Protein AF-A0A0C9VNS5-F1 (afdb_monomer)

Mean predicted aligned error: 20.18 Å

Foldseek 3Di:
DDLLVVLLVLLVCVLQVVDDDDLVSLLSNLVSLLSDPDLQVSLVSLVVRPRNLVSPLVSLLSDLDLVCLQPSNLSSLVSNLVNCPPQLLSSLVSLVSNPVVPSNVVSLLVCLLVVSYDPSSLLSNLSSLLSLLQHPPDPSPVSLVSLPDCSNLVCQCVDPDLSSNLSSLLSVQSNVPVVPDHSVCSVQAWGRRHPQTDNQPVSRDPFDALSLLQGPDDFRADDPPPPDPVCPVVVVRNVVSRVSSVVVCVVSVVSSVLLCVVLVVDDDDRPDDDAPDWAFDDKDQDDPVDGDQIFTKTFGPAADPLCPPPPLVCQLVCLVPPPSNVPPQHFQDKDFDDDPSGTLAIFGWHDDSVQQSDVRHITTTGGDDDNSVVSVVVRSCPRPPPPLDQEAEAAQQQQDFQVVVVVVPDPNHVYYHYHHDVLDDFHDDPDPCQDVVVVPPNNRSGGPVNVCVVVVNDDDDDPDDDPDDPVVVVVCCVPRNQQDEDPFLLLQLVLVVVLVVLVVDFLQQEAEEEQGPNHLVVNVVVLVPPPDPRRDDDDDVVCVVVVNDDDDDDDDDDDDRHHHYDYLVRCQPAAHQEYAYELGDDDPQLASPPVLDPVSVVSQVPRHDFFYFFFDALVSLCPHPGNNVVSVVVLVVCVVVVAAAAAAWAAAPVGRVDIDGHRGSCVCCVAPVSSHGPDDDDDDDDDDDDDDDDDDGDHHDVGRTDGDDD

Solvent-accessible surface area (backbone atoms only — not comparable to full-atom values): 40892 Å² total; per-residue (Å²): 132,55,75,59,57,52,24,47,46,46,30,53,37,33,35,70,67,76,42,80,80,46,80,70,44,21,60,45,32,52,54,8,57,64,61,48,95,48,42,53,66,51,51,50,54,31,69,76,20,97,42,19,61,64,50,52,31,54,38,54,57,69,58,83,45,65,63,40,45,57,41,62,51,27,48,43,52,50,41,52,62,68,24,60,87,81,41,57,69,65,52,48,56,51,54,46,45,47,42,51,71,49,75,37,37,54,53,52,53,50,32,51,58,73,62,67,49,49,70,69,27,47,38,33,51,44,54,51,50,54,49,55,64,51,50,81,97,55,94,38,63,70,54,48,61,54,54,69,31,63,68,46,37,53,50,26,55,66,40,91,47,63,73,36,22,31,44,24,27,34,45,55,38,48,75,72,42,66,89,81,53,55,60,66,53,68,72,71,44,64,39,17,68,25,91,66,38,42,68,57,61,87,75,37,59,90,69,65,50,44,54,57,49,64,53,86,71,82,81,72,68,70,80,90,65,91,78,54,76,89,41,68,88,50,46,69,57,57,48,51,45,36,52,50,42,51,59,44,47,60,59,44,49,61,48,31,56,48,47,34,27,68,70,65,78,36,94,71,82,67,86,74,86,88,80,70,60,72,42,81,78,53,73,46,45,63,49,95,94,48,70,48,84,56,22,45,28,33,31,36,74,57,68,57,84,91,49,67,91,53,58,63,91,49,31,39,55,36,38,75,68,34,87,63,39,58,60,56,76,40,66,69,36,81,43,78,43,69,55,97,92,37,61,53,31,47,31,28,28,50,60,47,53,80,41,50,32,37,90,50,24,32,45,30,40,30,66,58,64,68,69,40,41,52,49,39,55,48,51,64,62,69,62,84,56,84,82,72,52,46,64,48,78,37,76,56,25,14,42,37,43,38,71,63,56,57,75,66,64,51,101,50,54,79,43,80,46,81,39,62,46,72,86,59,64,54,24,89,63,95,53,61,79,37,23,60,94,59,66,77,76,63,33,58,32,53,6,51,50,36,52,39,53,79,69,67,48,92,81,87,81,86,86,78,83,84,88,61,59,68,80,63,47,48,55,53,31,69,76,75,51,60,54,65,68,40,69,67,58,41,49,38,51,51,48,52,51,52,41,41,45,55,72,68,52,55,45,72,43,35,34,38,34,21,81,38,66,26,38,48,52,48,41,55,48,55,51,71,71,48,91,45,91,89,68,78,64,86,82,69,64,63,45,34,75,70,72,74,46,86,88,77,85,88,83,95,75,81,94,71,79,42,72,46,75,44,39,51,80,78,44,66,91,56,76,32,41,29,31,40,30,43,63,63,45,70,52,97,81,11,69,56,67,84,71,35,41,68,65,61,51,52,52,60,72,66,30,42,68,58,30,34,43,42,32,31,39,55,68,20,42,43,62,12,94,60,35,6,74,57,43,35,51,52,54,43,55,26,49,76,69,66,24,58,26,69,35,48,61,46,54,14,92,91,41,75,91,48,70,47,71,37,64,51,60,63,42,42,61,78,50,30,68,75,39,32,57,88,74,83,79,83,85,89,82,84,87,82,91,83,92,74,84,90,78,86,87,69,82,19,37,70,22,44,29,57,77,65,70,136

Radius of gyration: 40.09 Å; Cα contacts (8 Å, |Δi|>4): 985; chains: 1; bounding box: 132×77×80 Å

Organism: NCBI:txid994086

InterPro domains:
  IPR027417 P-loop containing nucleoside triphosphate hydrolase [G3DSA:3.40.50.300] (296-465)
  IPR027417 P-loop containing nucleoside triphosphate hydrolase [G3DSA:3.40.50.300] (482-649)
  IPR027417 P-loop containing nucleoside triphosphate hydrolase [SSF52540] (382-649)
  IPR041677 DNA2/NAM7 helicase, helicase domain [PF13086] (384-431)
  IPR041679 DNA2/NAM7 helicase-like, C-terminal [PF13087] (484-618)
  IPR045055 DNA2/NAM7-like helicase [PTHR10887] (285-640)
  IPR047187 Upf1-like, C-terminal helicase domain [cd18808] (468-639)

Nearest PDB structures (foldseek):
  5xbk-assembly1_D  TM=4.683E-01  e=1.508E+00  Homo sapiens
  6xns-assembly1_B  TM=2.615E-01  e=3.831E+00  synthetic construct
  6vfk-assembly1_B  TM=1.720E-01  e=1.584E+00  synthetic construct
  4uzy-assembly1_A  TM=2.578E-01  e=7.251E+00  Chlamydomonas reinhardtii

Structure (mmCIF, N/CA/C/O backbone):
data_AF-A0A0C9VNS5-F1
#
_entry.id   AF-A0A0C9VNS5-F1
#
loop_
_atom_site.group_PDB
_atom_site.id
_atom_site.type_symbol
_atom_site.label_atom_id
_atom_site.label_alt_id
_atom_site.label_comp_id
_atom_site.label_asym_id
_atom_site.label_entity_id
_atom_site.label_seq_id
_atom_site.pdbx_PDB_ins_code
_atom_site.Cartn_x
_atom_site.Cartn_y
_atom_site.Cartn_z
_atom_site.occupancy
_atom_site.B_iso_or_equiv
_atom_site.auth_seq_id
_atom_site.auth_comp_id
_atom_site.auth_asym_id
_atom_site.auth_atom_id
_atom_site.pdbx_PDB_model_num
ATOM 1 N N . MET A 1 1 ? 57.585 1.023 -19.651 1.00 63.22 1 MET A N 1
ATOM 2 C CA . MET A 1 1 ? 56.122 1.153 -19.851 1.00 63.22 1 MET A CA 1
ATOM 3 C C . MET A 1 1 ? 55.393 0.307 -18.822 1.00 63.22 1 MET A C 1
ATOM 5 O O . MET A 1 1 ? 55.706 -0.874 -18.714 1.00 63.22 1 MET A O 1
ATOM 9 N N . SER A 1 2 ? 54.449 0.898 -18.090 1.00 84.38 2 SER A N 1
ATOM 10 C CA . SER A 1 2 ? 53.565 0.189 -17.153 1.00 84.38 2 SER A CA 1
ATOM 11 C C . SER A 1 2 ? 52.462 -0.577 -17.903 1.00 84.38 2 SER A C 1
ATOM 13 O O . SER A 1 2 ? 52.285 -0.392 -19.110 1.00 84.38 2 SER A O 1
ATOM 15 N N . ARG A 1 3 ? 51.686 -1.430 -17.210 1.00 86.25 3 ARG A N 1
ATOM 16 C CA . ARG A 1 3 ? 50.500 -2.078 -17.814 1.00 86.25 3 ARG A CA 1
ATOM 17 C C . ARG A 1 3 ? 49.506 -1.027 -18.325 1.00 86.25 3 ARG A C 1
ATOM 19 O O . ARG A 1 3 ? 49.073 -1.122 -19.467 1.00 86.25 3 ARG A O 1
ATOM 26 N N . VAL A 1 4 ? 49.242 0.009 -17.524 1.00 86.31 4 VAL A N 1
ATOM 27 C CA . VAL A 1 4 ? 48.366 1.137 -17.885 1.00 86.31 4 VAL A CA 1
ATOM 28 C C . VAL A 1 4 ? 48.863 1.855 -19.142 1.00 86.31 4 VAL A C 1
ATOM 30 O O . VAL A 1 4 ? 48.082 2.048 -20.065 1.00 86.31 4 VAL A O 1
ATOM 33 N N . SER A 1 5 ? 50.161 2.177 -19.258 1.00 85.75 5 SER A N 1
ATOM 34 C CA . SER A 1 5 ? 50.657 2.876 -20.456 1.00 85.75 5 SER A CA 1
ATOM 35 C C . SER A 1 5 ? 50.572 2.020 -21.728 1.00 85.75 5 SER A C 1
ATOM 37 O O . SER A 1 5 ? 50.405 2.565 -22.813 1.00 85.75 5 SER A O 1
ATOM 39 N N . LYS A 1 6 ? 50.663 0.684 -21.617 1.00 87.81 6 LYS A N 1
ATOM 40 C CA . LYS A 1 6 ? 50.432 -0.231 -22.753 1.00 87.81 6 LYS A CA 1
ATOM 41 C C . LYS A 1 6 ? 48.953 -0.279 -23.157 1.00 87.81 6 LYS A C 1
ATOM 43 O O . LYS A 1 6 ? 48.663 -0.290 -24.348 1.00 87.81 6 LYS A O 1
ATOM 48 N N . LEU A 1 7 ? 48.039 -0.279 -22.183 1.00 90.12 7 LEU A N 1
ATOM 49 C CA . LEU A 1 7 ? 46.590 -0.271 -22.417 1.00 90.12 7 LEU A CA 1
ATOM 50 C C . LEU A 1 7 ? 46.120 1.055 -23.041 1.00 90.12 7 LEU A C 1
ATOM 52 O O . LEU A 1 7 ? 45.470 1.025 -24.084 1.00 90.12 7 LEU A O 1
ATOM 56 N N . LYS A 1 8 ? 46.544 2.207 -22.497 1.00 88.44 8 LYS A N 1
ATOM 57 C CA . LYS A 1 8 ? 46.273 3.529 -23.097 1.00 88.44 8 LYS A CA 1
ATOM 58 C C . LYS A 1 8 ? 46.840 3.647 -24.518 1.00 88.44 8 LYS A C 1
ATOM 60 O O . LYS A 1 8 ? 46.160 4.155 -25.402 1.00 88.44 8 LYS A O 1
ATOM 65 N N . LYS A 1 9 ? 48.041 3.103 -24.783 1.00 88.94 9 LYS A N 1
ATOM 66 C CA . LYS A 1 9 ? 48.571 3.041 -26.158 1.00 88.94 9 LYS A CA 1
ATOM 67 C C . LYS A 1 9 ? 47.693 2.172 -27.067 1.00 88.94 9 LYS A C 1
ATOM 69 O O . LYS A 1 9 ? 47.349 2.629 -28.146 1.00 88.94 9 LYS A O 1
ATOM 74 N N . ARG A 1 10 ? 47.288 0.963 -26.646 1.00 87.19 10 ARG A N 1
ATOM 75 C CA . ARG A 1 10 ? 46.444 0.075 -27.474 1.00 87.19 10 ARG A CA 1
ATOM 76 C C . ARG A 1 10 ? 45.080 0.695 -27.799 1.00 87.19 10 ARG A C 1
ATOM 78 O O . ARG A 1 10 ? 44.582 0.462 -28.891 1.00 87.19 10 ARG A O 1
ATOM 85 N N . PHE A 1 11 ? 44.508 1.487 -26.893 1.00 90.50 11 PHE A N 1
ATOM 86 C CA . PHE A 1 11 ? 43.304 2.280 -27.157 1.00 90.50 11 PHE A CA 1
ATOM 87 C C . PHE A 1 11 ? 43.537 3.275 -28.311 1.00 90.50 11 PHE A C 1
ATOM 89 O O . PHE A 1 11 ? 42.859 3.192 -29.333 1.00 90.50 11 PHE A O 1
ATOM 96 N N . ASN A 1 12 ? 44.576 4.111 -28.222 1.00 89.38 12 ASN A N 1
ATOM 97 C CA . ASN A 1 12 ? 44.920 5.083 -29.271 1.00 89.38 12 ASN A CA 1
ATOM 98 C C . ASN A 1 12 ? 45.351 4.423 -30.601 1.00 89.38 12 ASN A C 1
ATOM 100 O O . ASN A 1 12 ? 45.025 4.927 -31.675 1.00 89.38 12 ASN A O 1
ATOM 104 N N . ASP A 1 13 ? 46.050 3.285 -30.548 1.00 88.94 13 ASP A N 1
ATOM 105 C CA . ASP A 1 13 ? 46.453 2.495 -31.724 1.00 88.94 13 ASP A CA 1
ATOM 106 C C . ASP A 1 13 ? 45.236 1.939 -32.496 1.00 88.94 13 ASP A C 1
ATOM 108 O O . ASP A 1 13 ? 45.301 1.774 -33.711 1.00 88.94 13 ASP A O 1
ATO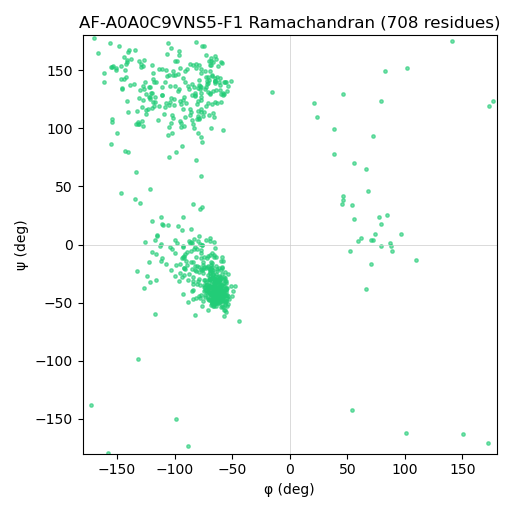M 112 N N . VAL A 1 14 ? 44.124 1.658 -31.806 1.00 88.31 14 VAL A N 1
ATOM 113 C CA . VAL A 1 14 ? 42.857 1.233 -32.429 1.00 88.31 14 VAL A CA 1
ATOM 114 C C . VAL A 1 14 ? 42.077 2.445 -32.950 1.00 88.31 14 VAL A C 1
ATOM 116 O O . VAL A 1 14 ? 41.653 2.443 -34.102 1.00 88.31 14 VAL A O 1
ATOM 119 N N . LEU A 1 15 ? 41.951 3.521 -32.159 1.00 89.12 15 LEU A N 1
ATOM 120 C CA . LEU A 1 15 ? 41.252 4.750 -32.579 1.00 89.12 15 LEU A CA 1
ATOM 121 C C . LEU A 1 15 ? 41.894 5.437 -33.798 1.00 89.12 15 LEU A C 1
ATOM 123 O O . LEU A 1 15 ? 41.200 6.104 -34.562 1.00 89.12 15 LEU A O 1
ATOM 127 N N . SER A 1 16 ? 43.199 5.266 -34.005 1.00 87.31 16 SER A N 1
ATOM 128 C CA . SER A 1 16 ? 43.919 5.766 -35.188 1.00 87.31 16 SER A CA 1
ATOM 129 C C . SER A 1 16 ? 43.854 4.830 -36.405 1.00 87.31 16 SER A C 1
ATOM 131 O O . SER A 1 16 ? 44.463 5.128 -37.429 1.00 87.31 16 SER A O 1
ATOM 133 N N . GLY A 1 17 ? 43.157 3.690 -36.311 1.00 83.75 17 GLY A N 1
ATOM 134 C CA . GLY A 1 17 ? 43.094 2.678 -37.374 1.00 83.75 17 GLY A CA 1
ATOM 135 C C . GLY A 1 17 ? 44.397 1.894 -37.586 1.00 83.75 17 GLY A C 1
ATOM 136 O O . GLY A 1 17 ? 44.473 1.062 -38.486 1.00 83.75 17 GLY A O 1
ATOM 137 N N . ALA A 1 18 ? 45.427 2.119 -36.762 1.00 85.00 18 ALA A N 1
ATOM 138 C CA . ALA A 1 18 ? 46.722 1.454 -36.892 1.00 85.00 18 ALA A CA 1
ATOM 139 C C . ALA A 1 18 ? 46.685 -0.032 -36.483 1.00 85.00 18 ALA A C 1
ATOM 141 O O . ALA A 1 18 ? 47.581 -0.794 -36.857 1.00 85.00 18 ALA A O 1
ATOM 142 N N . VAL A 1 19 ? 45.676 -0.461 -35.712 1.00 85.62 19 VAL A N 1
ATOM 143 C CA . VAL A 1 19 ? 45.485 -1.861 -35.302 1.00 85.62 19 VAL A CA 1
ATOM 144 C C . VAL A 1 19 ? 44.003 -2.251 -35.300 1.00 85.62 19 VAL A C 1
ATOM 146 O O . VAL A 1 19 ? 43.204 -1.679 -34.565 1.00 85.62 19 VAL A O 1
ATOM 149 N N . ASN A 1 20 ? 43.657 -3.298 -36.052 1.00 81.88 20 ASN A N 1
ATOM 150 C CA . ASN A 1 20 ? 42.313 -3.886 -36.069 1.00 81.88 20 ASN A CA 1
ATOM 151 C C . ASN A 1 20 ? 41.965 -4.618 -34.755 1.00 81.88 20 ASN A C 1
ATOM 153 O O . ASN A 1 20 ? 42.840 -5.077 -34.011 1.00 81.88 20 ASN A O 1
ATOM 157 N N . ILE A 1 21 ? 40.666 -4.786 -34.493 1.00 84.56 21 ILE A N 1
ATOM 158 C CA . ILE A 1 21 ? 40.161 -5.569 -33.359 1.00 84.56 21 ILE A CA 1
ATOM 159 C C . ILE A 1 21 ? 40.067 -7.053 -33.734 1.00 84.56 21 ILE A C 1
ATOM 161 O O . ILE A 1 21 ? 39.256 -7.458 -34.559 1.00 84.56 21 ILE A O 1
ATOM 165 N N . ASP A 1 22 ? 40.893 -7.866 -33.077 1.00 84.25 22 ASP A N 1
ATOM 166 C CA . ASP A 1 22 ? 40.706 -9.310 -32.925 1.00 84.25 22 ASP A CA 1
ATOM 167 C C . ASP A 1 22 ? 40.018 -9.613 -31.572 1.00 84.25 22 ASP A C 1
ATOM 169 O O . ASP A 1 22 ? 40.012 -8.743 -30.697 1.00 84.25 22 ASP A O 1
ATOM 173 N N . PRO A 1 23 ? 39.498 -10.832 -31.322 1.00 78.06 23 PRO A N 1
ATOM 174 C CA . PRO A 1 23 ? 38.801 -11.142 -30.070 1.00 78.06 23 PRO A CA 1
ATOM 175 C C . PRO A 1 23 ? 39.608 -10.893 -28.784 1.00 78.06 23 PRO A C 1
ATOM 177 O O . PRO A 1 23 ? 39.033 -10.507 -27.771 1.00 78.06 23 PRO A O 1
ATOM 180 N N . ARG A 1 24 ? 40.943 -11.046 -28.803 1.00 80.12 24 ARG A N 1
ATOM 181 C CA . ARG A 1 24 ? 41.801 -10.716 -27.642 1.00 80.12 24 ARG A CA 1
ATOM 182 C C . ARG A 1 24 ? 42.152 -9.226 -27.608 1.00 80.12 24 ARG A C 1
ATOM 184 O O . ARG A 1 24 ? 42.294 -8.641 -26.534 1.00 80.12 24 ARG A O 1
ATOM 191 N N . GLY A 1 25 ? 42.257 -8.602 -28.778 1.00 84.25 25 GLY A N 1
ATOM 192 C CA . GLY A 1 25 ? 42.350 -7.157 -28.950 1.00 84.25 25 GLY A CA 1
ATOM 193 C C . GLY A 1 25 ? 41.145 -6.399 -28.395 1.00 84.25 25 GLY A C 1
ATOM 194 O O . GLY A 1 25 ? 41.352 -5.352 -27.791 1.00 84.25 25 GLY A O 1
ATOM 195 N N . ALA A 1 26 ? 39.927 -6.937 -28.517 1.00 87.38 26 ALA A N 1
ATOM 196 C CA . ALA A 1 26 ? 38.700 -6.357 -27.964 1.00 87.38 26 ALA A CA 1
ATOM 197 C C . ALA A 1 26 ? 38.785 -6.188 -26.439 1.00 87.38 26 ALA A C 1
ATOM 199 O O . ALA A 1 26 ? 38.642 -5.078 -25.927 1.00 87.38 26 ALA A O 1
ATOM 200 N N . THR A 1 27 ? 39.129 -7.255 -25.710 1.00 88.94 27 THR A N 1
ATOM 201 C CA . THR A 1 27 ? 39.303 -7.212 -24.248 1.00 88.94 27 THR A CA 1
ATOM 202 C C . THR A 1 27 ? 40.370 -6.194 -23.828 1.00 88.94 27 THR A C 1
ATOM 204 O O . THR A 1 27 ? 40.190 -5.468 -22.853 1.00 88.94 27 THR A O 1
ATOM 207 N N . LEU A 1 28 ? 41.481 -6.109 -24.571 1.00 90.06 28 LEU A N 1
ATOM 208 C CA . LEU A 1 28 ? 42.568 -5.159 -24.298 1.00 90.06 28 LEU A CA 1
ATOM 209 C C . LEU A 1 28 ? 42.219 -3.711 -24.674 1.00 90.06 28 LEU A C 1
ATOM 211 O O . LEU A 1 28 ? 42.710 -2.789 -24.026 1.00 90.06 28 LEU A O 1
ATOM 215 N N . PHE A 1 29 ? 41.378 -3.505 -25.688 1.00 91.88 29 PHE A N 1
ATOM 216 C CA . PHE A 1 29 ? 40.858 -2.199 -26.091 1.00 91.88 29 PHE A CA 1
ATOM 217 C C . PHE A 1 29 ? 39.873 -1.655 -25.050 1.00 91.88 29 PHE A C 1
ATOM 219 O O . PHE A 1 29 ? 40.043 -0.529 -24.588 1.00 91.88 29 PHE A O 1
ATOM 226 N N . LEU A 1 30 ? 38.928 -2.479 -24.586 1.00 91.00 30 LEU A N 1
ATOM 227 C CA . LEU A 1 30 ? 37.989 -2.120 -23.517 1.00 91.00 30 LEU A CA 1
ATOM 228 C C . LEU A 1 30 ? 38.699 -1.906 -22.165 1.00 91.00 30 LEU A C 1
ATOM 230 O O . LEU A 1 30 ? 38.411 -0.937 -21.467 1.00 91.00 30 LEU A O 1
ATOM 234 N N . GLN A 1 31 ? 39.710 -2.722 -21.827 1.00 90.62 31 GLN A N 1
ATOM 235 C CA . GLN A 1 31 ? 40.604 -2.429 -20.692 1.00 90.62 31 GLN A CA 1
ATOM 236 C C . GLN A 1 31 ? 41.426 -1.142 -20.897 1.00 90.62 31 GLN A C 1
ATOM 238 O O . GLN A 1 31 ? 41.841 -0.533 -19.917 1.00 90.62 31 GLN A O 1
ATOM 243 N N . GLY A 1 32 ? 41.680 -0.729 -22.142 1.00 89.12 32 GLY A N 1
ATOM 244 C CA . GLY A 1 32 ? 42.317 0.543 -22.492 1.00 89.12 32 GLY A CA 1
ATOM 245 C C . GLY A 1 32 ? 41.398 1.749 -22.317 1.00 89.12 32 GLY A C 1
ATOM 246 O O . GLY A 1 32 ? 41.846 2.763 -21.786 1.00 89.12 32 GLY A O 1
ATOM 247 N N . LEU A 1 33 ? 40.120 1.611 -22.678 1.00 88.62 33 LEU A N 1
ATOM 248 C CA . LEU A 1 33 ? 39.059 2.590 -22.432 1.00 88.62 33 LEU A CA 1
ATOM 249 C C . LEU A 1 33 ? 38.959 2.867 -20.923 1.00 88.62 33 LEU A C 1
ATOM 251 O O . LEU A 1 33 ? 39.306 3.956 -20.475 1.00 88.62 33 LEU A O 1
ATOM 255 N N . CYS A 1 34 ? 38.646 1.844 -20.120 1.00 88.44 34 CYS A N 1
ATOM 256 C CA . CYS A 1 34 ? 38.502 1.961 -18.661 1.00 88.44 34 CYS A CA 1
ATOM 257 C C . CYS A 1 34 ? 39.796 2.314 -17.903 1.00 88.44 34 CYS A C 1
ATOM 259 O O . CYS A 1 34 ? 39.740 2.577 -16.704 1.00 88.44 34 CYS A O 1
ATOM 261 N N . ALA A 1 35 ? 40.960 2.280 -18.562 1.00 87.31 35 ALA A N 1
ATOM 262 C CA . ALA A 1 35 ? 42.232 2.697 -17.975 1.00 87.31 35 ALA A CA 1
ATOM 263 C C . ALA A 1 35 ? 42.494 4.208 -18.095 1.00 87.31 35 ALA A C 1
ATOM 265 O O . ALA A 1 35 ? 43.506 4.669 -17.567 1.00 87.31 35 ALA A O 1
ATOM 266 N N . HIS A 1 36 ? 41.647 4.971 -18.794 1.00 83.56 36 HIS A N 1
ATOM 267 C CA . HIS A 1 36 ? 41.679 6.433 -18.766 1.00 83.56 36 HIS A CA 1
ATOM 268 C C . HIS A 1 36 ? 41.003 6.957 -17.499 1.00 83.56 36 HIS A C 1
ATOM 270 O O . HIS A 1 36 ? 39.974 6.449 -17.075 1.00 83.56 36 HIS A O 1
ATOM 276 N N . ASP A 1 37 ? 41.610 7.962 -16.875 1.00 78.81 37 ASP A N 1
ATOM 277 C CA . ASP A 1 37 ? 41.155 8.518 -15.595 1.00 78.81 37 ASP A CA 1
ATOM 278 C C . ASP A 1 37 ? 40.078 9.607 -15.793 1.00 78.81 37 ASP A C 1
ATOM 280 O O . ASP A 1 37 ? 39.364 9.952 -14.856 1.00 78.81 37 ASP A O 1
ATOM 284 N N . ASP A 1 38 ? 39.945 10.110 -17.026 1.00 84.62 38 ASP A N 1
ATOM 285 C CA . ASP A 1 38 ? 38.949 11.085 -17.477 1.00 84.62 38 ASP A CA 1
ATOM 286 C C . ASP A 1 38 ? 37.996 10.437 -18.511 1.00 84.62 38 ASP A C 1
ATOM 288 O O . ASP A 1 38 ? 38.397 10.212 -19.661 1.00 84.62 38 ASP A O 1
ATOM 292 N N . PRO A 1 39 ? 36.735 10.147 -18.129 1.00 83.25 39 PRO A N 1
ATOM 293 C CA . PRO A 1 39 ? 35.719 9.612 -19.035 1.00 83.25 39 PRO A CA 1
ATOM 294 C C . PRO A 1 39 ? 35.314 10.561 -20.171 1.00 83.25 39 PRO A C 1
ATOM 296 O O . PRO A 1 39 ? 34.882 10.089 -21.221 1.00 83.25 39 PRO A O 1
ATOM 299 N N . VAL A 1 40 ? 35.429 11.882 -19.989 1.00 82.31 40 VAL A N 1
ATOM 300 C CA . VAL A 1 40 ? 34.997 12.887 -20.976 1.00 82.31 40 VAL A CA 1
ATOM 301 C C . VAL A 1 40 ? 36.029 13.003 -22.095 1.00 82.31 40 VAL A C 1
ATOM 303 O O . VAL A 1 40 ? 35.669 12.923 -23.268 1.00 82.31 40 VAL A O 1
ATOM 306 N N . ALA A 1 41 ? 37.321 13.083 -21.757 1.00 82.69 41 ALA A N 1
ATOM 307 C CA . ALA A 1 41 ? 38.387 12.994 -22.758 1.00 82.69 41 ALA A CA 1
ATOM 308 C C . ALA A 1 41 ? 38.370 11.644 -23.504 1.00 82.69 41 ALA A C 1
ATOM 310 O O . ALA A 1 41 ? 38.627 11.597 -24.707 1.00 82.69 41 ALA A O 1
ATOM 311 N N . CYS A 1 42 ? 38.026 10.551 -22.811 1.00 84.81 42 CYS A N 1
ATOM 312 C CA . CYS A 1 42 ? 37.868 9.232 -23.425 1.00 84.81 42 CYS A CA 1
ATOM 313 C C . CYS A 1 42 ? 36.693 9.193 -24.425 1.00 84.81 42 CYS A C 1
ATOM 315 O O . CYS A 1 42 ? 36.865 8.717 -25.547 1.00 84.81 42 CYS A O 1
ATOM 317 N N . LEU A 1 43 ? 35.532 9.748 -24.051 1.00 85.75 43 LEU A N 1
ATOM 318 C CA . LEU A 1 43 ? 34.350 9.872 -24.912 1.00 85.75 43 LEU A CA 1
ATOM 319 C C . LEU A 1 43 ? 34.641 10.703 -26.171 1.00 85.75 43 LEU A C 1
ATOM 321 O O . LEU A 1 43 ? 34.338 10.257 -27.278 1.00 85.75 43 LEU A O 1
ATOM 325 N N . ASN A 1 44 ? 35.274 11.870 -26.017 1.00 84.38 44 ASN A N 1
ATOM 326 C CA . ASN A 1 44 ? 35.614 12.738 -27.146 1.00 84.38 44 ASN A CA 1
ATOM 327 C C . ASN A 1 44 ? 36.567 12.030 -28.123 1.00 84.38 44 ASN A C 1
ATOM 329 O O . ASN A 1 44 ? 36.286 11.990 -29.316 1.00 84.38 44 ASN A O 1
ATOM 333 N N . ALA A 1 45 ? 37.618 11.364 -27.629 1.00 86.38 45 ALA A N 1
ATOM 334 C CA . ALA A 1 45 ? 38.555 10.620 -28.478 1.00 86.38 45 ALA A CA 1
ATOM 335 C C . ALA A 1 45 ? 37.893 9.470 -29.274 1.00 86.38 45 ALA A C 1
ATOM 337 O O . ALA A 1 45 ? 38.324 9.157 -30.385 1.00 86.38 45 ALA A O 1
ATOM 338 N N . ILE A 1 46 ? 36.836 8.847 -28.735 1.00 87.75 46 ILE A N 1
ATOM 339 C CA . ILE A 1 46 ? 36.053 7.813 -29.436 1.00 87.75 46 ILE A CA 1
ATOM 340 C C . ILE A 1 46 ? 35.230 8.414 -30.585 1.00 87.75 46 ILE A C 1
ATOM 342 O O . ILE A 1 46 ? 35.074 7.761 -31.615 1.00 87.75 46 ILE A O 1
ATOM 346 N N . VAL A 1 47 ? 34.711 9.634 -30.430 1.00 84.06 47 VAL A N 1
ATOM 347 C CA . VAL A 1 47 ? 33.799 10.264 -31.405 1.00 84.06 47 VAL A CA 1
ATOM 348 C C . VAL A 1 47 ? 34.531 11.146 -32.425 1.00 84.06 47 VAL A C 1
ATOM 350 O O . VAL A 1 47 ? 34.102 11.237 -33.571 1.00 84.06 47 VAL A O 1
ATOM 353 N N . GLU A 1 48 ? 35.683 11.713 -32.066 1.00 86.50 48 GLU A N 1
ATOM 354 C CA . GLU A 1 48 ? 36.621 12.351 -33.005 1.00 86.50 48 GLU A CA 1
ATOM 355 C C . GLU A 1 48 ? 37.306 11.326 -33.934 1.00 86.50 48 GLU A C 1
ATOM 357 O O . GLU A 1 48 ? 37.793 11.678 -35.010 1.00 86.50 48 GLU A O 1
ATOM 362 N N . SER A 1 49 ? 37.338 10.046 -33.545 1.00 88.44 49 SER A N 1
ATOM 363 C CA . SER A 1 49 ? 37.884 8.959 -34.359 1.00 88.44 49 SER A CA 1
ATOM 364 C C . SER A 1 49 ? 36.873 8.447 -35.399 1.00 88.44 49 SER A C 1
ATOM 366 O O . SER A 1 49 ? 35.796 7.981 -35.019 1.00 88.44 49 SER A O 1
ATOM 368 N N . PRO A 1 50 ? 37.241 8.347 -36.696 1.00 85.19 50 PRO A N 1
ATOM 369 C CA . PRO A 1 50 ? 36.392 7.729 -37.723 1.00 85.19 50 PRO A CA 1
ATOM 370 C C . PRO A 1 50 ? 36.205 6.210 -37.535 1.00 85.19 50 PRO A C 1
ATOM 372 O O . PRO A 1 50 ? 35.418 5.588 -38.249 1.00 85.19 50 PRO A O 1
ATOM 375 N N . HIS A 1 51 ? 36.929 5.598 -36.593 1.00 86.00 51 HIS A N 1
ATOM 376 C CA . HIS A 1 51 ? 36.854 4.174 -36.272 1.00 86.00 51 HIS A CA 1
ATOM 377 C C . HIS A 1 51 ? 36.349 3.899 -34.849 1.00 86.00 51 HIS A C 1
ATOM 379 O O . HIS A 1 51 ? 36.122 2.738 -34.512 1.00 86.00 51 HIS A O 1
ATOM 385 N N . GLY A 1 52 ? 36.187 4.914 -33.993 1.00 85.56 52 GLY A N 1
ATOM 386 C CA . GLY A 1 52 ? 35.974 4.706 -32.561 1.00 85.56 52 GLY A CA 1
ATOM 387 C C . GLY A 1 52 ? 34.629 4.066 -32.228 1.00 85.56 52 GLY A C 1
ATOM 388 O O . GLY A 1 52 ? 34.605 3.025 -31.574 1.00 85.56 52 GLY A O 1
ATOM 389 N N . LEU A 1 53 ? 33.526 4.623 -32.738 1.00 85.88 53 LEU A N 1
ATOM 390 C CA . LEU A 1 53 ? 32.171 4.074 -32.558 1.00 85.88 53 LEU A CA 1
ATOM 391 C C . LEU A 1 53 ? 32.077 2.602 -33.001 1.00 85.88 53 LEU A C 1
ATOM 393 O O . LEU A 1 53 ? 31.693 1.738 -32.212 1.00 85.88 53 LEU A O 1
ATOM 397 N N . SER A 1 54 ? 32.508 2.289 -34.227 1.00 87.62 54 SER A N 1
ATOM 398 C CA . SER A 1 54 ? 32.492 0.919 -34.759 1.00 87.62 54 SER A CA 1
ATOM 399 C C . SER A 1 54 ? 33.447 -0.022 -34.014 1.00 87.62 54 SER A C 1
ATOM 401 O O . SER A 1 54 ? 33.125 -1.197 -33.828 1.00 87.62 54 SER A O 1
ATOM 403 N N . SER A 1 55 ? 34.585 0.480 -33.524 1.00 89.69 55 SER A N 1
ATOM 404 C CA . SER A 1 55 ? 35.521 -0.288 -32.692 1.00 89.69 55 SER A CA 1
ATOM 405 C C . SER A 1 55 ? 34.913 -0.665 -31.342 1.00 89.69 55 SER A C 1
ATOM 407 O O . SER A 1 55 ? 35.019 -1.813 -30.910 1.00 89.69 55 SER A O 1
ATOM 409 N N . VAL A 1 56 ? 34.243 0.283 -30.685 1.00 88.94 56 VAL A N 1
ATOM 410 C CA . VAL A 1 56 ? 33.576 0.072 -29.395 1.00 88.94 56 VAL A CA 1
ATOM 411 C C . VAL A 1 56 ? 32.390 -0.884 -29.539 1.00 88.94 56 VAL A C 1
ATOM 413 O O . VAL A 1 56 ? 32.319 -1.863 -28.794 1.00 88.94 56 VAL A O 1
ATOM 416 N N . GLN A 1 57 ? 31.525 -0.673 -30.536 1.00 89.19 57 GLN A N 1
ATOM 417 C CA . GLN A 1 57 ? 30.419 -1.579 -30.871 1.00 89.19 57 GLN A CA 1
ATOM 418 C C . GLN A 1 57 ? 30.920 -3.008 -31.141 1.00 89.19 57 GLN A C 1
ATOM 420 O O . GLN A 1 57 ? 30.433 -3.961 -30.532 1.00 89.19 57 GLN A O 1
ATOM 425 N N . THR A 1 58 ? 31.942 -3.160 -31.995 1.00 88.38 58 THR A N 1
ATOM 426 C CA . THR A 1 58 ? 32.538 -4.471 -32.309 1.00 88.38 58 THR A CA 1
ATOM 427 C C . THR A 1 58 ? 33.074 -5.144 -31.049 1.00 88.38 58 THR A C 1
ATOM 429 O O . THR A 1 58 ? 32.762 -6.305 -30.799 1.00 88.38 58 THR A O 1
ATOM 432 N N . ALA A 1 59 ? 33.845 -4.425 -30.226 1.00 90.94 59 ALA A N 1
ATOM 433 C CA . ALA A 1 59 ? 34.462 -4.988 -29.027 1.00 90.94 59 ALA A CA 1
ATOM 434 C C . ALA A 1 59 ? 33.440 -5.424 -27.962 1.00 90.94 59 ALA A C 1
ATOM 436 O O . ALA A 1 59 ? 33.656 -6.448 -27.315 1.00 90.94 59 ALA A O 1
ATOM 437 N N . MET A 1 60 ? 32.327 -4.696 -27.805 1.00 91.00 60 MET A N 1
ATOM 438 C CA . MET A 1 60 ? 31.230 -5.069 -26.896 1.00 91.00 60 MET A CA 1
ATOM 439 C C . MET A 1 60 ? 30.456 -6.314 -27.360 1.00 91.00 60 MET A C 1
ATOM 441 O O . MET A 1 60 ? 29.846 -6.986 -26.535 1.00 91.00 60 MET A O 1
ATOM 445 N N . CYS A 1 61 ? 30.499 -6.654 -28.653 1.00 89.81 61 CYS A N 1
ATOM 446 C CA . CYS A 1 61 ? 29.797 -7.813 -29.218 1.00 89.81 61 CYS A CA 1
ATOM 447 C C . CYS A 1 61 ? 30.643 -9.103 -29.282 1.00 89.81 61 CYS A C 1
ATOM 449 O O . CYS A 1 61 ? 30.137 -10.130 -29.732 1.00 89.81 61 CYS A O 1
ATOM 451 N N . VAL A 1 62 ? 31.919 -9.077 -28.868 1.00 90.12 62 VAL A N 1
ATOM 452 C CA . VAL A 1 62 ? 32.819 -10.253 -28.924 1.00 90.12 62 VAL A CA 1
ATOM 453 C C . VAL A 1 62 ? 32.497 -11.298 -27.851 1.00 90.12 62 VAL A C 1
ATOM 455 O O . VAL A 1 62 ? 32.632 -12.494 -28.107 1.00 90.12 62 VAL A O 1
ATOM 458 N N . ASP A 1 63 ? 32.107 -10.861 -26.654 1.00 90.50 63 ASP A N 1
ATOM 459 C CA . ASP A 1 63 ? 31.844 -11.728 -25.506 1.00 90.50 63 ASP A CA 1
ATOM 460 C C . ASP A 1 63 ? 30.459 -11.407 -24.936 1.00 90.50 63 ASP A C 1
ATOM 462 O O . ASP A 1 63 ? 30.188 -10.290 -24.505 1.00 90.50 63 ASP A O 1
ATOM 466 N N . LEU A 1 64 ? 29.570 -12.399 -24.967 1.00 93.12 64 LEU A N 1
ATOM 467 C CA . LEU A 1 64 ? 28.184 -12.302 -24.499 1.00 93.12 64 LEU A CA 1
ATOM 468 C C . LEU A 1 64 ? 27.961 -13.140 -23.227 1.00 93.12 64 LEU A C 1
ATOM 470 O O . LEU A 1 64 ? 26.831 -13.496 -22.888 1.00 93.12 64 LEU A O 1
ATOM 474 N N . SER A 1 65 ? 29.043 -13.511 -22.534 1.00 94.75 65 SER A N 1
ATOM 475 C CA . SER A 1 65 ? 28.979 -14.312 -21.315 1.00 94.75 65 SER A CA 1
ATOM 476 C C . SER A 1 65 ? 28.473 -13.507 -20.118 1.00 94.75 65 SER A C 1
ATOM 478 O O . SER A 1 65 ? 28.740 -12.314 -19.955 1.00 94.75 65 SER A O 1
ATOM 480 N N . VAL A 1 66 ? 27.798 -14.205 -19.202 1.00 94.38 66 VAL A N 1
ATOM 481 C CA . VAL A 1 66 ? 27.394 -13.659 -17.898 1.00 94.38 66 VAL A CA 1
ATOM 482 C C . VAL A 1 66 ? 28.605 -13.147 -17.108 1.00 94.38 66 VAL A C 1
ATOM 484 O O . VAL A 1 66 ? 28.470 -12.176 -16.370 1.00 94.38 66 VAL A O 1
ATOM 487 N N . GLN A 1 67 ? 29.799 -13.727 -17.288 1.00 95.06 67 GLN A N 1
ATOM 488 C CA . GLN A 1 67 ? 31.016 -13.196 -16.672 1.00 95.06 67 GLN A CA 1
ATOM 489 C C . GLN A 1 67 ? 31.399 -11.832 -17.261 1.00 95.06 67 GLN A C 1
ATOM 491 O O . GLN A 1 67 ? 31.573 -10.885 -16.498 1.00 95.06 67 GLN A O 1
ATOM 496 N N . PHE A 1 68 ? 31.487 -11.696 -18.590 1.00 94.38 68 PHE A N 1
ATOM 497 C CA . PHE A 1 68 ? 31.823 -10.418 -19.228 1.00 94.38 68 PHE A CA 1
ATOM 498 C C . PHE A 1 68 ? 30.831 -9.312 -18.857 1.00 94.38 68 PHE A C 1
ATOM 500 O O . PHE A 1 68 ? 31.250 -8.210 -18.494 1.00 94.38 68 PHE A O 1
ATOM 507 N N . MET A 1 69 ? 29.530 -9.617 -18.870 1.00 95.12 69 MET A N 1
ATOM 508 C CA . MET A 1 69 ? 28.477 -8.672 -18.481 1.00 95.12 69 MET A CA 1
ATOM 509 C C . MET A 1 69 ? 28.598 -8.228 -17.014 1.00 95.12 69 MET A C 1
ATOM 511 O O . MET A 1 69 ? 28.396 -7.051 -16.725 1.00 95.12 69 MET A O 1
ATOM 515 N N . ASN A 1 70 ? 29.002 -9.122 -16.106 1.00 94.69 70 ASN A N 1
ATOM 516 C CA . ASN A 1 70 ? 29.250 -8.820 -14.688 1.00 94.69 70 ASN A CA 1
ATOM 517 C C . ASN A 1 70 ? 30.631 -8.217 -14.378 1.00 94.69 70 ASN A C 1
ATOM 519 O O . ASN A 1 70 ? 30.933 -7.961 -13.212 1.00 94.69 70 ASN A O 1
ATOM 523 N N . GLU A 1 71 ? 31.499 -8.059 -15.378 1.00 93.62 71 GLU A N 1
ATOM 524 C CA . GLU A 1 71 ? 32.881 -7.609 -15.191 1.00 93.62 71 GLU A CA 1
ATOM 525 C C . GLU A 1 71 ? 33.201 -6.492 -16.192 1.00 93.62 71 GLU A C 1
ATOM 527 O O . GLU A 1 71 ? 32.854 -5.332 -15.961 1.00 93.62 71 GLU A O 1
ATOM 532 N N . LEU A 1 72 ? 33.854 -6.801 -17.315 1.00 92.38 72 LEU A N 1
ATOM 533 C CA . LEU A 1 72 ? 34.370 -5.774 -18.223 1.00 92.38 72 LEU A CA 1
ATOM 534 C C . LEU A 1 72 ? 33.263 -4.988 -18.948 1.00 92.38 72 LEU A C 1
ATOM 536 O O . LEU A 1 72 ? 33.401 -3.776 -19.090 1.00 92.38 72 LEU A O 1
ATOM 540 N N . GLY A 1 73 ? 32.158 -5.627 -19.345 1.00 91.38 73 GLY A N 1
ATOM 541 C CA . GLY A 1 73 ? 31.043 -4.964 -20.032 1.00 91.38 73 GLY A CA 1
ATOM 542 C C . GLY A 1 73 ? 30.377 -3.890 -19.166 1.00 91.38 73 GLY A C 1
ATOM 543 O O . GLY A 1 73 ? 30.280 -2.731 -19.577 1.00 91.38 73 GLY A O 1
ATOM 544 N N . SER A 1 74 ? 30.011 -4.233 -17.926 1.00 93.25 74 SER A N 1
ATOM 545 C CA . SER A 1 74 ? 29.470 -3.249 -16.977 1.00 93.25 74 SER A CA 1
ATOM 546 C C . SER A 1 74 ? 30.516 -2.234 -16.511 1.00 93.25 74 SER A C 1
ATOM 548 O O . SER A 1 74 ? 30.173 -1.074 -16.299 1.00 93.25 74 SER A O 1
ATOM 550 N N . THR A 1 75 ? 31.803 -2.602 -16.436 1.00 92.56 75 THR A N 1
ATOM 551 C CA . THR A 1 75 ? 32.878 -1.632 -16.142 1.00 92.56 75 THR A CA 1
ATOM 552 C C . THR A 1 75 ? 33.004 -0.571 -17.243 1.00 92.56 75 THR A C 1
ATOM 554 O O . THR A 1 75 ? 33.177 0.605 -16.930 1.00 92.56 75 THR A O 1
ATOM 557 N N . VAL A 1 76 ? 32.881 -0.948 -18.522 1.00 92.06 76 VAL A N 1
ATOM 558 C CA . VAL A 1 76 ? 32.904 -0.011 -19.664 1.00 92.06 76 VAL A CA 1
ATOM 559 C C . VAL A 1 76 ? 31.698 0.923 -19.628 1.00 92.06 76 VAL A C 1
ATOM 561 O O . VAL A 1 76 ? 31.863 2.143 -19.629 1.00 92.06 76 VAL A O 1
ATOM 564 N N . LEU A 1 77 ? 30.490 0.366 -19.540 1.00 91.88 77 LEU A N 1
ATOM 565 C CA . LEU A 1 77 ? 29.250 1.144 -19.502 1.00 91.88 77 LEU A CA 1
ATOM 566 C C . LEU A 1 77 ? 29.201 2.072 -18.273 1.00 91.88 77 LEU A C 1
ATOM 568 O O . LEU A 1 77 ? 28.931 3.265 -18.405 1.00 91.88 77 LEU A O 1
ATOM 572 N N . GLY A 1 78 ? 29.554 1.564 -17.090 1.00 90.31 78 GLY A N 1
ATOM 573 C CA . GLY A 1 78 ? 29.644 2.337 -15.848 1.00 90.31 78 GLY A CA 1
ATOM 574 C C . GLY A 1 78 ? 30.789 3.358 -15.814 1.00 90.31 78 GLY A C 1
ATOM 575 O O . GLY A 1 78 ? 30.730 4.315 -15.042 1.00 90.31 78 GLY A O 1
ATOM 576 N N . HIS A 1 79 ? 31.820 3.202 -16.650 1.00 89.00 79 HIS A N 1
ATOM 577 C CA . HIS A 1 79 ? 32.829 4.237 -16.876 1.00 89.00 79 HIS A CA 1
ATOM 578 C C . HIS A 1 79 ? 32.265 5.362 -17.759 1.00 89.00 79 HIS A C 1
ATOM 580 O O . HIS A 1 79 ? 32.343 6.528 -17.379 1.00 89.00 79 HIS A O 1
ATOM 586 N N . LEU A 1 80 ? 31.624 5.024 -18.883 1.00 87.44 80 LEU A N 1
ATOM 587 C CA . LEU A 1 80 ? 31.037 6.002 -19.809 1.00 87.44 80 LEU A CA 1
ATOM 588 C C . LEU A 1 80 ? 29.884 6.804 -19.184 1.00 87.44 80 LEU A C 1
ATOM 590 O O . LEU A 1 80 ? 29.805 8.014 -19.384 1.00 87.44 80 LEU A O 1
ATOM 594 N N . LEU A 1 81 ? 29.040 6.183 -18.351 1.00 87.50 81 LEU A N 1
ATOM 595 C CA . LEU A 1 81 ? 27.960 6.878 -17.632 1.00 87.50 81 LEU A CA 1
ATOM 596 C C . LEU A 1 81 ? 28.463 8.013 -16.710 1.00 87.50 81 LEU A C 1
ATOM 598 O O . LEU A 1 81 ? 27.702 8.936 -16.408 1.00 87.50 81 LEU A O 1
ATOM 602 N N . LYS A 1 82 ? 29.746 8.011 -16.312 1.00 85.69 82 LYS A N 1
ATOM 603 C CA . LYS A 1 82 ? 30.370 9.099 -15.530 1.00 85.69 82 LYS A CA 1
ATOM 604 C C . LYS A 1 82 ? 30.689 10.348 -16.365 1.00 85.69 82 LYS A C 1
ATOM 606 O O . LYS A 1 82 ? 30.876 11.410 -15.785 1.00 85.69 82 LYS A O 1
ATOM 611 N N . ALA A 1 83 ? 30.690 10.261 -17.700 1.00 78.81 83 ALA A N 1
ATOM 612 C CA . ALA A 1 83 ? 30.855 11.409 -18.606 1.00 78.81 83 ALA A CA 1
ATOM 613 C C . ALA A 1 83 ? 29.572 12.263 -18.772 1.00 78.81 83 ALA A C 1
ATOM 615 O O . ALA A 1 83 ? 29.550 13.241 -19.524 1.00 78.81 83 ALA A O 1
ATOM 616 N N . SER A 1 84 ? 28.485 11.894 -18.084 1.00 66.94 84 SER A N 1
ATOM 617 C CA . SER A 1 84 ? 27.131 12.443 -18.259 1.00 66.94 84 SER A CA 1
ATOM 618 C C . SER A 1 84 ? 26.961 13.934 -17.931 1.00 66.94 84 SER A C 1
ATOM 620 O O . SER A 1 84 ? 25.928 14.504 -18.279 1.00 66.94 84 SER A O 1
ATOM 622 N N . SER A 1 85 ? 27.953 14.578 -17.312 1.00 58.12 85 SER A N 1
ATOM 623 C CA . SER A 1 85 ? 27.935 15.998 -16.932 1.00 58.12 85 SER A CA 1
ATOM 624 C C . SER A 1 85 ? 28.339 16.980 -18.041 1.00 58.12 85 SER A C 1
ATOM 626 O O . SER A 1 85 ? 28.087 18.172 -17.886 1.00 58.12 85 SER A O 1
ATOM 628 N N . VAL A 1 86 ? 28.961 16.519 -19.138 1.00 53.22 86 VAL A N 1
ATOM 629 C CA . VAL A 1 86 ? 29.540 17.412 -20.172 1.00 53.22 86 VAL A CA 1
ATOM 630 C C . VAL A 1 86 ? 29.050 17.103 -21.592 1.00 53.22 86 VAL A C 1
ATOM 632 O O . VAL A 1 86 ? 28.827 18.023 -22.373 1.00 53.22 86 VAL A O 1
ATOM 635 N N . GLY A 1 87 ? 28.863 15.825 -21.945 1.00 53.28 87 GLY A N 1
ATOM 636 C CA . GLY A 1 87 ? 28.686 15.387 -23.339 1.00 53.28 87 GLY A CA 1
ATOM 637 C C . GLY A 1 87 ? 27.380 14.645 -23.625 1.00 53.28 87 GLY A C 1
ATOM 638 O O . GLY A 1 87 ? 27.429 13.585 -24.236 1.00 53.28 87 GLY A O 1
ATOM 639 N N . GLY A 1 88 ? 26.227 15.160 -23.178 1.00 69.06 88 GLY A N 1
ATOM 640 C CA . GLY A 1 88 ? 24.936 14.446 -23.188 1.00 69.06 88 GLY A CA 1
ATOM 641 C C . GLY A 1 88 ? 24.616 13.675 -24.480 1.00 69.06 88 GLY A C 1
ATOM 642 O O . GLY A 1 88 ? 24.598 12.449 -24.459 1.00 69.06 88 GLY A O 1
ATOM 643 N N . ALA A 1 89 ? 24.426 14.376 -25.602 1.00 73.44 89 ALA A N 1
ATOM 644 C CA . ALA A 1 89 ? 24.090 13.748 -26.887 1.00 73.44 89 ALA A CA 1
ATOM 645 C C . ALA A 1 89 ? 25.202 12.821 -27.428 1.00 73.44 89 ALA A C 1
ATOM 647 O O . ALA A 1 89 ? 24.917 11.790 -28.026 1.00 73.44 89 ALA A O 1
ATOM 648 N N . VAL A 1 90 ? 26.469 13.160 -27.168 1.00 79.69 90 VAL A N 1
ATOM 649 C CA . VAL A 1 90 ? 27.648 12.387 -27.603 1.00 79.69 90 VAL A CA 1
ATOM 650 C C . VAL A 1 90 ? 27.710 11.033 -26.882 1.00 79.69 90 VAL A C 1
ATOM 652 O O . VAL A 1 90 ? 27.981 10.001 -27.495 1.00 79.69 90 VAL A O 1
ATOM 655 N N . LEU A 1 91 ? 27.400 11.028 -25.582 1.00 83.88 91 LEU A N 1
ATOM 656 C CA . LEU A 1 91 ? 27.236 9.817 -24.782 1.00 83.88 91 LEU A CA 1
ATOM 657 C C . LEU A 1 91 ? 26.009 9.009 -25.234 1.00 83.88 91 LEU A C 1
ATOM 659 O O . LEU A 1 91 ? 26.066 7.781 -25.246 1.00 83.88 91 LEU A O 1
ATOM 663 N N . ASP A 1 92 ? 24.923 9.682 -25.623 1.00 84.38 92 ASP A N 1
ATOM 664 C CA . ASP A 1 92 ? 23.690 9.029 -26.072 1.00 84.38 92 ASP A CA 1
ATOM 665 C C . ASP A 1 92 ? 23.882 8.271 -27.388 1.00 84.38 92 ASP A C 1
ATOM 667 O O . ASP A 1 92 ? 23.511 7.102 -27.463 1.00 84.38 92 ASP A O 1
ATOM 671 N N . ASP A 1 93 ? 24.525 8.873 -28.394 1.00 82.50 93 ASP A N 1
ATOM 672 C CA . ASP A 1 93 ? 24.836 8.185 -29.654 1.00 82.50 93 ASP A CA 1
ATOM 673 C C . ASP A 1 93 ? 25.844 7.033 -29.465 1.00 82.50 93 ASP A C 1
ATOM 675 O O . ASP A 1 93 ? 25.682 5.973 -30.077 1.00 82.50 93 ASP A O 1
ATOM 679 N N . LEU A 1 94 ? 26.835 7.174 -28.570 1.00 86.69 94 LEU A N 1
ATOM 680 C CA . LEU A 1 94 ? 27.753 6.075 -28.243 1.00 86.69 94 LEU A CA 1
ATOM 681 C C . LEU A 1 94 ? 27.024 4.909 -27.561 1.00 86.69 94 LEU A C 1
ATOM 683 O O . LEU A 1 94 ? 27.185 3.763 -27.985 1.00 86.69 94 LEU A O 1
ATOM 687 N N . LEU A 1 95 ? 26.201 5.177 -26.543 1.00 87.81 95 LEU A N 1
ATOM 688 C CA . LEU A 1 95 ? 25.413 4.140 -25.867 1.00 87.81 95 LEU A CA 1
ATOM 689 C C . LEU A 1 95 ? 24.394 3.498 -26.817 1.00 87.81 95 LEU A C 1
ATOM 691 O O . LEU A 1 95 ? 24.246 2.279 -26.807 1.00 87.81 95 LEU A O 1
ATOM 695 N N . PHE A 1 96 ? 23.757 4.281 -27.691 1.00 87.38 96 PHE A N 1
ATOM 696 C CA . PHE A 1 96 ? 22.880 3.757 -28.736 1.00 87.38 96 PHE A CA 1
ATOM 697 C C . PHE A 1 96 ? 23.642 2.809 -29.675 1.00 87.38 96 PHE A C 1
ATOM 699 O O . PHE A 1 96 ? 23.144 1.727 -29.961 1.00 87.38 96 PHE A O 1
ATOM 706 N N . SER A 1 97 ? 24.883 3.128 -30.070 1.00 85.69 97 SER A N 1
ATOM 707 C CA . SER A 1 97 ? 25.707 2.234 -30.910 1.00 85.69 97 SER A CA 1
ATOM 708 C C . SER A 1 97 ? 26.132 0.919 -30.231 1.00 85.69 97 SER A C 1
ATOM 710 O O . SER A 1 97 ? 26.424 -0.056 -30.918 1.00 85.69 97 SER A O 1
ATOM 712 N N . MET A 1 98 ? 26.148 0.856 -28.893 1.00 85.88 98 MET A N 1
ATOM 713 C CA . MET A 1 98 ? 26.370 -0.392 -28.141 1.00 85.88 98 MET A CA 1
ATOM 714 C C . MET A 1 98 ? 25.101 -1.245 -28.001 1.00 85.88 98 MET A C 1
ATOM 716 O O . MET A 1 98 ? 25.185 -2.441 -27.718 1.00 85.88 98 MET A O 1
ATOM 720 N N . VAL A 1 99 ? 23.933 -0.612 -28.127 1.00 86.69 99 VAL A N 1
ATOM 721 C CA . VAL A 1 99 ? 22.612 -1.212 -27.902 1.00 86.69 99 VAL A CA 1
ATOM 722 C C . VAL A 1 99 ? 21.938 -1.602 -29.221 1.00 86.69 99 VAL A C 1
ATOM 724 O O . VAL A 1 99 ? 21.174 -2.561 -29.240 1.00 86.69 99 VAL A O 1
ATOM 727 N N . GLU A 1 100 ? 22.263 -0.921 -30.320 1.00 84.94 100 GLU A N 1
ATOM 728 C CA . GLU A 1 100 ? 21.790 -1.203 -31.675 1.00 84.94 100 GLU A CA 1
ATOM 729 C C . GLU A 1 100 ? 22.962 -1.545 -32.616 1.00 84.94 100 GLU A C 1
ATOM 731 O O . GLU A 1 100 ? 23.861 -0.715 -32.785 1.00 84.94 100 GLU A O 1
ATOM 736 N N . PRO A 1 101 ? 22.969 -2.725 -33.273 1.00 86.44 101 PRO A N 1
ATOM 737 C CA . PRO A 1 101 ? 21.984 -3.807 -33.155 1.00 86.44 101 PRO A CA 1
ATOM 738 C C . PRO A 1 101 ? 22.060 -4.516 -31.783 1.00 86.44 101 PRO A C 1
ATOM 740 O O . PRO A 1 101 ? 23.139 -4.575 -31.190 1.00 86.44 101 PRO A O 1
ATOM 743 N N . PRO A 1 102 ? 20.969 -5.140 -31.291 1.00 89.19 102 PRO A N 1
ATOM 744 C CA . PRO A 1 102 ? 20.841 -5.631 -29.908 1.00 89.19 102 PRO A CA 1
ATOM 745 C C . PRO A 1 102 ? 21.604 -6.931 -29.586 1.00 89.19 102 PRO A C 1
ATOM 747 O O . PRO A 1 102 ? 21.195 -7.713 -28.729 1.00 89.19 102 PRO A O 1
ATOM 750 N N . ILE A 1 103 ? 22.753 -7.144 -30.233 1.00 91.81 103 ILE A N 1
ATOM 751 C CA . ILE A 1 103 ? 23.640 -8.305 -30.065 1.00 91.81 103 ILE A CA 1
ATOM 752 C C . ILE A 1 103 ? 24.160 -8.396 -28.624 1.00 91.81 103 ILE A C 1
ATOM 754 O O . ILE A 1 103 ? 24.126 -9.473 -28.038 1.00 91.81 103 ILE A O 1
ATOM 758 N N . PHE A 1 104 ? 24.597 -7.274 -28.038 1.00 92.88 104 PHE A N 1
ATOM 759 C CA . PHE A 1 104 ? 24.966 -7.195 -26.619 1.00 92.88 104 PHE A CA 1
ATOM 760 C C . PHE A 1 104 ? 23.747 -6.960 -25.709 1.00 92.88 104 PHE A C 1
ATOM 762 O O . PHE A 1 104 ? 23.642 -7.549 -24.631 1.00 92.88 104 PHE A O 1
ATOM 769 N N . TRP A 1 105 ? 22.794 -6.127 -26.143 1.00 94.38 105 TRP A N 1
ATOM 770 C CA . TRP A 1 105 ? 21.679 -5.700 -25.293 1.00 94.38 105 TRP A CA 1
ATOM 771 C C . TRP A 1 105 ? 20.688 -6.823 -24.958 1.00 94.38 105 TRP A C 1
ATOM 773 O O . TRP A 1 105 ? 20.303 -6.953 -23.797 1.00 94.38 105 TRP A O 1
ATOM 783 N N . SER A 1 106 ? 20.302 -7.679 -25.913 1.00 94.25 106 SER A N 1
ATOM 784 C CA . SER A 1 106 ? 19.354 -8.770 -25.636 1.00 94.25 106 SER A CA 1
ATOM 785 C C . SER A 1 106 ? 19.890 -9.810 -24.630 1.00 94.25 106 SER A C 1
ATOM 787 O O . SER A 1 106 ? 19.143 -10.161 -23.713 1.00 94.25 106 SER A O 1
ATOM 789 N N . PRO A 1 107 ? 21.159 -10.270 -24.699 1.00 95.50 107 PRO A N 1
ATOM 790 C CA . PRO A 1 107 ? 21.772 -11.060 -23.627 1.00 95.50 107 PRO A CA 1
ATOM 791 C C . PRO A 1 107 ? 21.809 -10.348 -22.270 1.00 95.50 107 PRO A C 1
ATOM 793 O O . PRO A 1 107 ? 21.524 -10.983 -21.255 1.00 95.50 107 PRO A O 1
ATOM 796 N N . PHE A 1 108 ? 22.103 -9.043 -22.235 1.00 95.62 108 PHE A N 1
ATOM 797 C CA . PHE A 1 108 ? 22.207 -8.273 -20.987 1.00 95.62 108 PHE A CA 1
ATOM 798 C C . PHE A 1 108 ? 20.842 -8.095 -20.302 1.00 95.62 108 PHE A C 1
ATOM 800 O O . PHE A 1 108 ? 20.708 -8.349 -19.102 1.00 95.62 108 PHE A O 1
ATOM 807 N N . VAL A 1 109 ? 19.798 -7.802 -21.087 1.00 95.94 109 VAL A N 1
ATOM 808 C CA . VAL A 1 109 ? 18.386 -7.867 -20.670 1.00 95.94 109 VAL A CA 1
ATOM 809 C C . VAL A 1 109 ? 18.032 -9.259 -20.138 1.00 95.94 109 VAL A C 1
ATOM 811 O O . VAL A 1 109 ? 17.464 -9.376 -19.053 1.00 95.94 109 VAL A O 1
ATOM 814 N N . GLY A 1 110 ? 18.390 -10.321 -20.867 1.00 95.75 110 GLY A N 1
ATOM 815 C CA . GLY A 1 110 ? 18.099 -11.701 -20.471 1.00 95.75 110 GLY A CA 1
ATOM 816 C C . GLY A 1 110 ? 18.769 -12.098 -19.152 1.00 95.75 110 GLY A C 1
ATOM 817 O O . GLY A 1 110 ? 18.134 -12.719 -18.298 1.00 95.75 110 GLY A O 1
ATOM 818 N N . ALA A 1 111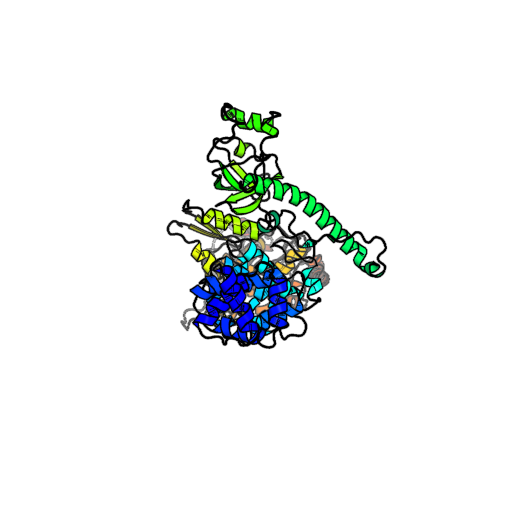 ? 20.022 -11.689 -18.942 1.00 95.94 111 ALA A N 1
ATOM 819 C CA . ALA A 1 111 ? 20.744 -11.904 -17.692 1.00 95.94 111 ALA A CA 1
ATOM 820 C C . ALA A 1 111 ? 20.068 -11.173 -16.516 1.00 95.94 111 ALA A C 1
ATOM 822 O O . ALA A 1 111 ? 19.853 -11.773 -15.459 1.00 95.94 111 ALA A O 1
ATOM 823 N N . PHE A 1 112 ? 19.633 -9.920 -16.705 1.00 96.31 112 PHE A N 1
ATOM 824 C CA . PHE A 1 112 ? 18.847 -9.192 -15.699 1.00 96.31 112 PHE A CA 1
ATOM 825 C C . PHE A 1 112 ? 17.521 -9.913 -15.376 1.00 96.31 112 PHE A C 1
ATOM 827 O O . PHE A 1 112 ? 17.195 -10.193 -14.214 1.00 96.31 112 PHE A O 1
ATOM 834 N N . GLN A 1 113 ? 16.761 -10.289 -16.409 1.00 94.69 113 GLN A N 1
ATOM 835 C CA . GLN A 1 113 ? 15.464 -10.962 -16.269 1.00 94.69 113 GLN A CA 1
ATOM 836 C C . GLN A 1 113 ? 15.562 -12.311 -15.546 1.00 94.69 113 GLN A C 1
ATOM 838 O O . GLN A 1 113 ? 14.647 -12.668 -14.802 1.00 94.69 113 GLN A O 1
ATOM 843 N N . LYS A 1 114 ? 16.684 -13.026 -15.656 1.00 94.62 114 LYS A N 1
ATOM 844 C CA . LYS A 1 114 ? 16.937 -14.251 -14.879 1.00 94.62 114 LYS A CA 1
ATOM 845 C C . LYS A 1 114 ? 17.518 -14.009 -13.481 1.00 94.62 114 LYS A C 1
ATOM 847 O O . LYS A 1 114 ? 17.365 -14.865 -12.620 1.00 94.62 114 LYS A O 1
ATOM 852 N N . GLY A 1 115 ? 18.135 -12.852 -13.227 1.00 93.19 115 GLY A N 1
ATOM 853 C CA . GLY A 1 115 ? 18.887 -12.588 -11.990 1.00 93.19 115 GLY A CA 1
ATOM 854 C C . GLY A 1 115 ? 20.339 -13.083 -12.036 1.00 93.19 115 GLY A C 1
ATOM 855 O O . GLY A 1 115 ? 20.928 -13.362 -11.000 1.00 93.19 115 GLY A O 1
ATOM 856 N N . GLU A 1 116 ? 20.915 -13.200 -13.236 1.00 95.69 116 GLU A N 1
ATOM 857 C CA . GLU A 1 116 ? 22.315 -13.587 -13.474 1.00 95.69 116 GLU A CA 1
ATOM 858 C C . GLU A 1 116 ? 23.299 -12.403 -13.291 1.00 95.69 116 GLU A C 1
ATOM 860 O O . GLU A 1 116 ? 24.512 -12.590 -13.392 1.00 95.69 116 GLU A O 1
ATOM 865 N N . LEU A 1 117 ? 22.803 -11.184 -13.030 1.00 95.88 117 LEU A N 1
ATOM 866 C CA . LEU A 1 117 ? 23.612 -9.973 -12.829 1.00 95.88 117 LEU A CA 1
ATOM 867 C C . LEU A 1 117 ? 23.805 -9.620 -11.343 1.00 95.88 117 LEU A C 1
ATOM 869 O O . LEU A 1 117 ? 22.849 -9.608 -10.569 1.00 95.88 117 LEU A O 1
ATOM 873 N N . ARG A 1 118 ? 25.040 -9.259 -10.982 1.00 95.19 118 ARG A N 1
ATOM 874 C CA . ARG A 1 118 ? 25.457 -8.644 -9.710 1.00 95.19 118 ARG A CA 1
ATOM 875 C C . ARG A 1 118 ? 24.913 -7.213 -9.587 1.00 95.19 118 ARG A C 1
ATOM 877 O O . ARG A 1 118 ? 24.590 -6.588 -10.595 1.00 95.19 118 ARG A O 1
ATOM 884 N N . ASP A 1 119 ? 24.855 -6.680 -8.369 1.00 93.56 119 ASP A N 1
ATOM 885 C CA . ASP A 1 119 ? 24.363 -5.328 -8.060 1.00 93.56 119 ASP A CA 1
ATOM 886 C C . ASP A 1 119 ? 24.978 -4.213 -8.925 1.00 93.56 119 ASP A C 1
ATOM 888 O O . ASP A 1 119 ? 24.264 -3.345 -9.424 1.00 93.56 119 ASP A O 1
ATOM 892 N N . ASP A 1 120 ? 26.295 -4.241 -9.136 1.00 93.00 120 ASP A N 1
ATOM 893 C CA . ASP A 1 120 ? 27.021 -3.262 -9.948 1.00 93.00 120 ASP A CA 1
ATOM 894 C C . ASP A 1 120 ? 26.618 -3.333 -11.429 1.00 93.00 120 ASP A C 1
ATOM 896 O O . ASP A 1 120 ? 26.366 -2.305 -12.063 1.00 93.00 120 ASP A O 1
ATOM 900 N N . ALA A 1 121 ? 26.459 -4.543 -11.965 1.00 94.94 121 ALA A N 1
ATOM 901 C CA . ALA A 1 121 ? 25.961 -4.761 -13.319 1.00 94.94 121 ALA A CA 1
ATOM 902 C C . ALA A 1 121 ? 24.471 -4.399 -13.478 1.00 94.94 121 ALA A C 1
ATOM 904 O O . ALA A 1 121 ? 24.080 -3.844 -14.505 1.00 94.94 121 ALA A O 1
ATOM 905 N N . GLN A 1 122 ? 23.639 -4.651 -12.462 1.00 96.06 122 GLN A N 1
ATOM 906 C CA . GLN A 1 122 ? 22.228 -4.243 -12.439 1.00 96.06 122 GLN A CA 1
ATOM 907 C C . GLN A 1 122 ? 22.066 -2.714 -12.403 1.00 96.06 122 GLN A C 1
ATOM 909 O O . GLN A 1 122 ? 21.230 -2.167 -13.125 1.00 96.06 122 GLN A O 1
ATOM 914 N N . LEU A 1 123 ? 22.881 -2.020 -11.602 1.00 93.88 123 LEU A N 1
ATOM 915 C CA . LEU A 1 123 ? 22.917 -0.558 -11.530 1.00 93.88 123 LEU A CA 1
ATOM 916 C C . LEU A 1 123 ? 23.310 0.050 -12.881 1.00 93.88 123 LEU A C 1
ATOM 918 O O . LEU A 1 123 ? 22.660 0.978 -13.364 1.00 93.88 123 LEU A O 1
ATOM 922 N N . VAL A 1 124 ? 24.333 -0.509 -13.530 1.00 94.56 124 VAL A N 1
ATOM 923 C CA . VAL A 1 124 ? 24.772 -0.076 -14.862 1.00 94.56 124 VAL A CA 1
ATOM 924 C C . VAL A 1 124 ? 23.709 -0.360 -15.930 1.00 94.56 124 VAL A C 1
ATOM 926 O O . VAL A 1 124 ? 23.399 0.535 -16.717 1.00 94.56 124 VAL A O 1
ATOM 929 N N . PHE A 1 125 ? 23.091 -1.546 -15.926 1.00 96.00 125 PHE A N 1
ATOM 930 C CA . PHE A 1 125 ? 21.961 -1.889 -16.801 1.00 96.00 125 PHE A CA 1
ATOM 931 C C . PHE A 1 125 ? 20.817 -0.872 -16.682 1.00 96.00 125 PHE A C 1
ATOM 933 O O . PHE A 1 125 ? 20.366 -0.312 -17.685 1.00 96.00 125 PHE A O 1
ATOM 940 N N . GLY A 1 126 ? 20.382 -0.586 -15.453 1.00 94.12 126 GLY A N 1
ATOM 941 C CA . GLY A 1 126 ? 19.317 0.374 -15.189 1.00 94.12 126 GLY A CA 1
ATOM 942 C C . GLY A 1 126 ? 19.698 1.812 -15.568 1.00 94.12 126 GLY A C 1
ATOM 943 O O . GLY A 1 126 ? 18.873 2.537 -16.123 1.00 94.12 126 GLY A O 1
ATOM 944 N N . GLY A 1 127 ? 20.955 2.214 -15.351 1.00 91.62 127 GLY A N 1
ATOM 945 C CA . GLY A 1 127 ? 21.480 3.517 -15.770 1.00 91.62 127 GLY A CA 1
ATOM 946 C C . GLY A 1 127 ? 21.472 3.711 -17.291 1.00 91.62 127 GLY A C 1
ATOM 947 O O . GLY A 1 127 ? 21.061 4.769 -17.772 1.00 91.62 127 GLY A O 1
ATOM 948 N N . VAL A 1 128 ? 21.846 2.677 -18.055 1.00 92.25 128 VAL A N 1
ATOM 949 C CA . VAL A 1 128 ? 21.724 2.668 -19.526 1.00 92.25 128 VAL A CA 1
ATOM 950 C C . VAL A 1 128 ? 20.253 2.722 -19.949 1.00 92.25 128 VAL A C 1
ATOM 952 O O . VAL A 1 128 ? 19.909 3.504 -20.833 1.00 92.25 128 VAL A O 1
ATOM 955 N N . LEU A 1 129 ? 19.363 1.971 -19.293 1.00 92.88 129 LEU A N 1
ATOM 956 C CA . LEU A 1 129 ? 17.930 1.973 -19.608 1.00 92.88 129 LEU A CA 1
ATOM 957 C C . LEU A 1 129 ? 17.272 3.343 -19.359 1.00 92.88 129 LEU A C 1
ATOM 959 O O . LEU A 1 129 ? 16.563 3.839 -20.232 1.00 92.88 129 LEU A O 1
ATOM 963 N N . VAL A 1 130 ? 17.566 4.008 -18.234 1.00 89.44 130 VAL A N 1
ATOM 964 C CA . VAL A 1 130 ? 17.149 5.404 -17.973 1.00 89.44 130 VAL A CA 1
ATOM 965 C C . VAL A 1 130 ? 17.620 6.345 -19.083 1.00 89.44 130 VAL A C 1
ATOM 967 O O . VAL A 1 130 ? 16.869 7.228 -19.497 1.00 89.44 130 VAL A O 1
ATOM 970 N N . ARG A 1 131 ? 18.849 6.154 -19.578 1.00 87.69 131 ARG A N 1
ATOM 971 C CA . ARG A 1 131 ? 19.416 6.962 -20.661 1.00 87.69 131 ARG A CA 1
ATOM 972 C C . ARG A 1 131 ? 18.657 6.744 -21.976 1.00 87.69 131 ARG A C 1
ATOM 974 O O . ARG A 1 131 ? 18.173 7.713 -22.555 1.00 87.69 131 ARG A O 1
ATOM 981 N N . LEU A 1 132 ? 18.470 5.484 -22.385 1.00 88.25 132 LEU A N 1
ATOM 982 C CA . LEU A 1 132 ? 17.711 5.085 -23.582 1.00 88.25 132 LEU A CA 1
ATOM 983 C C . LEU A 1 132 ? 16.283 5.652 -23.581 1.00 88.25 132 LEU A C 1
ATOM 985 O O . LEU A 1 132 ? 15.834 6.185 -24.590 1.00 88.25 132 LEU A O 1
ATOM 989 N N . LEU A 1 133 ? 15.583 5.608 -22.443 1.00 87.00 133 LEU A N 1
ATOM 990 C CA . LEU A 1 133 ? 14.211 6.122 -22.300 1.00 87.00 133 LEU A CA 1
ATOM 991 C C . LEU A 1 133 ? 14.076 7.647 -22.494 1.00 87.00 133 LEU A C 1
ATOM 993 O O . LEU A 1 133 ? 12.959 8.131 -22.709 1.00 87.00 133 LEU A O 1
ATOM 997 N N . MET A 1 134 ? 15.184 8.391 -22.397 1.00 80.56 134 MET A N 1
ATOM 998 C CA . MET A 1 134 ? 15.239 9.859 -22.416 1.00 80.56 134 MET A CA 1
ATOM 999 C C . MET A 1 134 ? 15.912 10.443 -23.670 1.00 80.56 134 MET A C 1
ATOM 1001 O O . MET A 1 134 ? 16.010 11.666 -23.779 1.00 80.56 134 MET A O 1
ATOM 1005 N N . MET A 1 135 ? 16.362 9.610 -24.617 1.00 81.31 135 MET A N 1
ATOM 1006 C CA . MET A 1 135 ? 17.069 10.075 -25.817 1.00 81.31 135 MET A CA 1
ATOM 1007 C C . MET A 1 135 ? 16.177 10.966 -26.707 1.00 81.31 135 MET A C 1
ATOM 1009 O O . MET A 1 135 ? 15.129 10.508 -27.173 1.00 81.31 135 MET A O 1
ATOM 1013 N N . PRO A 1 136 ? 16.569 12.224 -26.992 1.00 72.62 136 PRO A N 1
ATOM 1014 C CA . PRO A 1 136 ? 15.792 13.112 -27.849 1.00 72.62 136 PRO A CA 1
ATOM 1015 C C . PRO A 1 136 ? 15.874 12.678 -29.321 1.00 72.62 136 PRO A C 1
ATOM 1017 O O . PRO A 1 136 ? 16.940 12.332 -29.823 1.00 72.62 136 PRO A O 1
ATOM 1020 N N . GLY A 1 137 ? 14.746 12.721 -30.035 1.00 68.69 137 GLY A N 1
ATOM 1021 C CA . GLY A 1 137 ? 14.693 12.491 -31.488 1.00 68.69 137 GLY A CA 1
ATOM 1022 C C . GLY A 1 137 ? 14.910 11.045 -31.965 1.00 68.69 137 GLY A C 1
ATOM 1023 O O . GLY A 1 137 ? 14.922 10.815 -33.172 1.00 68.69 137 GLY A O 1
ATOM 1024 N N . LYS A 1 138 ? 15.059 10.071 -31.059 1.00 74.88 138 LYS A N 1
ATOM 1025 C CA . LYS A 1 138 ? 15.150 8.631 -31.370 1.00 74.88 138 LYS A CA 1
ATOM 1026 C C . LYS A 1 138 ? 13.810 7.945 -31.085 1.00 74.88 138 LYS A C 1
ATOM 1028 O O . LYS A 1 138 ? 13.111 8.332 -30.145 1.00 74.88 138 LYS A O 1
ATOM 1033 N N . ASP A 1 139 ? 13.470 6.889 -31.830 1.00 77.38 139 ASP A N 1
ATOM 1034 C CA . ASP A 1 139 ? 12.364 6.023 -31.410 1.00 77.38 139 ASP A CA 1
ATOM 1035 C C . ASP A 1 139 ? 12.756 5.281 -30.126 1.00 77.38 139 ASP A C 1
ATOM 1037 O O . ASP A 1 139 ? 13.750 4.559 -30.054 1.00 77.38 139 ASP A O 1
ATOM 1041 N N . THR A 1 140 ? 11.957 5.509 -29.092 1.00 79.62 140 THR A N 1
ATOM 1042 C CA . THR A 1 140 ? 12.151 5.001 -27.734 1.00 79.62 140 THR A CA 1
ATOM 1043 C C . THR A 1 140 ? 11.039 4.031 -27.317 1.00 79.62 140 THR A C 1
ATOM 1045 O O . THR A 1 140 ? 11.001 3.581 -26.171 1.00 79.62 140 THR A O 1
ATOM 1048 N N . THR A 1 141 ? 10.152 3.660 -28.250 1.00 83.38 141 THR A N 1
ATOM 1049 C CA . THR A 1 141 ? 8.977 2.801 -28.019 1.00 83.38 141 THR A CA 1
ATOM 1050 C C . THR A 1 141 ? 9.366 1.408 -27.529 1.00 83.38 141 THR A C 1
ATOM 1052 O O . THR A 1 141 ? 8.834 0.949 -26.517 1.00 83.38 141 THR A O 1
ATOM 1055 N N . GLN A 1 142 ? 10.348 0.760 -28.171 1.00 85.94 142 GLN A N 1
ATOM 1056 C CA . GLN A 1 142 ? 10.841 -0.554 -27.734 1.00 85.94 142 GLN A CA 1
ATOM 1057 C C . GLN A 1 142 ? 11.421 -0.526 -26.310 1.00 85.94 142 GLN A C 1
ATOM 1059 O O . GLN A 1 142 ? 11.144 -1.420 -25.511 1.00 85.94 142 GLN A O 1
ATOM 1064 N N . TYR A 1 143 ? 12.151 0.534 -25.950 1.00 88.94 143 TYR A N 1
ATOM 1065 C CA . TYR A 1 143 ? 12.747 0.681 -24.622 1.00 88.94 143 TYR A CA 1
ATOM 1066 C C . TYR A 1 143 ? 11.694 0.974 -23.548 1.00 88.94 143 TYR A C 1
ATOM 1068 O O . TYR A 1 143 ? 11.820 0.457 -22.440 1.00 88.94 143 TYR A O 1
ATOM 1076 N N . ARG A 1 144 ? 10.618 1.715 -23.867 1.00 87.88 144 ARG A N 1
ATOM 1077 C CA . ARG A 1 144 ? 9.463 1.879 -22.959 1.00 87.88 144 ARG A CA 1
ATOM 1078 C C . ARG A 1 144 ? 8.713 0.567 -22.747 1.00 87.88 144 ARG A C 1
ATOM 1080 O O . ARG A 1 144 ? 8.438 0.223 -21.602 1.00 87.88 144 ARG A O 1
ATOM 1087 N N . GLY A 1 145 ? 8.446 -0.187 -23.816 1.00 88.19 145 GLY A N 1
ATOM 1088 C CA . GLY A 1 145 ? 7.818 -1.510 -23.723 1.00 88.19 145 GLY A CA 1
ATOM 1089 C C . GLY A 1 145 ? 8.636 -2.491 -22.876 1.00 88.19 145 GLY A C 1
ATOM 1090 O O . GLY A 1 145 ? 8.080 -3.185 -22.031 1.00 88.19 145 GLY A O 1
ATOM 1091 N N . LEU A 1 146 ? 9.962 -2.484 -23.044 1.00 91.6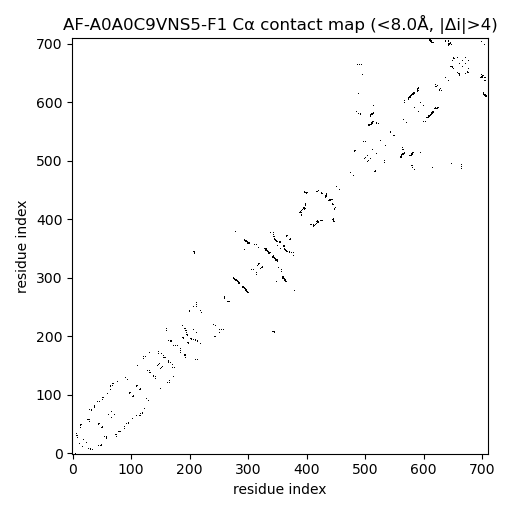9 146 LEU A N 1
ATOM 1092 C CA . LEU A 1 146 ? 10.910 -3.257 -22.240 1.00 91.69 146 LEU A CA 1
ATOM 1093 C C . LEU A 1 146 ? 10.921 -2.816 -20.764 1.00 91.69 146 LEU A C 1
ATOM 1095 O O . LEU A 1 146 ? 10.804 -3.650 -19.868 1.00 91.69 146 LEU A O 1
ATOM 1099 N N . ALA A 1 147 ? 11.047 -1.514 -20.502 1.00 92.62 147 ALA A N 1
ATOM 1100 C CA . ALA A 1 147 ? 11.125 -0.962 -19.150 1.00 92.62 147 ALA A CA 1
ATOM 1101 C C . ALA A 1 147 ? 9.834 -1.152 -18.339 1.00 92.62 147 ALA A C 1
ATOM 1103 O O . ALA A 1 147 ? 9.899 -1.262 -17.119 1.00 92.62 147 ALA A O 1
ATOM 1104 N N . ALA A 1 148 ? 8.678 -1.218 -19.005 1.00 92.75 148 ALA A N 1
ATOM 1105 C CA . ALA A 1 148 ? 7.382 -1.466 -18.379 1.00 92.75 148 ALA A CA 1
ATOM 1106 C C . ALA A 1 148 ? 7.134 -2.944 -18.004 1.00 92.75 148 ALA A C 1
ATOM 1108 O O . ALA A 1 148 ? 6.109 -3.250 -17.394 1.00 92.75 148 ALA A O 1
ATOM 1109 N N . LEU A 1 149 ? 8.032 -3.878 -18.350 1.00 93.81 149 LEU A N 1
ATOM 1110 C CA . LEU A 1 149 ? 7.868 -5.288 -17.986 1.00 93.81 149 LEU A CA 1
ATOM 1111 C C . LEU A 1 149 ? 8.045 -5.500 -16.467 1.00 93.81 149 LEU A C 1
ATOM 1113 O O . LEU A 1 149 ? 9.102 -5.143 -15.939 1.00 93.81 149 LEU A O 1
ATOM 1117 N N . PRO A 1 150 ? 7.125 -6.210 -15.780 1.00 92.62 150 PRO A N 1
ATOM 1118 C CA . PRO A 1 150 ? 7.286 -6.630 -14.379 1.00 92.62 150 PRO A CA 1
ATOM 1119 C C . PRO A 1 150 ? 8.618 -7.343 -14.093 1.00 92.62 150 PRO A C 1
ATOM 1121 O O . PRO A 1 150 ? 9.258 -7.121 -13.070 1.00 92.62 150 PRO A O 1
ATOM 1124 N N . SER A 1 151 ? 9.111 -8.136 -15.056 1.00 92.62 151 SER A N 1
ATOM 1125 C CA . SER A 1 151 ? 10.416 -8.817 -14.987 1.00 92.62 151 SER A CA 1
ATOM 1126 C C . SER A 1 151 ? 11.628 -7.882 -14.848 1.00 92.62 151 SER A C 1
ATOM 1128 O O . SER A 1 151 ? 12.730 -8.363 -14.584 1.00 92.62 151 SER A O 1
ATOM 1130 N N . ILE A 1 152 ? 11.437 -6.582 -15.098 1.00 94.81 152 ILE A N 1
ATOM 1131 C CA . ILE A 1 152 ? 12.453 -5.532 -15.019 1.00 94.81 152 ILE A CA 1
ATOM 1132 C C . ILE A 1 152 ? 12.073 -4.521 -13.934 1.00 94.81 152 ILE A C 1
ATOM 1134 O O . ILE A 1 152 ? 12.820 -4.375 -12.969 1.00 94.81 152 ILE A O 1
ATOM 1138 N N . LEU A 1 153 ? 10.912 -3.865 -14.042 1.00 94.69 153 LEU A N 1
ATOM 1139 C CA . LEU A 1 153 ? 10.551 -2.763 -13.145 1.00 94.69 153 LEU A CA 1
ATOM 1140 C C . LEU A 1 153 ? 10.384 -3.215 -11.689 1.00 94.69 153 LEU A C 1
ATOM 1142 O O . LEU A 1 153 ? 11.013 -2.646 -10.798 1.00 94.69 153 LEU A O 1
ATOM 1146 N N . ASP A 1 154 ? 9.612 -4.276 -11.448 1.00 92.56 154 ASP A N 1
ATOM 1147 C CA . ASP A 1 154 ? 9.348 -4.759 -10.087 1.00 92.56 154 ASP A CA 1
ATOM 1148 C C . ASP A 1 154 ? 10.603 -5.378 -9.453 1.00 92.56 154 ASP A C 1
ATOM 1150 O O . ASP A 1 154 ? 10.780 -5.317 -8.238 1.00 92.56 154 ASP A O 1
ATOM 1154 N N . LYS A 1 155 ? 11.530 -5.903 -10.270 1.00 92.62 155 LYS A N 1
ATOM 1155 C CA . LYS A 1 155 ? 12.854 -6.341 -9.803 1.00 92.62 155 LYS A CA 1
ATOM 1156 C C . LYS A 1 155 ? 13.745 -5.179 -9.365 1.00 92.62 155 LYS A C 1
ATOM 1158 O O . LYS A 1 155 ? 14.416 -5.300 -8.344 1.00 92.62 155 LYS A O 1
ATOM 1163 N N . LEU A 1 156 ? 13.765 -4.074 -10.116 1.00 94.06 156 LEU A N 1
ATOM 1164 C CA . LEU A 1 156 ? 14.527 -2.879 -9.735 1.00 94.06 156 LEU A CA 1
ATOM 1165 C C . LEU A 1 156 ? 13.963 -2.277 -8.441 1.00 94.06 156 LEU A C 1
ATOM 1167 O O . LEU A 1 156 ? 14.710 -2.044 -7.495 1.00 94.06 156 LEU A O 1
ATOM 1171 N N . LEU A 1 157 ? 12.638 -2.107 -8.371 1.00 90.56 157 LEU A N 1
ATOM 1172 C CA . LEU A 1 157 ? 11.924 -1.582 -7.200 1.00 90.56 157 LEU A CA 1
ATOM 1173 C C . LEU A 1 157 ? 12.016 -2.504 -5.971 1.00 90.56 157 LEU A C 1
ATOM 1175 O O . LEU A 1 157 ? 12.057 -2.022 -4.841 1.00 90.56 157 LEU A O 1
ATOM 1179 N N . GLY A 1 158 ? 12.058 -3.822 -6.180 1.00 86.62 158 GLY A N 1
ATOM 1180 C CA . GLY A 1 158 ? 12.194 -4.837 -5.132 1.00 86.62 158 GLY A CA 1
ATOM 1181 C C . GLY A 1 158 ? 13.634 -5.166 -4.726 1.00 86.62 158 GLY A C 1
ATOM 1182 O O . GLY A 1 158 ? 13.830 -6.046 -3.888 1.00 86.62 158 GLY A O 1
ATOM 1183 N N . SER A 1 159 ? 14.644 -4.508 -5.307 1.00 88.56 159 SER A N 1
ATOM 1184 C CA . SER A 1 159 ? 16.050 -4.806 -5.020 1.00 88.56 159 SER A CA 1
ATOM 1185 C C . SER A 1 159 ? 16.427 -4.485 -3.570 1.00 88.56 159 SER A C 1
ATOM 1187 O O . SER A 1 159 ? 16.003 -3.475 -3.005 1.00 88.56 159 SER A O 1
ATOM 1189 N N . SER A 1 160 ? 17.293 -5.305 -2.969 1.00 83.44 160 SER A N 1
ATOM 1190 C CA . SER A 1 160 ? 17.922 -5.014 -1.673 1.00 83.44 160 SER A CA 1
ATOM 1191 C C . SER A 1 160 ? 18.799 -3.759 -1.726 1.00 83.44 160 SER A C 1
ATOM 1193 O O . SER A 1 160 ? 18.897 -3.026 -0.739 1.00 83.44 160 SER A O 1
ATOM 1195 N N . ASN A 1 161 ? 19.398 -3.477 -2.884 1.00 86.69 161 ASN A N 1
ATOM 1196 C CA . ASN A 1 161 ? 20.281 -2.338 -3.085 1.00 86.69 161 ASN A CA 1
ATOM 1197 C C . ASN A 1 161 ? 19.482 -1.053 -3.352 1.00 86.69 161 ASN A C 1
ATOM 1199 O O . ASN A 1 161 ? 18.631 -1.001 -4.240 1.00 86.69 161 ASN A O 1
ATOM 1203 N N . GLN A 1 162 ? 19.774 -0.007 -2.582 1.00 85.81 162 GLN A N 1
ATOM 1204 C CA . GLN A 1 162 ? 19.080 1.276 -2.656 1.00 85.81 162 GLN A CA 1
ATOM 1205 C C . GLN A 1 162 ? 19.275 1.980 -4.004 1.00 85.81 162 GLN A C 1
ATOM 1207 O O . GLN A 1 162 ? 18.301 2.460 -4.572 1.00 85.81 162 GLN A O 1
ATOM 1212 N N . GLU A 1 163 ? 20.496 2.017 -4.540 1.00 88.81 163 GLU A N 1
ATOM 1213 C CA . GLU A 1 163 ? 20.793 2.744 -5.785 1.00 88.81 163 GLU A CA 1
ATOM 1214 C C . GLU A 1 163 ? 20.060 2.111 -6.986 1.00 88.81 163 GLU A C 1
ATOM 1216 O O . GLU A 1 163 ? 19.620 2.804 -7.903 1.00 88.81 163 GLU A O 1
ATOM 1221 N N . ILE A 1 164 ? 19.822 0.795 -6.929 1.00 92.69 164 ILE A N 1
ATOM 1222 C CA . ILE A 1 164 ? 18.996 0.063 -7.900 1.00 92.69 164 ILE A CA 1
ATOM 1223 C C . ILE A 1 164 ? 17.508 0.435 -7.757 1.00 92.69 164 ILE A C 1
ATOM 1225 O O . ILE A 1 164 ? 16.834 0.644 -8.771 1.00 92.69 164 ILE A O 1
ATOM 1229 N N . ARG A 1 165 ? 16.995 0.588 -6.524 1.00 91.75 165 ARG A N 1
ATOM 1230 C CA . ARG A 1 165 ? 15.619 1.067 -6.287 1.00 91.75 165 ARG A CA 1
ATOM 1231 C C . ARG A 1 165 ? 15.421 2.506 -6.755 1.00 91.75 165 ARG A C 1
ATOM 1233 O O . ARG A 1 165 ? 14.423 2.775 -7.413 1.00 91.75 165 ARG A O 1
ATOM 1240 N N . GLU A 1 166 ? 16.371 3.407 -6.498 1.00 90.75 166 GLU A N 1
ATOM 1241 C CA . GLU A 1 166 ? 16.338 4.795 -6.995 1.00 90.75 166 GLU A CA 1
ATOM 1242 C C . GLU A 1 166 ? 16.241 4.846 -8.531 1.00 90.75 166 GLU A C 1
ATOM 1244 O O . GLU A 1 166 ? 15.448 5.611 -9.084 1.00 90.75 166 GLU A O 1
ATOM 1249 N N . ILE A 1 167 ? 16.962 3.968 -9.239 1.00 91.81 167 ILE A N 1
ATOM 1250 C CA . ILE A 1 167 ? 16.819 3.809 -10.694 1.00 91.81 167 ILE A CA 1
ATOM 1251 C C . ILE A 1 167 ? 15.431 3.260 -11.071 1.00 91.81 167 ILE A C 1
ATOM 1253 O O . ILE A 1 167 ? 14.819 3.759 -12.017 1.00 91.81 167 ILE A O 1
ATOM 1257 N N . GLY A 1 168 ? 14.900 2.283 -10.331 1.00 93.69 168 GLY A N 1
ATOM 1258 C CA . GLY A 1 168 ? 13.539 1.766 -10.520 1.00 93.69 168 GLY A CA 1
ATOM 1259 C C . GLY A 1 168 ? 12.456 2.844 -10.370 1.00 93.69 168 GLY A C 1
ATOM 1260 O O . GLY A 1 168 ? 11.586 2.967 -11.235 1.00 93.69 168 GLY A O 1
ATOM 1261 N N . HIS A 1 169 ? 12.538 3.674 -9.324 1.00 92.38 169 HIS A N 1
ATOM 1262 C CA . HIS A 1 169 ? 11.626 4.805 -9.087 1.00 92.38 169 HIS A CA 1
ATOM 1263 C C . HIS A 1 169 ? 11.707 5.837 -10.216 1.00 92.38 169 HIS A C 1
ATOM 1265 O O . HIS A 1 169 ? 10.676 6.313 -10.697 1.00 92.38 169 HIS A O 1
ATOM 1271 N N . ARG A 1 170 ? 12.917 6.112 -10.713 1.00 90.25 170 ARG A N 1
ATOM 1272 C CA . ARG A 1 170 ? 13.153 7.027 -11.836 1.00 90.25 170 ARG A CA 1
ATOM 1273 C C . ARG A 1 170 ? 12.605 6.492 -13.160 1.00 90.25 170 ARG A C 1
ATOM 1275 O O . ARG A 1 170 ? 11.993 7.253 -13.903 1.00 90.25 170 ARG A O 1
ATOM 1282 N N . ILE A 1 171 ? 12.750 5.194 -13.443 1.00 91.81 171 ILE A N 1
ATOM 1283 C CA . ILE A 1 171 ? 12.124 4.546 -14.612 1.00 91.81 171 ILE A CA 1
ATOM 1284 C C . ILE A 1 171 ? 10.596 4.599 -14.498 1.00 91.81 171 ILE A C 1
ATOM 1286 O O . ILE A 1 171 ? 9.932 4.990 -15.456 1.00 91.81 171 ILE A O 1
ATOM 1290 N N . LYS A 1 172 ? 10.035 4.277 -13.325 1.00 9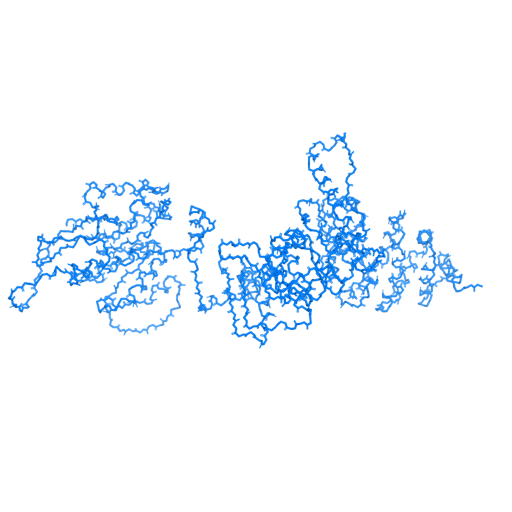2.12 172 LYS A N 1
ATOM 1291 C CA . LYS A 1 172 ? 8.590 4.366 -13.056 1.00 92.12 172 LYS A CA 1
ATOM 1292 C C . LYS A 1 172 ? 8.056 5.784 -13.286 1.00 92.12 172 LYS A C 1
ATOM 1294 O O . LYS A 1 172 ? 7.032 5.951 -13.941 1.00 92.12 172 LYS A O 1
ATOM 1299 N N . HIS A 1 173 ? 8.766 6.803 -12.799 1.00 89.81 173 HIS A N 1
ATOM 1300 C CA . HIS A 1 173 ? 8.423 8.202 -13.041 1.00 89.81 173 HIS A CA 1
ATOM 1301 C C . HIS A 1 173 ? 8.468 8.545 -14.539 1.00 89.81 173 HIS A C 1
ATOM 1303 O O . HIS A 1 173 ? 7.480 9.044 -15.068 1.00 89.81 173 HIS A O 1
ATOM 1309 N N . ILE A 1 174 ? 9.559 8.206 -15.238 1.00 87.62 174 ILE A N 1
ATOM 1310 C CA . ILE A 1 174 ? 9.718 8.436 -16.685 1.00 87.62 174 ILE A CA 1
ATOM 1311 C C . ILE A 1 174 ? 8.579 7.798 -17.495 1.00 87.62 174 ILE A C 1
ATOM 1313 O O . ILE A 1 174 ? 8.044 8.432 -18.402 1.00 87.62 174 ILE A O 1
ATOM 1317 N N . LEU A 1 175 ? 8.186 6.561 -17.176 1.00 88.19 175 LEU A N 1
ATOM 1318 C CA . LEU A 1 175 ? 7.082 5.875 -17.857 1.00 88.19 175 LEU A CA 1
ATOM 1319 C C . LEU A 1 175 ? 5.728 6.568 -17.628 1.00 88.19 175 LEU A C 1
ATOM 1321 O O . LEU A 1 175 ? 4.884 6.540 -18.521 1.00 88.19 175 LEU A O 1
ATOM 1325 N N . ASN A 1 176 ? 5.545 7.226 -16.481 1.00 85.44 176 ASN A N 1
ATOM 1326 C CA . ASN A 1 176 ? 4.325 7.959 -16.143 1.00 85.44 176 ASN A CA 1
ATOM 1327 C C . ASN A 1 176 ? 4.282 9.392 -16.719 1.00 85.44 176 ASN A C 1
ATOM 1329 O O . ASN A 1 176 ? 3.188 9.900 -16.952 1.00 85.44 176 ASN A O 1
ATOM 1333 N N . THR A 1 177 ? 5.427 10.057 -16.936 1.00 76.88 177 THR A N 1
ATOM 1334 C CA . THR A 1 177 ? 5.483 11.483 -17.339 1.00 76.88 177 THR A CA 1
ATOM 1335 C C . THR A 1 177 ? 5.881 11.742 -18.796 1.00 76.88 177 THR A C 1
ATOM 1337 O O . THR A 1 177 ? 5.599 12.822 -19.319 1.00 76.88 177 THR A O 1
ATOM 1340 N N . ALA A 1 178 ? 6.473 10.768 -19.500 1.00 62.59 178 ALA A N 1
ATOM 1341 C CA . ALA A 1 178 ? 6.996 10.949 -20.865 1.00 62.59 178 ALA A CA 1
ATOM 1342 C C . ALA A 1 178 ? 5.947 11.251 -21.962 1.00 62.59 178 ALA A C 1
ATOM 1344 O O . ALA A 1 178 ? 6.322 11.459 -23.115 1.00 62.59 178 ALA A O 1
ATOM 1345 N N . THR A 1 179 ? 4.652 11.276 -21.639 1.00 57.62 179 THR A N 1
ATOM 1346 C CA . THR A 1 179 ? 3.567 11.710 -22.540 1.00 57.62 179 THR A CA 1
ATOM 1347 C C . THR A 1 179 ? 3.213 13.196 -22.416 1.00 57.62 179 THR A C 1
ATOM 1349 O O . THR A 1 179 ? 2.466 13.695 -23.254 1.00 57.62 179 THR A O 1
ATOM 1352 N N . VAL A 1 180 ? 3.722 13.901 -21.394 1.00 54.12 180 VAL A N 1
ATOM 1353 C CA . VAL A 1 180 ? 3.284 15.267 -21.032 1.00 54.12 180 VAL A CA 1
ATOM 1354 C C . VAL A 1 180 ? 4.422 16.295 -21.075 1.00 54.12 180 VAL A C 1
ATOM 1356 O O . VAL A 1 180 ? 4.179 17.453 -21.411 1.00 54.12 180 VAL A O 1
ATOM 1359 N N . THR A 1 181 ? 5.663 15.901 -20.769 1.00 58.12 181 THR A N 1
ATOM 1360 C CA . THR A 1 181 ? 6.769 16.850 -20.521 1.00 58.12 181 THR A CA 1
ATOM 1361 C C . THR A 1 181 ? 8.046 16.529 -21.302 1.00 58.12 181 THR A C 1
ATOM 1363 O O . THR A 1 181 ? 8.292 15.396 -21.711 1.00 58.12 181 THR A O 1
ATOM 1366 N N . THR A 1 182 ? 8.902 17.538 -21.500 1.00 60.81 182 THR A N 1
ATOM 1367 C CA . THR A 1 182 ? 10.211 17.357 -22.151 1.00 60.81 182 THR A CA 1
ATOM 1368 C C . THR A 1 182 ? 11.175 16.553 -21.260 1.00 60.81 182 THR A C 1
ATOM 1370 O O . THR A 1 182 ? 11.115 16.684 -20.035 1.00 60.81 182 THR A O 1
ATOM 1373 N N . PRO A 1 183 ? 12.123 15.771 -21.824 1.00 63.19 183 PRO A N 1
ATOM 1374 C CA . PRO A 1 183 ? 13.036 14.943 -21.026 1.00 63.19 183 PRO A CA 1
ATOM 1375 C C . PRO A 1 183 ? 13.837 15.720 -19.971 1.00 63.19 183 PRO A C 1
ATOM 1377 O O . PRO A 1 183 ? 14.095 15.201 -18.893 1.00 63.19 183 PRO A O 1
ATOM 1380 N N . LEU A 1 184 ? 14.192 16.983 -20.236 1.00 60.19 184 LEU A N 1
ATOM 1381 C CA . LEU A 1 184 ? 14.913 17.815 -19.268 1.00 60.19 184 LEU A CA 1
ATOM 1382 C C . LEU A 1 184 ? 14.027 18.228 -18.076 1.00 60.19 184 LEU A C 1
ATOM 1384 O O . LEU A 1 184 ? 14.495 18.234 -16.940 1.00 60.19 184 LEU A O 1
ATOM 1388 N N . ALA A 1 185 ? 12.737 18.496 -18.308 1.00 60.50 185 ALA A N 1
ATOM 1389 C CA . ALA A 1 185 ? 11.776 18.774 -17.241 1.00 60.50 185 ALA A CA 1
ATOM 1390 C C . ALA A 1 185 ? 11.486 17.526 -16.384 1.00 60.50 185 ALA A C 1
ATOM 1392 O O . ALA A 1 185 ? 11.337 17.642 -15.173 1.00 60.50 185 ALA A O 1
ATOM 1393 N N . VAL A 1 186 ? 11.493 16.332 -16.988 1.00 66.00 186 VAL A N 1
ATOM 1394 C CA . VAL A 1 186 ? 11.395 15.038 -16.279 1.00 66.00 186 VAL A CA 1
ATOM 1395 C C . VAL A 1 186 ? 12.637 14.754 -15.413 1.00 66.00 186 VAL A C 1
ATOM 1397 O O . VAL A 1 186 ? 12.552 14.045 -14.416 1.00 66.00 186 VAL A O 1
ATOM 1400 N N . LEU A 1 187 ? 13.800 15.317 -15.759 1.00 65.38 187 LEU A N 1
ATOM 1401 C CA . LEU A 1 187 ? 15.054 15.132 -15.016 1.00 65.38 187 LEU A CA 1
ATOM 1402 C C . LEU A 1 187 ? 15.264 16.139 -13.876 1.00 65.38 187 LEU A C 1
ATOM 1404 O O . LEU A 1 187 ? 15.929 15.806 -12.896 1.00 65.38 187 LEU A O 1
ATOM 1408 N N . CYS A 1 188 ? 14.739 17.359 -14.009 1.00 67.44 188 CYS A N 1
ATOM 1409 C CA . CYS A 1 188 ? 14.940 18.449 -13.045 1.00 67.44 188 CYS A CA 1
ATOM 1410 C C . CYS A 1 188 ? 13.662 18.866 -12.291 1.00 67.44 188 CYS A C 1
ATOM 1412 O O . CYS A 1 188 ? 13.724 19.767 -11.458 1.00 67.44 188 CYS A O 1
ATOM 1414 N N . GLY A 1 189 ? 12.518 18.244 -12.587 1.00 75.56 189 GLY A N 1
ATOM 1415 C CA . GLY A 1 189 ? 11.225 18.511 -11.956 1.00 75.56 189 GLY A CA 1
ATOM 1416 C C . GLY A 1 189 ? 10.941 17.683 -10.689 1.00 75.56 189 GLY A C 1
ATOM 1417 O O . GLY A 1 189 ? 11.811 16.958 -10.190 1.00 75.56 189 GLY A O 1
ATOM 1418 N N . PRO A 1 190 ? 9.710 17.783 -10.149 1.00 84.38 190 PRO A N 1
ATOM 1419 C CA . PRO A 1 190 ? 9.250 16.982 -9.017 1.00 84.38 190 PRO A CA 1
ATOM 1420 C C . PRO A 1 190 ? 8.996 15.516 -9.413 1.00 84.38 190 PRO A C 1
ATOM 1422 O O . PRO A 1 190 ? 8.458 15.244 -10.484 1.00 84.38 190 PRO A O 1
ATOM 1425 N N . GLY A 1 191 ? 9.299 14.576 -8.513 1.00 86.56 191 GLY A N 1
ATOM 1426 C CA . GLY A 1 191 ? 9.024 13.153 -8.685 1.00 86.56 191 GLY A CA 1
ATOM 1427 C C . GLY A 1 191 ? 10.216 12.267 -9.085 1.00 86.56 191 GLY A C 1
ATOM 1428 O O . GLY A 1 191 ? 11.149 12.694 -9.763 1.00 86.56 191 GLY A O 1
ATOM 1429 N N . GLY A 1 192 ? 10.139 10.989 -8.694 1.00 86.19 192 GLY A N 1
ATOM 1430 C CA . GLY A 1 192 ? 10.996 9.912 -9.207 1.00 86.19 192 GLY A CA 1
ATOM 1431 C C . GLY A 1 192 ? 12.336 9.661 -8.505 1.00 86.19 192 GLY A C 1
ATOM 1432 O O . GLY A 1 192 ? 13.030 8.727 -8.906 1.00 86.19 192 GLY A O 1
ATOM 1433 N N . ARG A 1 193 ? 12.717 10.424 -7.470 1.00 88.81 193 ARG A N 1
ATOM 1434 C CA . ARG A 1 193 ? 13.989 10.210 -6.735 1.00 88.81 193 ARG A CA 1
ATOM 1435 C C . ARG A 1 193 ? 13.925 9.062 -5.720 1.00 88.81 193 ARG A C 1
ATOM 1437 O O . ARG A 1 193 ? 14.939 8.422 -5.460 1.00 88.81 193 ARG A O 1
ATOM 1444 N N . HIS A 1 194 ? 12.748 8.794 -5.158 1.00 91.25 194 HIS A N 1
ATOM 1445 C CA . HIS A 1 194 ? 12.474 7.707 -4.210 1.00 91.25 194 HIS A CA 1
ATOM 1446 C C . HIS A 1 194 ? 10.980 7.323 -4.234 1.00 91.25 194 HIS A C 1
ATOM 1448 O O . HIS A 1 194 ? 10.173 7.999 -4.871 1.00 91.25 194 HIS A O 1
ATOM 1454 N N . ASP A 1 195 ? 10.606 6.254 -3.524 1.00 88.69 195 ASP A N 1
ATOM 1455 C CA . ASP A 1 195 ? 9.234 5.713 -3.428 1.00 88.69 195 ASP A CA 1
ATOM 1456 C C . ASP A 1 195 ? 8.162 6.735 -2.995 1.00 88.69 195 ASP A C 1
ATOM 1458 O O . ASP A 1 195 ? 6.988 6.567 -3.321 1.00 88.69 195 ASP A O 1
ATOM 1462 N N . ASN A 1 196 ? 8.579 7.778 -2.273 1.00 90.50 196 ASN A N 1
ATOM 1463 C CA . ASN A 1 196 ? 7.740 8.850 -1.732 1.00 90.50 196 ASN A CA 1
ATOM 1464 C C . ASN A 1 196 ? 7.933 10.222 -2.417 1.00 90.50 196 ASN A C 1
ATOM 1466 O O . ASN A 1 196 ? 7.580 11.251 -1.846 1.00 90.50 196 ASN A O 1
ATOM 1470 N N . ASP A 1 197 ? 8.545 10.272 -3.603 1.00 91.44 197 ASP A N 1
ATOM 1471 C CA . ASP A 1 197 ? 8.716 11.507 -4.381 1.00 91.44 197 ASP A CA 1
ATOM 1472 C C . ASP A 1 197 ? 7.744 11.523 -5.565 1.00 91.44 197 ASP A C 1
ATOM 1474 O O . ASP A 1 197 ? 7.974 10.888 -6.600 1.00 91.44 197 ASP A O 1
ATOM 1478 N N . PHE A 1 198 ? 6.652 12.268 -5.395 1.00 90.44 198 PHE A N 1
ATOM 1479 C CA . PHE A 1 198 ? 5.566 12.418 -6.366 1.00 90.44 198 PHE A CA 1
ATOM 1480 C C . PHE A 1 198 ? 5.589 13.795 -7.048 1.00 90.44 198 PHE A C 1
ATOM 1482 O O . PHE A 1 198 ? 6.254 14.732 -6.587 1.00 90.44 198 PHE A O 1
ATOM 1489 N N . VAL A 1 199 ? 4.856 13.910 -8.162 1.00 87.88 199 VAL A N 1
ATOM 1490 C CA . VAL A 1 199 ? 4.671 15.176 -8.892 1.00 87.88 199 VAL A CA 1
ATOM 1491 C C . VAL A 1 199 ? 3.776 16.115 -8.081 1.00 87.88 199 VAL A C 1
ATOM 1493 O O . VAL A 1 199 ? 4.220 17.203 -7.721 1.00 87.88 199 VAL A O 1
ATOM 1496 N N . ASP A 1 200 ? 2.563 15.675 -7.725 1.00 87.62 200 ASP A N 1
ATOM 1497 C CA . ASP A 1 200 ? 1.710 16.398 -6.776 1.00 87.62 200 ASP A CA 1
ATOM 1498 C C . ASP A 1 200 ? 2.215 16.149 -5.343 1.00 87.62 200 ASP A C 1
ATOM 1500 O O . ASP A 1 200 ? 2.333 15.011 -4.883 1.00 87.62 200 ASP A O 1
ATOM 1504 N N . PHE A 1 201 ? 2.507 17.226 -4.614 1.00 87.06 201 PHE A N 1
ATOM 1505 C CA . PHE A 1 201 ? 2.935 17.164 -3.217 1.00 87.06 201 PHE A CA 1
ATOM 1506 C C . PHE A 1 201 ? 1.871 16.570 -2.282 1.00 87.06 201 PHE A C 1
ATOM 1508 O O . PHE A 1 201 ? 2.208 16.074 -1.208 1.00 87.06 201 PHE A O 1
ATOM 1515 N N . ARG A 1 202 ? 0.594 16.585 -2.686 1.00 87.56 202 ARG A N 1
ATOM 1516 C CA . ARG A 1 202 ? -0.541 16.027 -1.932 1.00 87.56 202 ARG A CA 1
ATOM 1517 C C . ARG A 1 202 ? -0.519 14.497 -1.860 1.00 87.56 202 ARG A C 1
ATOM 1519 O O . ARG A 1 202 ? -1.143 13.936 -0.963 1.00 87.56 202 ARG A O 1
ATOM 1526 N N . GLU A 1 203 ? 0.191 13.832 -2.774 1.00 89.06 203 GLU A N 1
ATOM 1527 C CA . GLU A 1 203 ? 0.392 12.375 -2.763 1.00 89.06 203 GLU A CA 1
ATOM 1528 C C . GLU A 1 203 ? 1.531 11.941 -1.819 1.00 89.06 203 GLU A C 1
ATOM 1530 O O . GLU A 1 203 ? 1.591 10.781 -1.409 1.00 89.06 203 GLU A O 1
ATOM 1535 N N . ILE A 1 204 ? 2.419 12.866 -1.432 1.00 89.38 204 ILE A N 1
ATOM 1536 C CA . ILE A 1 204 ? 3.597 12.577 -0.604 1.00 89.38 204 ILE A CA 1
ATOM 1537 C C . ILE A 1 204 ? 3.178 12.260 0.841 1.00 89.38 204 ILE A C 1
ATOM 1539 O O . ILE A 1 204 ? 2.591 13.082 1.550 1.00 89.38 204 ILE A O 1
ATOM 1543 N N . ALA A 1 205 ? 3.545 11.072 1.328 1.00 87.50 205 ALA A N 1
ATOM 1544 C CA . ALA A 1 205 ? 3.190 10.618 2.668 1.00 87.50 205 ALA A CA 1
ATOM 1545 C C . ALA A 1 205 ? 3.873 11.459 3.762 1.00 87.50 205 ALA A C 1
ATOM 1547 O O . ALA A 1 205 ? 5.085 11.683 3.739 1.00 87.50 205 ALA A O 1
ATOM 1548 N N . ILE A 1 206 ? 3.099 11.903 4.762 1.00 86.00 206 ILE A N 1
ATOM 1549 C CA . ILE A 1 206 ? 3.578 12.786 5.843 1.00 86.00 206 ILE A CA 1
ATOM 1550 C C . ILE A 1 206 ? 4.732 12.162 6.641 1.00 86.00 206 ILE A C 1
ATOM 1552 O O . ILE A 1 206 ? 5.723 12.840 6.890 1.00 86.00 206 ILE A O 1
ATOM 1556 N N . LEU A 1 207 ? 4.637 10.878 7.007 1.00 87.75 207 LEU A N 1
ATOM 1557 C CA . LEU A 1 207 ? 5.804 10.151 7.516 1.00 87.75 207 LEU A CA 1
ATOM 1558 C C . LEU A 1 207 ? 6.701 9.763 6.333 1.00 87.75 207 LEU A C 1
ATOM 1560 O O . LEU A 1 207 ? 6.169 9.284 5.329 1.00 87.75 207 LEU A O 1
ATOM 1564 N N . PRO A 1 208 ? 8.029 9.937 6.435 1.00 89.44 208 PRO A N 1
ATOM 1565 C CA . PRO A 1 208 ? 8.930 9.582 5.353 1.00 89.44 208 PRO A CA 1
ATOM 1566 C C . PRO A 1 208 ? 9.120 8.066 5.246 1.00 89.44 208 PRO A C 1
ATOM 1568 O O . PRO A 1 208 ? 8.698 7.296 6.114 1.00 89.44 208 PRO A O 1
ATOM 1571 N N . THR A 1 209 ? 9.774 7.634 4.174 1.00 88.62 209 THR A N 1
ATOM 1572 C CA . THR A 1 209 ? 10.066 6.222 3.891 1.00 88.62 209 THR A CA 1
ATOM 1573 C C . THR A 1 209 ? 11.536 5.869 4.134 1.00 88.62 209 THR A C 1
ATOM 1575 O O . THR A 1 209 ? 12.376 6.720 4.429 1.00 88.62 209 THR A O 1
ATOM 1578 N N . GLY A 1 210 ? 11.864 4.576 4.027 1.00 86.88 210 GLY A N 1
ATOM 1579 C CA . GLY A 1 210 ? 13.251 4.112 4.111 1.00 86.88 210 GLY A CA 1
ATOM 1580 C C . GLY A 1 210 ? 14.114 4.611 2.950 1.00 86.88 210 GLY A C 1
ATOM 1581 O O . GLY A 1 210 ? 15.247 5.020 3.185 1.00 86.88 210 GLY A O 1
ATOM 1582 N N . ASP A 1 211 ? 13.573 4.632 1.729 1.00 87.94 211 ASP A N 1
ATOM 1583 C CA . ASP A 1 211 ? 14.305 5.103 0.548 1.00 87.94 211 ASP A CA 1
ATOM 1584 C C . ASP A 1 211 ? 14.508 6.626 0.605 1.00 87.94 211 ASP A C 1
ATOM 1586 O O . ASP A 1 211 ? 15.611 7.096 0.360 1.00 87.94 211 ASP A O 1
ATOM 1590 N N . GLU A 1 212 ? 13.510 7.401 1.037 1.00 90.62 212 GLU A N 1
ATOM 1591 C CA . GLU A 1 212 ? 13.597 8.863 1.200 1.00 90.62 212 GLU A CA 1
ATOM 1592 C C . GLU A 1 212 ? 14.665 9.329 2.210 1.00 90.62 212 GLU A C 1
ATOM 1594 O O . GLU A 1 212 ? 15.423 10.270 1.950 1.00 90.62 212 GLU A O 1
ATOM 1599 N N . VAL A 1 213 ? 14.737 8.676 3.376 1.00 89.00 213 VAL A N 1
ATOM 1600 C CA . VAL A 1 213 ? 15.685 9.045 4.447 1.00 89.00 213 VAL A CA 1
ATOM 1601 C C . VAL A 1 213 ? 17.116 8.602 4.121 1.00 89.00 213 VAL A C 1
ATOM 1603 O O . VAL A 1 213 ? 18.074 9.154 4.664 1.00 89.00 213 VAL A O 1
ATOM 1606 N N . LEU A 1 214 ? 17.282 7.624 3.227 1.00 85.88 214 LEU A N 1
ATOM 1607 C CA . LEU A 1 214 ? 18.594 7.158 2.780 1.00 85.88 214 LEU A CA 1
ATOM 1608 C C . LEU A 1 214 ? 19.031 7.757 1.432 1.00 85.88 214 LEU A C 1
ATOM 1610 O O . LEU A 1 214 ? 20.229 7.720 1.138 1.00 85.88 214 LEU A O 1
ATOM 1614 N N . CYS A 1 215 ? 18.114 8.320 0.637 1.00 86.81 215 CYS A N 1
ATOM 1615 C CA . CYS A 1 215 ? 18.390 8.913 -0.675 1.00 86.81 215 CYS A CA 1
ATOM 1616 C C . CYS A 1 215 ? 19.510 9.962 -0.593 1.00 86.81 215 CYS A C 1
ATOM 1618 O O . CYS A 1 215 ? 19.556 10.772 0.336 1.00 86.81 215 CYS A O 1
ATOM 1620 N N . GLN A 1 216 ? 20.435 9.919 -1.556 1.00 82.38 216 GLN A N 1
ATOM 1621 C CA . GLN A 1 216 ? 21.570 10.851 -1.650 1.00 82.38 216 GLN A CA 1
ATOM 1622 C C . GLN A 1 216 ? 21.376 11.926 -2.736 1.00 82.38 216 GLN A C 1
ATOM 1624 O O . GLN A 1 216 ? 22.233 12.793 -2.909 1.00 82.38 216 GLN A O 1
ATOM 1629 N N . GLN A 1 217 ? 20.266 11.879 -3.477 1.00 84.00 217 GLN A N 1
ATOM 1630 C CA . GLN A 1 217 ? 19.927 12.882 -4.487 1.00 84.00 217 GLN A CA 1
ATOM 1631 C C . GLN A 1 217 ? 19.402 14.161 -3.821 1.00 84.00 217 GLN A C 1
ATOM 1633 O O . GLN A 1 217 ? 18.749 14.112 -2.779 1.00 84.00 217 GLN A O 1
ATOM 1638 N N . ALA A 1 218 ? 19.667 15.316 -4.434 1.00 84.31 218 ALA A N 1
ATOM 1639 C CA . ALA A 1 218 ? 19.161 16.589 -3.933 1.00 84.31 218 ALA A CA 1
ATOM 1640 C C . ALA A 1 218 ? 17.616 16.644 -4.004 1.00 84.31 218 ALA A C 1
ATOM 1642 O O . ALA A 1 218 ? 17.035 16.179 -4.993 1.00 84.31 218 ALA A O 1
ATOM 1643 N N . PRO A 1 219 ? 16.939 17.226 -2.998 1.00 86.06 219 PRO A N 1
ATOM 1644 C CA . PRO A 1 219 ? 15.497 17.442 -3.038 1.00 86.06 219 PRO A CA 1
ATOM 1645 C C . PRO A 1 219 ? 15.137 18.475 -4.113 1.00 86.06 219 PRO A C 1
ATOM 1647 O O . PRO A 1 219 ? 15.857 19.451 -4.327 1.00 86.06 219 PRO A O 1
ATOM 1650 N N . PHE A 1 220 ? 13.982 18.304 -4.758 1.00 87.25 220 PHE A N 1
ATOM 1651 C CA . PHE A 1 220 ? 13.413 19.358 -5.596 1.00 87.25 220 PHE A CA 1
ATOM 1652 C C . PHE A 1 220 ? 12.775 20.435 -4.712 1.00 87.25 220 PHE A C 1
ATOM 1654 O O . PHE A 1 220 ? 11.783 20.183 -4.027 1.00 87.25 220 PHE A O 1
ATOM 1661 N N . ILE A 1 221 ? 13.358 21.630 -4.748 1.00 82.25 221 ILE A N 1
ATOM 1662 C CA . ILE A 1 221 ? 12.874 22.850 -4.099 1.00 82.25 221 ILE A CA 1
ATOM 1663 C C . ILE A 1 221 ? 12.888 23.940 -5.172 1.00 82.25 221 ILE A C 1
ATOM 1665 O O . ILE A 1 221 ? 13.871 24.079 -5.904 1.00 82.25 221 ILE A O 1
ATOM 1669 N N . ARG A 1 222 ? 11.801 24.704 -5.295 1.00 75.50 222 ARG A N 1
ATOM 1670 C CA . ARG A 1 222 ? 11.683 25.750 -6.318 1.00 75.50 222 ARG A CA 1
ATOM 1671 C C . ARG A 1 222 ? 12.356 27.038 -5.831 1.00 75.50 222 ARG A C 1
ATOM 1673 O O . ARG A 1 222 ? 12.116 27.446 -4.690 1.00 75.50 222 ARG A O 1
ATOM 1680 N N . PRO A 1 223 ? 13.153 27.728 -6.666 1.00 69.56 223 PRO A N 1
ATOM 1681 C CA . PRO A 1 223 ? 13.598 29.085 -6.366 1.00 69.56 223 PRO A CA 1
ATOM 1682 C C . PRO A 1 223 ? 12.401 30.011 -6.104 1.00 69.56 223 PRO A C 1
ATOM 1684 O O . PRO A 1 223 ? 11.382 29.924 -6.786 1.00 69.56 223 PRO A O 1
ATOM 1687 N N . SER A 1 224 ? 12.518 30.906 -5.120 1.00 61.00 224 SER A N 1
ATOM 1688 C CA . SER A 1 224 ? 11.445 31.848 -4.779 1.00 61.00 224 SER A CA 1
ATOM 1689 C C . SER A 1 224 ? 11.381 32.996 -5.795 1.00 61.00 224 SER A C 1
ATOM 1691 O O . SER A 1 224 ? 12.029 34.029 -5.624 1.00 61.00 224 SER A O 1
ATOM 1693 N N . LEU A 1 225 ? 10.616 32.799 -6.870 1.00 57.41 225 LEU A N 1
ATOM 1694 C CA . LEU A 1 225 ? 10.365 33.793 -7.915 1.00 57.41 225 LEU A CA 1
ATOM 1695 C C . LEU A 1 225 ? 9.068 34.559 -7.607 1.00 57.41 225 LEU A C 1
ATOM 1697 O O . LEU A 1 225 ? 7.990 34.206 -8.073 1.00 57.41 225 LEU A O 1
ATOM 1701 N N . LEU A 1 226 ? 9.175 35.604 -6.781 1.00 51.56 226 LEU A N 1
ATOM 1702 C CA . LEU A 1 226 ? 8.026 36.395 -6.305 1.00 51.56 226 LEU A CA 1
ATOM 1703 C C . LEU A 1 226 ? 7.245 37.097 -7.437 1.00 51.56 226 LEU A C 1
ATOM 1705 O O . LEU A 1 226 ? 6.030 37.278 -7.330 1.00 51.56 226 LEU A O 1
ATOM 1709 N N . ASP A 1 227 ? 7.941 37.453 -8.519 1.00 57.19 227 ASP A N 1
ATOM 1710 C CA . ASP A 1 227 ? 7.458 38.346 -9.579 1.00 57.19 227 ASP A CA 1
ATOM 1711 C C . ASP A 1 227 ? 7.410 37.691 -10.976 1.00 57.19 227 ASP A C 1
ATOM 1713 O O . ASP A 1 227 ? 7.381 38.393 -11.982 1.00 57.19 227 ASP A O 1
ATOM 1717 N N . ASP A 1 228 ? 7.385 36.355 -11.064 1.00 63.34 228 ASP A N 1
ATOM 1718 C CA . ASP A 1 228 ? 7.268 35.627 -12.341 1.00 63.34 228 ASP A CA 1
ATOM 1719 C C . ASP A 1 228 ? 5.887 35.873 -13.003 1.00 63.34 228 ASP A C 1
ATOM 1721 O O . ASP A 1 228 ? 4.874 35.426 -12.445 1.00 63.34 228 ASP A O 1
ATOM 1725 N N . PRO A 1 229 ? 5.795 36.556 -14.165 1.00 61.97 229 PRO A N 1
ATOM 1726 C CA . PRO A 1 229 ? 4.516 36.869 -14.808 1.00 61.97 229 PRO A CA 1
ATOM 1727 C C . PRO A 1 229 ? 3.791 35.644 -15.375 1.00 61.97 229 PRO A C 1
ATOM 1729 O O . PRO A 1 229 ? 2.561 35.632 -15.398 1.00 61.97 229 PRO A O 1
ATOM 1732 N N . ASP A 1 230 ? 4.527 34.615 -15.798 1.00 66.00 230 ASP A N 1
ATOM 1733 C CA . ASP A 1 230 ? 3.956 33.430 -16.445 1.00 66.00 230 ASP A CA 1
ATOM 1734 C C . ASP A 1 230 ? 3.334 32.476 -15.403 1.00 66.00 230 ASP A C 1
ATOM 1736 O O . ASP A 1 230 ? 2.453 31.678 -15.717 1.00 66.00 230 ASP A O 1
ATOM 1740 N N . SER A 1 231 ? 3.721 32.618 -14.128 1.00 63.69 231 SER A N 1
ATOM 1741 C CA . SER A 1 231 ? 3.202 31.831 -12.995 1.00 63.69 231 SER A CA 1
ATOM 1742 C C . SER A 1 231 ? 1.807 32.222 -12.480 1.00 63.69 231 SER A C 1
ATOM 1744 O O . SER A 1 231 ? 1.304 31.563 -11.573 1.00 63.69 231 SER A O 1
ATOM 1746 N N . ILE A 1 232 ? 1.190 33.316 -12.953 1.00 66.50 232 ILE A N 1
ATOM 1747 C CA . ILE A 1 232 ? 0.072 33.982 -12.238 1.00 66.50 232 ILE A CA 1
ATOM 1748 C C . ILE A 1 232 ? -1.103 33.041 -11.907 1.00 66.50 232 ILE A C 1
ATOM 1750 O O . ILE A 1 232 ? -1.669 33.155 -10.818 1.00 66.50 232 ILE A O 1
ATOM 1754 N N . GLU A 1 233 ? -1.446 32.102 -12.792 1.00 72.00 233 GLU A N 1
ATOM 1755 C CA . GLU A 1 233 ? -2.553 31.157 -12.572 1.00 72.00 233 GLU A CA 1
ATOM 1756 C C . GLU A 1 233 ? -2.184 29.998 -11.624 1.00 72.00 233 GLU A C 1
ATOM 1758 O O . GLU A 1 233 ? -3.015 29.582 -10.816 1.00 72.00 233 GLU A O 1
ATOM 1763 N N . THR A 1 234 ? -0.939 29.508 -11.658 1.00 76.00 234 THR A N 1
ATOM 1764 C CA . THR A 1 234 ? -0.471 28.371 -10.836 1.00 76.00 234 THR A CA 1
ATOM 1765 C C . THR A 1 234 ? 0.146 28.791 -9.500 1.00 76.00 234 THR A C 1
ATOM 1767 O O . THR A 1 234 ? 0.321 27.955 -8.612 1.00 76.00 234 THR A O 1
ATOM 1770 N N . ARG A 1 235 ? 0.428 30.089 -9.309 1.00 75.31 235 ARG A N 1
ATOM 1771 C CA . ARG A 1 235 ? 1.209 30.668 -8.199 1.00 75.31 235 ARG A CA 1
ATOM 1772 C C . ARG A 1 235 ? 0.821 30.176 -6.801 1.00 75.31 235 ARG A C 1
ATOM 1774 O O . ARG A 1 235 ? 1.690 30.037 -5.944 1.00 75.31 235 ARG A O 1
ATOM 1781 N N . VAL A 1 236 ? -0.464 29.915 -6.547 1.00 78.75 236 VAL A N 1
ATOM 1782 C CA . VAL A 1 236 ? -0.941 29.391 -5.252 1.00 78.75 236 VAL A CA 1
ATOM 1783 C C . VAL A 1 236 ? -0.565 27.918 -5.064 1.00 78.75 236 VAL A C 1
ATOM 1785 O O . VAL A 1 236 ? -0.178 27.524 -3.965 1.00 78.75 236 VAL A O 1
ATOM 1788 N N . GLU A 1 237 ? -0.644 27.105 -6.116 1.00 80.88 237 GLU A N 1
ATOM 1789 C CA . GLU A 1 237 ? -0.269 25.689 -6.068 1.00 80.88 237 GLU A CA 1
ATOM 1790 C C . GLU A 1 237 ? 1.252 25.520 -6.006 1.00 80.88 237 GLU A C 1
ATOM 1792 O O . GLU A 1 237 ? 1.734 24.780 -5.151 1.00 80.88 237 GLU A O 1
ATOM 1797 N N . ASP A 1 238 ? 2.011 26.277 -6.809 1.00 78.44 238 ASP A N 1
ATOM 1798 C CA . ASP A 1 238 ? 3.481 26.290 -6.759 1.00 78.44 238 ASP A CA 1
ATOM 1799 C C . ASP A 1 238 ? 4.014 26.776 -5.399 1.00 78.44 238 ASP A C 1
ATOM 1801 O O . ASP A 1 238 ? 5.002 26.241 -4.888 1.00 78.44 238 ASP A O 1
ATOM 1805 N N . TYR A 1 239 ? 3.351 27.758 -4.773 1.00 79.94 239 TYR A N 1
ATOM 1806 C CA . TYR A 1 239 ? 3.689 28.209 -3.420 1.00 79.94 239 TYR A CA 1
ATOM 1807 C C . TYR A 1 239 ? 3.456 27.112 -2.373 1.00 79.94 239 TYR A C 1
ATOM 1809 O O . TYR A 1 239 ? 4.304 26.913 -1.503 1.00 79.94 239 TYR A O 1
ATOM 1817 N N . LEU A 1 240 ? 2.337 26.382 -2.454 1.00 83.06 240 LEU A N 1
ATOM 1818 C CA . LEU A 1 240 ? 2.018 25.298 -1.518 1.00 83.06 240 LEU A CA 1
ATOM 1819 C C . LEU A 1 240 ? 2.921 24.069 -1.718 1.00 83.06 240 LEU A C 1
ATOM 1821 O O . LEU A 1 240 ? 3.397 23.521 -0.724 1.00 83.06 240 LEU A O 1
ATOM 1825 N N . ASP A 1 241 ? 3.218 23.693 -2.966 1.00 85.81 241 ASP A N 1
ATOM 1826 C CA . ASP A 1 241 ? 4.204 22.662 -3.330 1.00 85.81 241 ASP A CA 1
ATOM 1827 C C . ASP A 1 241 ? 5.576 22.995 -2.730 1.00 85.81 241 ASP A C 1
ATOM 1829 O O . ASP A 1 241 ? 6.159 22.197 -1.990 1.00 85.81 241 ASP A O 1
ATOM 1833 N N . ASN A 1 242 ? 6.063 24.217 -2.960 1.00 82.56 242 ASN A N 1
ATOM 1834 C CA . ASN A 1 242 ? 7.370 24.633 -2.467 1.00 82.56 242 ASN A CA 1
ATOM 1835 C C . ASN A 1 242 ? 7.412 24.749 -0.933 1.00 82.56 242 ASN A C 1
ATOM 1837 O O . ASN A 1 242 ? 8.360 24.281 -0.305 1.00 82.56 242 ASN A O 1
ATOM 1841 N N . ALA A 1 243 ? 6.379 25.323 -0.306 1.00 81.50 243 ALA A N 1
ATOM 1842 C CA . ALA A 1 243 ? 6.287 25.427 1.151 1.00 81.50 243 ALA A CA 1
ATOM 1843 C C . ALA A 1 243 ? 6.248 24.046 1.825 1.00 81.50 243 ALA A C 1
ATOM 1845 O O . ALA A 1 243 ? 6.937 23.831 2.825 1.00 81.50 243 ALA A O 1
ATOM 1846 N N . PHE A 1 244 ? 5.503 23.092 1.255 1.00 88.38 244 PHE A N 1
ATOM 1847 C CA . PHE A 1 244 ? 5.487 21.708 1.723 1.00 88.38 244 PHE A CA 1
ATOM 1848 C C . PHE A 1 244 ? 6.863 21.050 1.576 1.00 88.38 244 PHE A C 1
ATOM 1850 O O . PHE A 1 244 ? 7.361 20.478 2.545 1.00 88.38 244 PHE A O 1
ATOM 1857 N N . ARG A 1 245 ? 7.511 21.156 0.406 1.00 88.25 245 ARG A N 1
ATOM 1858 C CA . ARG A 1 245 ? 8.827 20.534 0.164 1.00 88.25 245 ARG A CA 1
ATOM 1859 C C . ARG A 1 245 ? 9.940 21.137 1.025 1.00 88.25 245 ARG A C 1
ATOM 1861 O O . ARG A 1 245 ? 10.772 20.381 1.517 1.00 88.25 245 ARG A O 1
ATOM 1868 N N . MET A 1 246 ? 9.922 22.446 1.292 1.00 83.56 246 MET A N 1
ATOM 1869 C CA . MET A 1 246 ? 10.869 23.086 2.219 1.00 83.56 246 MET A CA 1
ATOM 1870 C C . MET A 1 246 ? 10.695 22.592 3.664 1.00 83.56 246 MET A C 1
ATOM 1872 O O . MET A 1 246 ? 11.666 22.154 4.275 1.00 83.56 246 MET A O 1
ATOM 1876 N N . LEU A 1 247 ? 9.465 22.599 4.198 1.00 84.56 247 LEU A N 1
ATOM 1877 C CA . LEU A 1 247 ? 9.178 22.082 5.549 1.00 84.56 247 LEU A CA 1
ATOM 1878 C C . LEU A 1 247 ? 9.475 20.580 5.672 1.00 84.56 247 LEU A C 1
ATOM 1880 O O . LEU A 1 247 ? 9.866 20.096 6.735 1.00 84.56 247 LEU A O 1
ATOM 1884 N N . ARG A 1 248 ? 9.290 19.836 4.579 1.00 89.56 248 ARG A N 1
ATOM 1885 C CA . ARG A 1 248 ? 9.595 18.411 4.507 1.00 89.56 248 ARG A CA 1
ATOM 1886 C C . ARG A 1 248 ? 11.094 18.139 4.542 1.00 89.56 248 ARG A C 1
ATOM 1888 O O . ARG A 1 248 ? 11.510 17.272 5.303 1.00 89.56 248 ARG A O 1
ATOM 1895 N N . GLU A 1 249 ? 11.889 18.845 3.743 1.00 87.88 249 GLU A N 1
ATOM 1896 C CA . GLU A 1 249 ? 13.341 18.649 3.733 1.00 87.88 249 GLU A CA 1
ATOM 1897 C C . GLU A 1 249 ? 13.961 19.031 5.082 1.00 87.88 249 GLU A C 1
ATOM 1899 O O . GLU A 1 249 ? 14.796 18.281 5.572 1.00 87.88 249 GLU A O 1
ATOM 1904 N N . ASP A 1 250 ? 13.499 20.105 5.733 1.00 82.88 250 ASP A N 1
ATOM 1905 C CA . ASP A 1 250 ? 13.924 20.484 7.094 1.00 82.88 250 ASP A CA 1
ATOM 1906 C C . ASP A 1 250 ? 13.703 19.333 8.103 1.00 82.88 250 ASP A C 1
ATOM 1908 O O . ASP A 1 250 ? 14.627 18.905 8.798 1.00 82.88 250 ASP A O 1
ATOM 1912 N N . MET A 1 251 ? 12.506 18.728 8.092 1.00 85.19 251 MET A N 1
ATOM 1913 C CA . MET A 1 251 ? 12.181 17.551 8.911 1.00 85.19 251 MET A CA 1
ATOM 1914 C C . MET A 1 251 ? 13.029 16.316 8.551 1.00 85.19 251 MET A C 1
ATOM 1916 O O . MET A 1 251 ? 13.503 15.601 9.438 1.00 85.19 251 MET A O 1
ATOM 1920 N N . VAL A 1 252 ? 13.192 16.017 7.259 1.00 86.81 252 VAL A N 1
ATOM 1921 C CA . VAL A 1 252 ? 13.888 14.806 6.794 1.00 86.81 252 VAL A CA 1
ATOM 1922 C C . VAL A 1 252 ? 15.405 14.928 6.974 1.00 86.81 252 VAL A C 1
ATOM 1924 O O . VAL A 1 252 ? 16.055 13.923 7.262 1.00 86.81 252 VAL A O 1
ATOM 1927 N N . TYR A 1 253 ? 15.979 16.130 6.892 1.00 84.50 253 TYR A N 1
ATOM 1928 C CA . TYR A 1 253 ? 17.413 16.381 7.054 1.00 84.50 253 TYR A CA 1
ATOM 1929 C C . TYR A 1 253 ? 17.933 15.935 8.432 1.00 84.50 253 TYR A C 1
ATOM 1931 O O . TYR A 1 253 ? 18.898 15.166 8.500 1.00 84.50 253 TYR A O 1
ATOM 1939 N N . GLU A 1 254 ? 17.253 16.312 9.528 1.00 80.94 254 GLU A N 1
ATOM 1940 C CA . GLU A 1 254 ? 17.595 15.820 10.877 1.00 80.94 254 GLU A CA 1
ATOM 1941 C C . GLU A 1 254 ? 17.524 14.284 10.969 1.00 80.94 254 GLU A C 1
ATOM 1943 O O . GLU A 1 254 ? 18.325 13.647 11.663 1.00 80.94 254 GLU A O 1
ATOM 1948 N N . MET A 1 255 ? 16.583 13.671 10.243 1.00 84.25 255 MET A N 1
ATOM 1949 C CA . MET A 1 255 ? 16.415 12.219 10.210 1.00 84.25 255 MET A CA 1
ATOM 1950 C C . MET A 1 255 ? 17.516 11.519 9.403 1.00 84.25 255 MET A C 1
ATOM 1952 O O . MET A 1 255 ? 17.990 10.472 9.851 1.00 84.25 255 MET A O 1
ATOM 1956 N N . ARG A 1 256 ? 17.971 12.078 8.268 1.00 84.81 256 ARG A N 1
ATOM 1957 C CA . ARG A 1 256 ? 19.092 11.509 7.489 1.00 84.81 256 ARG A CA 1
ATOM 1958 C C . ARG A 1 256 ? 20.371 11.485 8.339 1.00 84.81 256 ARG A C 1
ATOM 1960 O O . ARG A 1 256 ? 21.030 10.448 8.422 1.00 84.81 256 ARG A O 1
ATOM 1967 N N . GLU A 1 257 ? 20.667 12.584 9.040 1.00 80.81 257 GLU A N 1
ATOM 1968 C CA . GLU A 1 257 ? 21.780 12.703 10.001 1.00 80.81 257 GLU A CA 1
ATOM 1969 C C . GLU A 1 257 ? 21.734 11.619 11.097 1.00 80.81 257 GLU A C 1
ATOM 1971 O O . GLU A 1 257 ? 22.673 10.829 11.247 1.00 80.81 257 GLU A O 1
ATOM 1976 N N . GLU A 1 258 ? 20.639 11.543 11.866 1.00 83.44 258 GLU A N 1
ATOM 1977 C CA . GLU A 1 258 ? 20.539 10.600 12.990 1.00 83.44 258 GLU A CA 1
ATOM 1978 C C . GLU A 1 258 ? 20.441 9.134 12.542 1.00 83.44 258 GLU A C 1
ATOM 1980 O O . GLU A 1 258 ? 20.934 8.260 13.259 1.00 83.44 258 GLU A O 1
ATOM 1985 N N . MET A 1 259 ? 19.865 8.830 11.372 1.00 83.75 259 MET A N 1
ATOM 1986 C CA . MET A 1 259 ? 19.824 7.455 10.849 1.00 83.75 259 MET A CA 1
ATOM 1987 C C . MET A 1 259 ? 21.188 6.984 10.336 1.00 83.75 259 MET A C 1
ATOM 1989 O O . MET A 1 259 ? 21.554 5.836 10.592 1.00 83.75 259 MET A O 1
ATOM 1993 N N . GLN A 1 260 ? 21.996 7.850 9.712 1.00 80.62 260 GLN A N 1
ATOM 1994 C CA . GLN A 1 260 ? 23.387 7.502 9.384 1.00 80.62 260 GLN A CA 1
ATOM 1995 C C . GLN A 1 260 ? 24.211 7.179 10.643 1.00 80.62 260 GLN A C 1
ATOM 1997 O O . GLN A 1 260 ? 25.056 6.283 10.609 1.00 80.62 260 GLN A O 1
ATOM 2002 N N . ILE A 1 261 ? 23.949 7.861 11.763 1.00 82.06 261 ILE A N 1
ATOM 2003 C CA . ILE A 1 261 ? 24.595 7.582 13.057 1.00 82.06 261 ILE A CA 1
ATOM 2004 C C . ILE A 1 261 ? 24.045 6.289 13.689 1.00 82.06 261 ILE A C 1
ATOM 2006 O O . ILE A 1 261 ? 24.819 5.450 14.151 1.00 82.06 261 ILE A O 1
ATOM 2010 N N . ALA A 1 262 ? 22.723 6.089 13.693 1.00 80.12 262 ALA A N 1
ATOM 2011 C CA . ALA A 1 262 ? 22.079 4.918 14.299 1.00 80.12 262 ALA A CA 1
ATOM 2012 C C . ALA A 1 262 ? 22.423 3.596 13.583 1.00 80.12 262 ALA A C 1
ATOM 2014 O O . ALA A 1 262 ? 22.599 2.568 14.244 1.00 80.12 262 ALA A O 1
ATOM 2015 N N . LEU A 1 263 ? 22.572 3.641 12.253 1.00 78.94 263 LEU A N 1
ATOM 2016 C CA . LEU A 1 263 ? 23.020 2.532 11.399 1.00 78.94 263 LEU A CA 1
ATOM 2017 C C . LEU A 1 263 ? 24.559 2.434 11.299 1.00 78.94 263 LEU A C 1
ATOM 2019 O O . LEU A 1 263 ? 25.075 1.764 10.413 1.00 78.94 263 LEU A O 1
ATOM 2023 N N . GLN A 1 264 ? 25.305 3.131 12.167 1.00 73.44 264 GLN A N 1
ATOM 2024 C CA . GLN A 1 264 ? 26.779 3.136 12.254 1.00 73.44 264 GLN A CA 1
ATOM 2025 C C . GLN A 1 264 ? 27.547 3.590 10.990 1.00 73.44 264 GLN A C 1
ATOM 2027 O O . GLN A 1 264 ? 28.778 3.638 11.012 1.00 73.44 264 GLN A O 1
ATOM 2032 N N . LYS A 1 265 ? 26.854 4.009 9.921 1.00 72.50 265 LYS A N 1
ATOM 2033 C CA . LYS A 1 265 ? 27.446 4.550 8.682 1.00 72.50 265 LYS A CA 1
ATOM 2034 C C . LYS A 1 265 ? 28.235 5.848 8.922 1.00 72.50 265 LYS A C 1
ATOM 2036 O O . LYS A 1 265 ? 29.185 6.131 8.196 1.00 72.50 265 LYS A O 1
ATOM 2041 N N . LYS A 1 266 ? 27.872 6.627 9.950 1.00 79.31 266 LYS A N 1
ATOM 2042 C CA . LYS A 1 266 ? 28.520 7.890 10.340 1.00 79.31 266 LYS A CA 1
ATOM 2043 C C . LYS A 1 266 ? 28.903 7.880 11.820 1.00 79.31 266 LYS A C 1
ATOM 2045 O O . LYS A 1 266 ? 28.117 7.488 12.679 1.00 79.31 266 LYS A O 1
ATOM 2050 N N . LYS A 1 267 ? 30.111 8.354 12.145 1.00 75.94 267 LYS A N 1
ATOM 2051 C CA . LYS A 1 267 ? 30.551 8.514 13.542 1.00 75.94 267 LYS A CA 1
ATOM 2052 C C . LYS A 1 267 ? 29.822 9.695 14.185 1.00 75.94 267 LYS A C 1
ATOM 2054 O O . LYS A 1 267 ? 29.994 10.831 13.757 1.00 75.94 267 LYS A O 1
ATOM 2059 N N . GLY A 1 268 ? 29.062 9.427 15.241 1.00 80.19 268 GLY A N 1
ATOM 2060 C CA . GLY A 1 268 ? 28.340 10.436 16.013 1.00 80.19 268 GLY A CA 1
ATOM 2061 C C . GLY A 1 268 ? 27.758 9.853 17.300 1.00 80.19 268 GLY A C 1
ATOM 2062 O O . GLY A 1 268 ? 27.885 8.658 17.567 1.00 80.19 268 GLY A O 1
ATOM 2063 N N . LYS A 1 269 ? 27.115 10.699 18.110 1.00 76.19 269 LYS A N 1
ATOM 2064 C CA . LYS A 1 269 ? 26.385 10.274 19.310 1.00 76.19 269 LYS A CA 1
ATOM 2065 C C . LYS A 1 269 ? 24.889 10.293 19.010 1.00 76.19 269 LYS A C 1
ATOM 2067 O O . LYS A 1 269 ? 24.298 11.366 18.995 1.00 76.19 269 LYS A O 1
ATOM 2072 N N . HIS A 1 270 ? 24.298 9.115 18.824 1.00 77.44 270 HIS A N 1
ATOM 2073 C CA . HIS A 1 270 ? 22.856 8.974 18.630 1.00 77.44 270 HIS A CA 1
ATOM 2074 C C . HIS A 1 270 ? 22.072 9.639 19.773 1.00 77.44 270 HIS A C 1
ATOM 2076 O O . HIS A 1 270 ? 22.386 9.433 20.953 1.00 77.44 270 HIS A O 1
ATOM 2082 N N . ARG A 1 271 ? 21.058 10.436 19.420 1.00 74.12 271 ARG A N 1
ATOM 2083 C CA . ARG A 1 271 ? 20.209 11.180 20.369 1.00 74.12 271 ARG A CA 1
ATOM 2084 C C . ARG A 1 271 ? 18.957 10.406 20.800 1.00 74.12 271 ARG A C 1
ATOM 2086 O O . ARG A 1 271 ? 18.365 10.739 21.825 1.00 74.12 271 ARG A O 1
ATOM 2093 N N . GLY A 1 272 ? 18.549 9.402 20.024 1.00 77.69 272 GLY A N 1
ATOM 2094 C CA . GLY A 1 272 ? 17.324 8.629 20.238 1.00 77.69 272 GLY A CA 1
ATOM 2095 C C . GLY A 1 272 ? 17.435 7.506 21.277 1.00 77.69 272 GLY A C 1
ATOM 2096 O O . GLY A 1 272 ? 18.502 7.195 21.809 1.00 77.69 272 GLY A O 1
ATOM 2097 N N . LEU A 1 273 ? 16.292 6.872 21.558 1.00 84.00 273 LEU A N 1
ATOM 2098 C CA . LEU A 1 273 ? 16.209 5.648 22.354 1.00 84.00 273 LEU A CA 1
ATOM 2099 C C . LEU A 1 273 ? 16.206 4.434 21.416 1.00 84.00 273 LEU A C 1
ATOM 2101 O O . LEU A 1 273 ? 15.171 4.096 20.846 1.00 84.00 273 LEU A O 1
ATOM 2105 N N . ARG A 1 274 ? 17.354 3.765 21.285 1.00 85.62 274 ARG A N 1
ATOM 2106 C CA . ARG A 1 274 ? 17.451 2.456 20.623 1.00 85.62 274 ARG A CA 1
ATOM 2107 C C . ARG A 1 274 ? 16.838 1.370 21.516 1.00 85.62 274 ARG A C 1
ATOM 2109 O O . ARG A 1 274 ? 17.080 1.359 22.724 1.00 85.62 274 ARG A O 1
ATOM 2116 N N . ILE A 1 275 ? 16.045 0.478 20.921 1.00 87.19 275 ILE A N 1
ATOM 2117 C CA . ILE A 1 275 ? 15.363 -0.632 21.601 1.00 87.19 275 ILE A CA 1
ATOM 2118 C C . ILE A 1 275 ? 15.570 -1.894 20.761 1.00 87.19 275 ILE A C 1
ATOM 2120 O O . ILE A 1 275 ? 14.956 -2.055 19.710 1.00 87.19 275 ILE A O 1
ATOM 2124 N N . ASP A 1 276 ? 16.473 -2.762 21.209 1.00 85.25 276 ASP A N 1
ATOM 2125 C CA . ASP A 1 276 ? 16.855 -3.988 20.508 1.00 85.25 276 ASP A CA 1
ATOM 2126 C C . ASP A 1 276 ? 16.005 -5.192 20.941 1.00 85.25 276 ASP A C 1
ATOM 2128 O O . ASP A 1 276 ? 15.579 -5.293 22.095 1.00 85.25 276 ASP A O 1
ATOM 2132 N N . GLY A 1 277 ? 15.796 -6.141 20.023 1.00 83.81 277 GLY A N 1
ATOM 2133 C CA . GLY A 1 277 ? 15.048 -7.370 20.298 1.00 83.81 277 GLY A CA 1
ATOM 2134 C C . GLY A 1 277 ? 13.572 -7.105 20.595 1.00 83.81 277 GLY A C 1
ATOM 2135 O O . GLY A 1 277 ? 13.108 -7.333 21.709 1.00 83.81 277 GLY A O 1
ATOM 2136 N N . LEU A 1 278 ? 12.834 -6.611 19.602 1.00 87.62 278 LEU A N 1
ATOM 2137 C CA . LEU A 1 278 ? 11.378 -6.491 19.667 1.00 87.62 278 LEU A CA 1
ATOM 2138 C C . LEU A 1 278 ? 10.726 -7.789 19.170 1.00 87.62 278 LEU A C 1
ATOM 2140 O O . LEU A 1 278 ? 11.131 -8.338 18.150 1.00 87.62 278 LEU A O 1
ATOM 2144 N N . SER A 1 279 ? 9.698 -8.263 19.874 1.00 87.38 279 SER A N 1
ATOM 2145 C CA . SER A 1 279 ? 8.866 -9.404 19.465 1.00 87.38 279 SER A CA 1
ATOM 2146 C C . SER A 1 279 ? 7.405 -8.972 19.343 1.00 87.38 279 SER A C 1
ATOM 2148 O O . SER A 1 279 ? 6.853 -8.386 20.274 1.00 87.38 279 SER A O 1
ATOM 2150 N N . MET A 1 280 ? 6.767 -9.231 18.199 1.00 87.19 280 MET A N 1
ATOM 2151 C CA . MET A 1 280 ? 5.338 -8.951 18.026 1.00 87.19 280 MET A CA 1
ATOM 2152 C C . MET A 1 280 ? 4.509 -9.940 18.855 1.00 87.19 280 MET A C 1
ATOM 2154 O O . MET A 1 280 ? 4.745 -11.144 18.803 1.00 87.19 280 MET A O 1
ATOM 2158 N N . ILE A 1 281 ? 3.548 -9.426 19.626 1.00 89.56 281 ILE A N 1
ATOM 2159 C CA . ILE A 1 281 ? 2.675 -10.230 20.503 1.00 89.56 281 ILE A CA 1
ATOM 2160 C C . ILE A 1 281 ? 1.173 -10.013 20.256 1.00 89.56 281 ILE A C 1
ATOM 2162 O O . ILE A 1 281 ? 0.354 -10.582 20.971 1.00 89.56 281 ILE A O 1
ATOM 2166 N N . GLY A 1 282 ? 0.798 -9.177 19.283 1.00 88.75 282 GLY A N 1
ATOM 2167 C CA . GLY A 1 282 ? -0.599 -8.912 18.931 1.00 88.75 282 GLY A CA 1
ATOM 2168 C C . GLY A 1 282 ? -0.834 -7.510 18.371 1.00 88.75 282 GLY A C 1
ATOM 2169 O O . GLY A 1 282 ? 0.104 -6.812 17.976 1.00 88.75 282 GLY A O 1
ATOM 2170 N N . VAL A 1 283 ? -2.100 -7.091 18.367 1.00 91.25 283 VAL A N 1
ATOM 2171 C CA . VAL A 1 283 ? -2.560 -5.773 17.909 1.00 91.25 283 VAL A CA 1
ATOM 2172 C C . VAL A 1 283 ? -3.398 -5.125 19.011 1.00 91.25 283 VAL A C 1
ATOM 2174 O O . VAL A 1 283 ? -4.280 -5.761 19.580 1.00 91.25 283 VAL A O 1
ATOM 2177 N N . TYR A 1 284 ? -3.135 -3.852 19.303 1.00 91.75 284 TYR A N 1
ATOM 2178 C CA . TYR A 1 284 ? -3.888 -3.056 20.271 1.00 91.75 284 TYR A CA 1
ATOM 2179 C C . TYR A 1 284 ? -4.886 -2.147 19.551 1.00 91.75 284 TYR A C 1
ATOM 2181 O O . TYR A 1 284 ? -4.482 -1.353 18.701 1.00 91.75 284 TYR A O 1
ATOM 2189 N N . THR A 1 285 ? -6.168 -2.225 19.911 1.00 90.25 285 THR A N 1
ATOM 2190 C CA . THR A 1 285 ? -7.286 -1.500 19.265 1.00 90.25 285 THR A CA 1
ATOM 2191 C C . THR A 1 285 ? -7.968 -0.470 20.181 1.00 90.25 285 THR A C 1
ATOM 2193 O O . THR A 1 285 ? -8.982 0.123 19.808 1.00 90.25 285 THR A O 1
ATOM 2196 N N . GLY A 1 286 ? -7.404 -0.213 21.366 1.00 87.38 286 GLY A N 1
ATOM 2197 C CA . GLY A 1 286 ? -8.020 0.589 22.428 1.00 87.38 286 GLY A CA 1
ATOM 2198 C C . GLY A 1 286 ? -8.634 -0.277 23.532 1.00 87.38 286 GLY A C 1
ATOM 2199 O O . GLY A 1 286 ? -8.318 -1.459 23.650 1.00 87.38 286 GLY A O 1
ATOM 2200 N N . THR A 1 287 ? -9.512 0.321 24.336 1.00 81.88 287 THR A N 1
ATOM 2201 C CA . THR A 1 287 ? -10.366 -0.386 25.310 1.00 81.88 287 THR A CA 1
ATOM 2202 C C . THR A 1 287 ? -11.795 -0.496 24.769 1.00 81.88 287 THR A C 1
ATOM 2204 O O . THR A 1 287 ? -12.133 0.169 23.788 1.00 81.88 287 THR A O 1
ATOM 2207 N N . GLU A 1 288 ? -12.665 -1.292 25.402 1.00 76.00 288 GLU A N 1
ATOM 2208 C CA . GLU A 1 288 ? -14.080 -1.371 24.989 1.00 76.00 288 GLU A CA 1
ATOM 2209 C C . GLU A 1 288 ? -14.785 -0.007 25.063 1.00 76.00 288 GLU A C 1
ATOM 2211 O O . GLU A 1 288 ? -15.502 0.373 24.138 1.00 76.00 288 GLU A O 1
ATOM 2216 N N . GLU A 1 289 ? -14.503 0.766 26.117 1.00 76.19 289 GLU A N 1
ATOM 2217 C CA . GLU A 1 289 ? -14.999 2.135 26.310 1.00 76.19 289 GLU A CA 1
ATOM 2218 C C . GLU A 1 289 ? -14.448 3.127 25.273 1.00 76.19 289 GLU A C 1
ATOM 2220 O O . GLU A 1 289 ? -15.106 4.111 24.929 1.00 76.19 289 GLU A O 1
ATOM 2225 N N . ARG A 1 290 ? -13.221 2.899 24.784 1.00 78.00 290 ARG A N 1
ATOM 2226 C CA . ARG A 1 290 ? -12.510 3.825 23.898 1.00 78.00 290 ARG A CA 1
ATOM 2227 C C . ARG A 1 290 ? -11.704 3.082 22.837 1.00 78.00 290 ARG A C 1
ATOM 2229 O O . ARG A 1 290 ? -10.478 2.967 22.919 1.00 78.00 290 ARG A O 1
ATOM 2236 N N . LYS A 1 291 ? -12.410 2.656 21.788 1.00 77.75 291 LYS A N 1
ATOM 2237 C CA . LYS A 1 291 ? -11.803 2.185 20.537 1.00 77.75 291 LYS A CA 1
ATOM 2238 C C . LYS A 1 291 ? -10.899 3.269 19.943 1.00 77.75 291 LYS A C 1
ATOM 2240 O O . LYS A 1 291 ? -11.226 4.458 19.962 1.00 77.75 291 LYS A O 1
ATOM 2245 N N . MET A 1 292 ? -9.754 2.853 19.417 1.00 82.62 292 MET A N 1
ATOM 2246 C CA . MET A 1 292 ? -8.725 3.713 18.834 1.00 82.62 292 MET A CA 1
ATOM 2247 C C . MET A 1 292 ? -8.228 3.138 17.506 1.00 82.62 292 MET A C 1
ATOM 2249 O O . MET A 1 292 ? -8.460 1.975 17.185 1.00 82.62 292 MET A O 1
ATOM 2253 N N . ARG A 1 293 ? -7.488 3.950 16.743 1.00 84.62 293 ARG A N 1
ATOM 2254 C CA . ARG A 1 293 ? -6.696 3.447 15.616 1.00 84.62 293 ARG A CA 1
ATOM 2255 C C . ARG A 1 293 ? -5.711 2.390 16.119 1.00 84.62 293 ARG A C 1
ATOM 2257 O O . ARG A 1 293 ? -5.001 2.628 17.100 1.00 84.62 293 ARG A O 1
ATOM 2264 N N . TRP A 1 294 ? -5.681 1.249 15.441 1.00 91.06 294 TRP A N 1
ATOM 2265 C CA . TRP A 1 294 ? -4.892 0.096 15.855 1.00 91.06 294 TRP A CA 1
ATOM 2266 C C . TRP A 1 294 ? -3.377 0.372 15.835 1.00 91.06 294 TRP A C 1
ATOM 2268 O O . TRP A 1 294 ? -2.906 1.300 15.173 1.00 91.06 294 TRP A O 1
ATOM 2278 N N . GLY A 1 295 ? -2.610 -0.438 16.567 1.00 91.38 295 GLY A N 1
ATOM 2279 C CA . GLY A 1 295 ? -1.147 -0.466 16.491 1.00 91.38 295 GLY A CA 1
ATOM 2280 C C . GLY A 1 295 ? -0.567 -1.827 16.881 1.00 91.38 295 GLY A C 1
ATOM 2281 O O . GLY A 1 295 ? -1.187 -2.576 17.637 1.00 91.38 295 GLY A O 1
ATOM 2282 N N . LEU A 1 296 ? 0.620 -2.150 16.367 1.00 92.94 296 LEU A N 1
ATOM 2283 C CA . LEU A 1 296 ? 1.325 -3.401 16.661 1.00 92.94 296 LEU A CA 1
ATOM 2284 C C . LEU A 1 296 ? 1.820 -3.405 18.108 1.00 92.94 296 LEU A C 1
ATOM 2286 O O . LEU A 1 296 ? 2.493 -2.462 18.528 1.00 92.94 296 LEU A O 1
ATOM 2290 N N . MET A 1 297 ? 1.527 -4.468 18.857 1.00 94.06 297 MET A N 1
ATOM 2291 C CA . MET A 1 297 ? 2.062 -4.680 20.201 1.00 94.06 297 MET A CA 1
ATOM 2292 C C . MET A 1 297 ? 3.431 -5.351 20.101 1.00 94.06 297 MET A C 1
ATOM 2294 O O . MET A 1 297 ? 3.527 -6.538 19.783 1.00 94.06 297 MET A O 1
ATOM 2298 N N . LEU A 1 298 ? 4.484 -4.588 20.384 1.00 92.56 298 LEU A N 1
ATOM 2299 C CA . LEU A 1 298 ? 5.876 -5.021 20.331 1.00 92.56 298 LEU A CA 1
ATOM 2300 C C . LEU A 1 298 ? 6.424 -5.132 21.759 1.00 92.56 298 LEU A C 1
ATOM 2302 O O . LEU A 1 298 ? 6.571 -4.134 22.464 1.00 92.56 298 LEU A O 1
ATOM 2306 N N . ARG A 1 299 ? 6.706 -6.357 22.202 1.00 92.75 299 ARG A N 1
ATOM 2307 C CA . ARG A 1 299 ? 7.321 -6.663 23.499 1.00 92.75 299 ARG A CA 1
ATOM 2308 C C . ARG A 1 299 ? 8.841 -6.565 23.388 1.00 92.75 299 ARG A C 1
ATOM 2310 O O . ARG A 1 299 ? 9.433 -7.218 22.528 1.00 92.75 299 ARG A O 1
ATOM 2317 N N . CYS A 1 300 ? 9.464 -5.807 24.283 1.00 91.06 300 CYS A N 1
ATOM 2318 C CA . CYS A 1 300 ? 10.918 -5.726 24.401 1.00 91.06 300 CYS A CA 1
ATOM 2319 C C . CYS A 1 300 ? 11.499 -7.031 24.970 1.00 91.06 300 CYS A C 1
ATOM 2321 O O . CYS A 1 300 ? 10.917 -7.623 25.876 1.00 91.06 300 CYS A O 1
ATOM 2323 N N . ASN A 1 301 ? 12.680 -7.450 24.510 1.00 86.75 301 ASN A N 1
ATOM 2324 C CA . ASN A 1 301 ? 13.422 -8.556 25.130 1.00 86.75 301 ASN A CA 1
ATOM 2325 C C . ASN A 1 301 ? 14.129 -8.144 26.436 1.00 86.75 301 ASN A C 1
ATOM 2327 O O . ASN A 1 301 ? 14.453 -9.002 27.253 1.00 86.75 301 ASN A O 1
ATOM 2331 N N . THR A 1 302 ? 14.381 -6.848 26.639 1.00 86.44 302 THR A N 1
ATOM 2332 C CA . THR A 1 302 ? 15.009 -6.296 27.851 1.00 86.44 302 THR A CA 1
ATOM 2333 C C . THR A 1 302 ? 14.196 -5.137 28.423 1.00 86.44 302 THR A C 1
ATOM 2335 O O . THR A 1 302 ? 13.430 -4.486 27.711 1.00 86.44 302 THR A O 1
ATOM 2338 N N . ASP A 1 303 ? 14.345 -4.889 29.724 1.00 87.19 303 ASP A N 1
ATOM 2339 C CA . ASP A 1 303 ? 13.688 -3.774 30.403 1.00 87.19 303 ASP A CA 1
ATOM 2340 C C . ASP A 1 303 ? 14.435 -2.442 30.202 1.00 87.19 303 ASP A C 1
ATOM 2342 O O . ASP A 1 303 ? 15.649 -2.401 29.977 1.00 87.19 303 ASP A O 1
ATOM 2346 N N . PHE A 1 304 ? 13.717 -1.326 30.318 1.00 86.00 304 PHE A N 1
ATOM 2347 C CA . PHE A 1 304 ? 14.307 0.004 30.214 1.00 86.00 304 PHE A CA 1
ATOM 2348 C C . PHE A 1 304 ? 15.129 0.346 31.461 1.00 86.00 304 PHE A C 1
ATOM 2350 O O . PHE A 1 304 ? 14.660 0.240 32.594 1.00 86.00 304 PHE A O 1
ATOM 2357 N N . LYS A 1 305 ? 16.338 0.883 31.259 1.00 84.12 305 LYS A N 1
ATOM 2358 C CA . LYS A 1 305 ? 17.236 1.352 32.338 1.00 84.12 305 LYS A CA 1
ATOM 2359 C C . LYS A 1 305 ? 16.611 2.443 33.223 1.00 84.12 305 LYS A C 1
ATOM 2361 O O . LYS A 1 305 ? 17.067 2.681 34.332 1.00 84.12 305 LYS A O 1
ATOM 2366 N N . GLN A 1 306 ? 15.571 3.116 32.735 1.00 85.00 306 GLN A N 1
ATOM 2367 C CA . GLN A 1 306 ? 14.791 4.114 33.466 1.00 85.00 306 GLN A CA 1
ATOM 2368 C C . GLN A 1 306 ? 13.719 3.501 34.393 1.00 85.00 306 GLN A C 1
ATOM 2370 O O . GLN A 1 306 ? 13.133 4.234 35.187 1.00 85.00 306 GLN A O 1
ATOM 2375 N N . LEU A 1 307 ? 13.449 2.192 34.285 1.00 84.56 307 LEU A N 1
ATOM 2376 C CA . LEU A 1 307 ? 12.496 1.433 35.109 1.00 84.56 307 LEU A CA 1
ATOM 2377 C C . LEU A 1 307 ? 13.182 0.415 36.040 1.00 84.56 307 LEU A C 1
ATOM 2379 O O . LEU A 1 307 ? 12.560 -0.059 36.991 1.00 84.56 307 LEU A O 1
ATOM 2383 N N . SER A 1 308 ? 14.468 0.112 35.826 1.00 81.62 308 SER A N 1
ATOM 2384 C CA . SER A 1 308 ? 15.231 -0.801 36.684 1.00 81.62 308 SER A CA 1
ATOM 2385 C C . SER A 1 308 ? 15.246 -0.335 38.145 1.00 81.62 308 SER A C 1
ATOM 2387 O O . SER A 1 308 ? 15.603 0.808 38.431 1.00 81.62 308 SER A O 1
ATOM 2389 N N . GLY A 1 309 ? 14.889 -1.231 39.068 1.00 81.00 309 GLY A N 1
ATOM 2390 C CA . GLY A 1 309 ? 14.769 -0.935 40.502 1.00 81.00 309 GLY A CA 1
ATOM 2391 C C . GLY A 1 309 ? 13.384 -0.439 40.942 1.00 81.00 309 GLY A C 1
ATOM 2392 O O . GLY A 1 309 ? 13.145 -0.319 42.142 1.00 81.00 309 GLY A O 1
ATOM 2393 N N . ILE A 1 310 ? 12.450 -0.201 40.014 1.00 87.00 310 ILE A N 1
ATOM 2394 C CA . ILE A 1 310 ? 11.050 0.106 40.336 1.00 87.00 310 ILE A CA 1
ATOM 2395 C C . ILE A 1 310 ? 10.258 -1.208 40.382 1.00 87.00 310 ILE A C 1
ATOM 2397 O O . ILE A 1 310 ? 10.030 -1.837 39.351 1.00 87.00 310 ILE A O 1
ATOM 2401 N N . GLY A 1 311 ? 9.832 -1.624 41.579 1.00 84.31 311 GLY A N 1
ATOM 2402 C CA . GLY A 1 311 ? 9.036 -2.844 41.765 1.00 84.31 311 GLY A CA 1
ATOM 2403 C C . GLY A 1 311 ? 7.700 -2.788 41.015 1.00 84.31 311 GLY A C 1
ATOM 2404 O O . GLY A 1 311 ? 7.077 -1.727 40.940 1.00 84.31 311 GLY A O 1
ATOM 2405 N N . ASP A 1 312 ? 7.244 -3.920 40.468 1.00 85.38 312 ASP A N 1
ATOM 2406 C CA . ASP A 1 312 ? 6.311 -3.907 39.330 1.00 85.38 312 ASP A CA 1
ATOM 2407 C C . ASP A 1 312 ? 4.995 -3.153 39.576 1.00 85.38 312 ASP A C 1
ATOM 2409 O O . ASP A 1 312 ? 4.567 -2.355 38.742 1.00 85.38 312 ASP A O 1
ATOM 2413 N N . LYS A 1 313 ? 4.412 -3.294 40.774 1.00 85.69 313 LYS A N 1
ATOM 2414 C CA . LYS A 1 313 ? 3.179 -2.591 41.183 1.00 85.69 313 LYS A CA 1
ATOM 2415 C C . LYS A 1 313 ? 3.305 -1.057 41.203 1.00 85.69 313 LYS A C 1
ATOM 2417 O O . LYS A 1 313 ? 2.293 -0.366 41.170 1.00 85.69 313 LYS A O 1
ATOM 2422 N N . ALA A 1 314 ? 4.522 -0.513 41.266 1.00 89.81 314 ALA A N 1
ATOM 2423 C CA . ALA A 1 314 ? 4.784 0.927 41.251 1.00 89.81 314 ALA A CA 1
ATOM 2424 C C . ALA A 1 314 ? 5.107 1.478 39.848 1.00 89.81 314 ALA A C 1
ATOM 2426 O O . ALA A 1 314 ? 5.013 2.691 39.647 1.00 89.81 314 ALA A O 1
ATOM 2427 N N . ARG A 1 315 ? 5.452 0.622 38.869 1.00 91.69 315 ARG A N 1
ATOM 2428 C CA . ARG A 1 315 ? 5.899 1.032 37.518 1.00 91.69 315 ARG A CA 1
ATOM 2429 C C . ARG A 1 315 ? 4.853 1.873 36.790 1.00 91.69 315 ARG A C 1
ATOM 2431 O O . ARG A 1 315 ? 5.182 2.918 36.238 1.00 91.69 315 ARG A O 1
ATOM 2438 N N . GLU A 1 316 ? 3.586 1.471 36.849 1.00 91.19 316 GLU A N 1
ATOM 2439 C CA . GLU A 1 316 ? 2.480 2.215 36.235 1.00 91.19 316 GLU A CA 1
ATOM 2440 C C . GLU A 1 316 ? 2.275 3.589 36.897 1.00 91.19 316 GLU A C 1
ATOM 2442 O O . GLU A 1 316 ? 2.134 4.600 36.213 1.00 91.19 316 GLU A O 1
ATOM 2447 N N . THR A 1 317 ? 2.346 3.660 38.232 1.00 91.81 317 THR A N 1
ATOM 2448 C CA . THR A 1 317 ? 2.234 4.932 38.968 1.00 91.81 317 THR A CA 1
ATOM 2449 C C . THR A 1 317 ? 3.403 5.867 38.652 1.00 91.81 317 THR A C 1
ATOM 2451 O O . THR A 1 317 ? 3.189 7.063 38.464 1.00 91.81 317 THR A O 1
ATOM 2454 N N . PHE A 1 318 ? 4.623 5.339 38.519 1.00 92.06 318 PHE A N 1
ATOM 2455 C CA . PHE A 1 318 ? 5.784 6.099 38.050 1.00 92.06 318 PHE A CA 1
ATOM 2456 C C . PHE A 1 318 ? 5.575 6.625 36.620 1.00 92.06 318 PHE A C 1
ATOM 2458 O O . PHE A 1 318 ? 5.767 7.813 36.369 1.00 92.06 318 PHE A O 1
ATOM 2465 N N . LEU A 1 319 ? 5.106 5.786 35.693 1.00 91.94 319 LEU A N 1
ATOM 2466 C CA . LEU A 1 319 ? 4.844 6.179 34.303 1.00 91.94 319 LEU A CA 1
ATOM 2467 C C . LEU A 1 319 ? 3.683 7.177 34.143 1.00 91.94 319 LEU A C 1
ATOM 2469 O O . LEU A 1 319 ? 3.713 7.964 33.197 1.00 91.94 319 LEU A O 1
ATOM 2473 N N . LYS A 1 320 ? 2.691 7.165 35.046 1.00 91.62 320 LYS A N 1
ATOM 2474 C CA . LYS A 1 320 ? 1.544 8.094 35.042 1.00 91.62 320 LYS A CA 1
ATOM 2475 C C . LYS A 1 320 ? 1.773 9.380 35.864 1.00 91.62 320 LYS A C 1
ATOM 2477 O O . LYS A 1 320 ? 1.055 10.350 35.637 1.00 91.62 320 LYS A O 1
ATOM 2482 N N . LYS A 1 321 ? 2.713 9.414 36.829 1.00 90.69 321 LYS A N 1
ATOM 2483 C CA . LYS A 1 321 ? 2.866 10.545 37.782 1.00 90.69 321 LYS A CA 1
ATOM 2484 C C . LYS A 1 321 ? 4.285 11.091 37.994 1.00 90.69 321 LYS A C 1
ATOM 2486 O O . LYS A 1 321 ? 4.406 12.233 38.431 1.00 90.69 321 LYS A O 1
ATOM 2491 N N . ASP A 1 322 ? 5.354 10.338 37.731 1.00 90.69 322 ASP A N 1
ATOM 2492 C CA . ASP A 1 322 ? 6.723 10.830 37.952 1.00 90.69 322 ASP A CA 1
ATOM 2493 C C . ASP A 1 322 ? 7.193 11.696 36.761 1.00 90.69 322 ASP A C 1
ATOM 2495 O O . ASP A 1 322 ? 7.129 11.237 35.617 1.00 90.69 322 ASP A O 1
ATOM 2499 N N . PRO A 1 323 ? 7.736 12.913 36.976 1.00 88.19 323 PRO A N 1
ATOM 2500 C CA . PRO A 1 323 ? 8.235 13.775 35.896 1.00 88.19 323 PRO A CA 1
ATOM 2501 C C . PRO A 1 323 ? 9.332 13.164 35.005 1.00 88.19 323 PRO A C 1
ATOM 2503 O O . PRO A 1 323 ? 9.633 13.721 33.945 1.00 88.19 323 PRO A O 1
ATOM 2506 N N . ARG A 1 324 ? 9.951 12.051 35.423 1.00 86.31 324 ARG A N 1
ATOM 2507 C CA . ARG A 1 324 ? 10.871 11.216 34.635 1.00 86.31 324 ARG A CA 1
ATOM 2508 C C . ARG A 1 324 ? 10.095 10.150 33.853 1.00 86.31 324 ARG A C 1
ATOM 2510 O O . ARG A 1 324 ? 10.274 10.038 32.642 1.00 86.31 324 ARG A O 1
ATOM 2517 N N . GLY A 1 325 ? 9.195 9.421 34.518 1.00 86.00 325 GLY A N 1
ATOM 2518 C CA . GLY A 1 325 ? 8.366 8.364 33.922 1.00 86.00 325 GLY A CA 1
ATOM 2519 C C . GLY A 1 325 ? 7.449 8.860 32.799 1.00 86.00 325 GLY A C 1
ATOM 2520 O O . GLY A 1 325 ? 7.341 8.214 31.754 1.00 86.00 325 GLY A O 1
ATOM 2521 N N . CYS A 1 326 ? 6.883 10.060 32.949 1.00 87.62 326 CYS A N 1
ATOM 2522 C CA . CYS A 1 326 ? 6.060 10.718 31.927 1.00 87.62 326 CYS A CA 1
ATOM 2523 C C . CYS A 1 326 ? 6.851 11.188 30.683 1.00 87.62 326 CYS A C 1
ATOM 2525 O O . CYS A 1 326 ? 6.245 11.622 29.703 1.00 87.62 326 CYS A O 1
ATOM 2527 N N . LYS A 1 327 ? 8.196 11.141 30.701 1.00 87.31 327 LYS A N 1
ATOM 2528 C CA . LYS A 1 327 ? 9.062 11.563 29.578 1.00 87.31 327 LYS A CA 1
ATOM 2529 C C . LYS A 1 327 ? 9.642 10.403 28.763 1.00 87.31 327 LYS A C 1
ATOM 2531 O O . LYS A 1 327 ? 9.998 10.622 27.608 1.00 87.31 327 LYS A O 1
ATOM 2536 N N . ILE A 1 328 ? 9.729 9.198 29.331 1.00 87.69 328 ILE A N 1
ATOM 2537 C CA . ILE A 1 328 ? 10.039 7.960 28.590 1.00 87.69 328 ILE A CA 1
ATOM 2538 C C . ILE A 1 328 ? 8.945 7.776 27.533 1.00 87.69 328 ILE A C 1
ATOM 2540 O O . ILE A 1 328 ? 7.793 7.830 27.928 1.00 87.69 328 ILE A O 1
ATOM 2544 N N . LEU A 1 329 ? 9.267 7.548 26.252 1.00 88.62 329 LEU A N 1
ATOM 2545 C CA . LEU A 1 329 ? 8.314 7.187 25.175 1.00 88.62 329 LEU A CA 1
ATOM 2546 C C . LEU A 1 329 ? 6.951 7.919 25.257 1.00 88.62 329 LEU A C 1
ATOM 2548 O O . LEU A 1 329 ? 5.940 7.373 25.718 1.00 88.62 329 LEU A O 1
ATOM 2552 N N . LYS A 1 330 ? 6.934 9.190 24.833 1.00 91.00 330 LYS A N 1
ATOM 2553 C CA . LYS A 1 330 ? 5.715 10.012 24.803 1.00 91.00 330 LYS A CA 1
ATOM 2554 C C . LYS A 1 330 ? 4.731 9.495 23.743 1.00 91.00 330 LYS A C 1
ATOM 2556 O O . LYS A 1 330 ? 5.120 8.899 22.742 1.00 91.00 330 LYS A O 1
ATOM 2561 N N . HIS A 1 331 ? 3.446 9.777 23.945 1.00 91.62 331 HIS A N 1
ATOM 2562 C CA . HIS A 1 331 ? 2.423 9.544 22.926 1.00 91.62 331 HIS A CA 1
ATOM 2563 C C . HIS A 1 331 ? 2.716 10.391 21.665 1.00 91.62 331 HIS A C 1
ATOM 2565 O O . HIS A 1 331 ? 3.154 11.535 21.786 1.00 91.62 331 HIS A O 1
ATOM 2571 N N . GLN A 1 332 ? 2.507 9.815 20.478 1.00 90.19 332 GLN A N 1
ATOM 2572 C CA . GLN A 1 332 ? 2.922 10.332 19.162 1.00 90.19 332 GLN A CA 1
ATOM 2573 C C . GLN A 1 332 ? 4.429 10.639 18.998 1.00 90.19 332 GLN A C 1
ATOM 2575 O O . GLN A 1 332 ? 4.808 11.375 18.091 1.00 90.19 332 GLN A O 1
ATOM 2580 N N . SER A 1 333 ? 5.328 10.055 19.806 1.00 90.44 333 SER A N 1
ATOM 2581 C CA . SER A 1 333 ? 6.757 10.047 19.447 1.00 90.44 333 SER A CA 1
ATOM 2582 C C . SER A 1 333 ? 6.969 9.312 18.119 1.00 90.44 333 SER A C 1
ATOM 2584 O O . SER A 1 333 ? 6.449 8.210 17.949 1.00 90.44 333 SER A O 1
ATOM 2586 N N . LEU A 1 334 ? 7.739 9.899 17.200 1.00 90.00 334 LEU A N 1
ATOM 2587 C CA . LEU A 1 334 ? 8.159 9.237 15.964 1.00 90.00 334 LEU A CA 1
ATOM 2588 C C . LEU A 1 334 ? 9.072 8.044 16.288 1.00 90.00 334 LEU A C 1
ATOM 2590 O O . LEU A 1 334 ? 9.935 8.134 17.163 1.00 90.00 334 LEU A O 1
ATOM 2594 N N . ALA A 1 335 ? 8.883 6.938 15.573 1.00 91.06 335 ALA A N 1
ATOM 2595 C CA . ALA A 1 335 ? 9.677 5.725 15.698 1.00 91.06 335 ALA A CA 1
ATOM 2596 C C . ALA A 1 335 ? 10.058 5.180 14.315 1.00 91.06 335 ALA A C 1
ATOM 2598 O O . ALA A 1 335 ? 9.237 5.142 13.398 1.00 91.06 335 ALA A O 1
ATOM 2599 N N . CYS A 1 336 ? 11.306 4.732 14.197 1.00 90.88 336 CYS A N 1
ATOM 2600 C CA . CYS A 1 336 ? 11.832 4.009 13.045 1.00 90.88 336 CYS A CA 1
ATOM 2601 C C . CYS A 1 336 ? 11.916 2.522 13.405 1.00 90.88 336 CYS A C 1
ATOM 2603 O O . CYS A 1 336 ? 12.514 2.177 14.427 1.00 90.88 336 CYS A O 1
ATOM 2605 N N . LEU A 1 337 ? 11.322 1.650 12.590 1.00 90.06 337 LEU A N 1
ATOM 2606 C CA . LEU A 1 337 ? 11.493 0.205 12.706 1.00 90.06 337 LEU A CA 1
ATOM 2607 C C . LEU A 1 337 ? 12.606 -0.245 11.756 1.00 90.06 337 LEU A C 1
ATOM 2609 O O . LEU A 1 337 ? 12.528 -0.017 10.547 1.00 90.06 337 LEU A O 1
ATOM 2613 N N . VAL A 1 338 ? 13.620 -0.901 12.316 1.00 86.25 338 VAL A N 1
ATOM 2614 C CA . VAL A 1 338 ? 14.788 -1.425 11.599 1.00 86.25 338 VAL A CA 1
ATOM 2615 C C . VAL A 1 338 ? 14.864 -2.933 11.814 1.00 86.25 338 VAL A C 1
ATOM 2617 O O . VAL A 1 338 ? 14.715 -3.400 12.944 1.00 86.25 338 VAL A O 1
ATOM 2620 N N . ALA A 1 339 ? 15.117 -3.679 10.743 1.00 82.56 339 ALA A N 1
ATOM 2621 C CA . ALA A 1 339 ? 15.358 -5.120 10.757 1.00 82.56 339 ALA A CA 1
ATOM 2622 C C . ALA A 1 339 ? 16.416 -5.451 9.698 1.00 82.56 339 ALA A C 1
ATOM 2624 O O . ALA A 1 339 ? 16.447 -4.803 8.654 1.00 82.56 339 ALA A O 1
ATOM 2625 N N . ASP A 1 340 ? 17.307 -6.402 9.990 1.00 76.06 340 ASP A N 1
ATOM 2626 C CA . ASP A 1 340 ? 18.438 -6.783 9.125 1.00 76.06 340 ASP A CA 1
ATOM 2627 C C . ASP A 1 340 ? 19.220 -5.564 8.573 1.00 76.06 340 ASP A C 1
ATOM 2629 O O . ASP A 1 340 ? 19.575 -5.481 7.402 1.00 76.06 340 ASP A O 1
ATOM 2633 N N . GLU A 1 341 ? 19.435 -4.577 9.455 1.00 74.62 341 GLU A N 1
ATOM 2634 C CA . GLU A 1 341 ? 20.077 -3.270 9.207 1.00 74.62 341 GLU A CA 1
ATOM 2635 C C . GLU A 1 341 ? 19.373 -2.346 8.186 1.00 74.62 341 GLU A C 1
ATOM 2637 O O . GLU A 1 341 ? 19.850 -1.242 7.915 1.00 74.62 341 GLU A O 1
ATOM 2642 N N . GLN A 1 342 ? 18.193 -2.729 7.687 1.00 78.81 342 GLN A N 1
ATOM 2643 C CA . GLN A 1 342 ? 17.368 -1.946 6.763 1.00 78.81 342 GLN A CA 1
ATOM 2644 C C . GLN A 1 342 ? 16.225 -1.208 7.469 1.00 78.81 342 GLN A C 1
ATOM 2646 O O . GLN A 1 342 ? 15.609 -1.716 8.409 1.00 78.81 342 GLN A O 1
ATOM 2651 N N . ILE A 1 343 ? 15.884 -0.015 6.972 1.00 86.12 343 ILE A N 1
ATOM 2652 C CA . ILE A 1 343 ? 14.702 0.728 7.429 1.00 86.12 343 ILE A CA 1
ATOM 2653 C C . ILE A 1 343 ? 13.444 0.072 6.846 1.00 86.12 343 ILE A C 1
ATOM 2655 O O . ILE A 1 343 ? 13.201 0.087 5.632 1.00 86.12 343 ILE A O 1
ATOM 2659 N N . VAL A 1 344 ? 12.621 -0.494 7.726 1.00 85.88 344 VAL A N 1
ATOM 2660 C CA . VAL A 1 344 ? 11.376 -1.177 7.366 1.00 85.88 344 VAL A CA 1
ATOM 2661 C C . VAL A 1 344 ? 10.269 -0.143 7.173 1.00 85.88 344 VAL A C 1
ATOM 2663 O O . VAL A 1 344 ? 9.764 0.007 6.059 1.00 85.88 344 VAL A O 1
ATOM 2666 N N . SER A 1 345 ? 9.959 0.617 8.227 1.00 89.25 345 SER A N 1
ATOM 2667 C CA . SER A 1 345 ? 8.858 1.588 8.276 1.00 89.25 345 SER A CA 1
ATOM 2668 C C . SER A 1 345 ? 9.091 2.684 9.311 1.00 89.25 345 SER A C 1
ATOM 2670 O O . SER A 1 345 ? 9.652 2.412 10.376 1.00 89.25 345 SER A O 1
ATOM 2672 N N . PHE A 1 346 ? 8.510 3.861 9.085 1.00 90.88 346 PHE A N 1
ATOM 2673 C CA . PHE A 1 346 ? 8.262 4.841 10.142 1.00 90.88 346 PHE A CA 1
ATOM 2674 C C . PHE A 1 346 ? 6.819 4.738 10.663 1.00 90.88 346 PHE A C 1
ATOM 2676 O O . PHE A 1 346 ? 5.882 4.422 9.926 1.00 90.88 346 PHE A O 1
ATOM 2683 N N . GLY A 1 347 ? 6.640 5.010 11.955 1.00 91.94 347 GLY A N 1
ATOM 2684 C CA . GLY A 1 347 ? 5.346 5.013 12.638 1.00 91.94 347 GLY A CA 1
ATOM 2685 C C . GLY A 1 347 ? 5.392 5.856 13.910 1.00 91.94 347 GLY A C 1
ATOM 2686 O O . GLY A 1 347 ? 6.428 6.433 14.239 1.00 91.94 347 GLY A O 1
ATOM 2687 N N . THR A 1 348 ? 4.284 5.934 14.644 1.00 93.31 348 THR A N 1
ATOM 2688 C CA . THR A 1 348 ? 4.213 6.717 15.889 1.00 93.31 348 THR A CA 1
ATOM 2689 C C . THR A 1 348 ? 3.897 5.853 17.107 1.00 93.31 348 THR A C 1
ATOM 2691 O O . THR A 1 348 ? 3.202 4.840 17.022 1.00 93.31 348 THR A O 1
ATOM 2694 N N . ILE A 1 349 ? 4.432 6.233 18.268 1.00 94.00 349 ILE A N 1
ATOM 2695 C CA . ILE A 1 349 ? 4.224 5.513 19.526 1.00 94.00 349 ILE A CA 1
ATOM 2696 C C . ILE A 1 349 ? 2.865 5.873 20.123 1.00 94.00 349 ILE A C 1
ATOM 2698 O O . ILE A 1 349 ? 2.649 6.995 20.589 1.00 94.00 349 ILE A O 1
ATOM 2702 N N . ASN A 1 350 ? 1.968 4.892 20.205 1.00 93.62 350 ASN A N 1
ATOM 2703 C CA . ASN A 1 350 ? 0.812 4.987 21.082 1.00 93.62 350 ASN A CA 1
ATOM 2704 C C . ASN A 1 350 ? 1.236 4.580 22.500 1.00 93.62 350 ASN A C 1
ATOM 2706 O O . ASN A 1 350 ? 1.375 3.401 22.821 1.00 93.62 350 ASN A O 1
ATOM 2710 N N . ARG A 1 351 ? 1.478 5.572 23.359 1.00 93.19 351 ARG A N 1
ATOM 2711 C CA . ARG A 1 351 ? 1.755 5.327 24.777 1.00 93.19 351 ARG A CA 1
ATOM 2712 C C . ARG A 1 351 ? 0.527 4.713 25.456 1.00 93.19 351 ARG A C 1
ATOM 2714 O O . ARG A 1 351 ? -0.525 5.341 25.486 1.00 93.19 351 ARG A O 1
ATOM 2721 N N . VAL A 1 352 ? 0.713 3.534 26.047 1.00 92.31 352 VAL A N 1
ATOM 2722 C CA . VAL A 1 352 ? -0.249 2.865 26.932 1.00 92.31 352 VAL A CA 1
ATOM 2723 C C . VAL A 1 352 ? 0.512 2.441 28.186 1.00 92.31 352 VAL A C 1
ATOM 2725 O O . VAL A 1 352 ? 1.297 1.492 28.146 1.00 92.31 352 VAL A O 1
ATOM 2728 N N . GLU A 1 353 ? 0.347 3.163 29.295 1.00 92.44 353 GLU A N 1
ATOM 2729 C CA . GLU A 1 353 ? 1.180 2.979 30.491 1.00 92.44 353 GLU A CA 1
ATOM 2730 C C . GLU A 1 353 ? 1.055 1.582 31.110 1.00 92.44 353 GLU A C 1
ATOM 2732 O O . GLU A 1 353 ? 2.047 1.068 31.608 1.00 92.44 353 GLU A O 1
ATOM 2737 N N . GLU A 1 354 ? -0.106 0.930 31.025 1.00 92.12 354 GLU A N 1
ATOM 2738 C CA . GLU A 1 354 ? -0.325 -0.443 31.519 1.00 92.12 354 GLU A CA 1
ATOM 2739 C C . GLU A 1 354 ? 0.417 -1.519 30.706 1.00 92.12 354 GLU A C 1
ATOM 2741 O O . GLU A 1 354 ? 0.720 -2.598 31.216 1.00 92.12 354 GLU A O 1
ATOM 2746 N N . LEU A 1 355 ? 0.727 -1.239 29.436 1.00 93.19 355 LEU A N 1
ATOM 2747 C CA . LEU A 1 355 ? 1.571 -2.092 28.591 1.00 93.19 355 LEU A CA 1
ATOM 2748 C C . LEU A 1 355 ? 3.055 -1.776 28.818 1.00 93.19 355 LEU A C 1
ATOM 2750 O O . LEU A 1 355 ? 3.880 -2.682 28.941 1.00 93.19 355 LEU A O 1
ATOM 2754 N N . LEU A 1 356 ? 3.375 -0.490 28.963 1.00 92.62 356 LEU A N 1
ATOM 2755 C CA . LEU A 1 356 ? 4.726 0.017 29.194 1.00 92.62 356 LEU A CA 1
ATOM 2756 C C . LEU A 1 356 ? 5.255 -0.304 30.610 1.00 92.62 356 LEU A C 1
ATOM 2758 O O . LEU A 1 356 ? 6.461 -0.424 30.810 1.00 92.62 356 LEU A O 1
ATOM 2762 N N . ALA A 1 357 ? 4.356 -0.481 31.582 1.00 92.81 357 ALA A N 1
ATOM 2763 C CA . ALA A 1 357 ? 4.659 -0.887 32.953 1.00 92.81 357 ALA A CA 1
ATOM 2764 C C . ALA A 1 357 ? 4.969 -2.383 33.101 1.00 92.81 357 ALA A C 1
ATOM 2766 O O . ALA A 1 357 ? 5.448 -2.781 34.161 1.00 92.81 357 ALA A O 1
ATOM 2767 N N . ARG A 1 358 ? 4.716 -3.212 32.078 1.00 91.69 358 ARG A N 1
ATOM 2768 C CA . ARG A 1 358 ? 4.999 -4.655 32.122 1.00 91.69 358 ARG A CA 1
ATOM 2769 C C . ARG A 1 358 ? 6.498 -4.933 32.230 1.00 91.69 358 ARG A C 1
ATOM 2771 O O . ARG A 1 358 ? 7.332 -4.067 31.958 1.00 91.69 358 ARG A O 1
ATOM 2778 N N . ASN A 1 359 ? 6.819 -6.157 32.633 1.00 88.25 359 ASN A N 1
ATOM 2779 C CA . ASN A 1 359 ? 8.178 -6.647 32.792 1.00 88.25 359 ASN A CA 1
ATOM 2780 C C . ASN A 1 359 ? 8.330 -7.966 31.995 1.00 88.25 359 ASN A C 1
ATOM 2782 O O . ASN A 1 359 ? 7.802 -8.990 32.434 1.00 88.25 359 ASN A O 1
ATOM 2786 N N . PRO A 1 360 ? 8.956 -7.952 30.800 1.00 89.88 360 PRO A N 1
ATOM 2787 C CA . PRO A 1 360 ? 9.491 -6.780 30.100 1.00 89.88 360 PRO A CA 1
ATOM 2788 C C . PRO A 1 360 ? 8.387 -5.867 29.508 1.00 89.88 360 PRO A C 1
ATOM 2790 O O . PRO A 1 360 ? 7.239 -6.305 29.360 1.00 89.88 360 PRO A O 1
ATOM 2793 N N . PRO A 1 361 ? 8.706 -4.604 29.155 1.00 93.06 361 PRO A N 1
ATOM 2794 C CA . PRO A 1 361 ? 7.742 -3.649 28.604 1.00 93.06 361 PRO A CA 1
ATOM 2795 C C . PRO A 1 361 ? 7.131 -4.065 27.260 1.00 93.06 361 PRO A C 1
ATOM 2797 O O . PRO A 1 361 ? 7.757 -4.747 26.445 1.00 93.06 361 PRO A O 1
ATOM 2800 N N . VAL A 1 362 ? 5.920 -3.568 26.997 1.00 94.44 362 VAL A N 1
ATOM 2801 C CA . VAL A 1 362 ? 5.242 -3.656 25.696 1.00 94.44 362 VAL A CA 1
ATOM 2802 C C . VAL A 1 362 ? 4.967 -2.248 25.164 1.00 94.44 362 VAL A C 1
ATOM 2804 O O . VAL A 1 362 ? 4.421 -1.396 25.864 1.00 94.44 362 VAL A O 1
ATOM 2807 N N . ILE A 1 363 ? 5.338 -2.019 23.907 1.00 94.88 363 ILE A N 1
ATOM 2808 C CA . ILE A 1 363 ? 5.161 -0.773 23.156 1.00 94.88 363 ILE A CA 1
ATOM 2809 C C . ILE A 1 363 ? 4.039 -0.981 22.130 1.00 94.88 363 ILE A C 1
ATOM 2811 O O . ILE A 1 363 ? 3.927 -2.067 21.565 1.00 94.88 363 ILE A O 1
ATOM 2815 N N . VAL A 1 364 ? 3.233 0.048 21.849 1.00 94.75 364 VAL A N 1
ATOM 2816 C CA . VAL A 1 364 ? 2.273 0.031 20.732 1.00 94.75 364 VAL A CA 1
ATOM 2817 C C . VAL A 1 364 ? 2.751 0.969 19.622 1.00 94.75 364 VAL A C 1
ATOM 2819 O O . VAL A 1 364 ? 2.871 2.176 19.838 1.00 94.75 364 VAL A O 1
ATOM 2822 N N . LEU A 1 365 ? 3.013 0.420 18.433 1.00 94.44 365 LEU A N 1
ATOM 2823 C CA . LEU A 1 365 ? 3.480 1.153 17.250 1.00 94.44 365 LEU A CA 1
ATOM 2824 C C . LEU A 1 365 ? 2.346 1.322 16.225 1.00 94.44 365 LEU A C 1
ATOM 2826 O O . LEU A 1 365 ? 1.815 0.336 15.715 1.00 94.44 365 LEU A O 1
ATOM 2830 N N . GLN A 1 366 ? 1.984 2.563 15.900 1.00 93.06 366 GLN A N 1
ATOM 2831 C CA . GLN A 1 366 ? 0.963 2.896 14.902 1.00 93.06 366 GLN A CA 1
ATOM 2832 C C . GLN A 1 366 ? 1.611 3.161 13.534 1.00 93.06 366 GLN A C 1
ATOM 2834 O O . GLN A 1 366 ? 2.207 4.216 13.295 1.00 93.06 366 GLN A O 1
ATOM 2839 N N . LEU A 1 367 ? 1.479 2.198 12.620 1.00 90.31 367 LEU A N 1
ATOM 2840 C CA . LEU A 1 367 ? 1.954 2.314 11.238 1.00 90.31 367 LEU A CA 1
ATOM 2841 C C . LEU A 1 367 ? 1.014 3.180 10.392 1.00 90.31 367 LEU A C 1
ATOM 2843 O O . LEU A 1 367 ? -0.183 3.279 10.671 1.00 90.31 367 LEU A O 1
ATOM 2847 N N . HIS A 1 368 ? 1.570 3.837 9.375 1.00 83.94 368 HIS A N 1
ATOM 2848 C CA . HIS A 1 368 ? 0.870 4.765 8.485 1.00 83.94 368 HIS A CA 1
ATOM 2849 C C . HIS A 1 368 ? 1.054 4.334 7.027 1.00 83.94 368 HIS A C 1
ATOM 2851 O O . HIS A 1 368 ? 2.183 4.129 6.593 1.00 83.94 368 HIS A O 1
ATOM 2857 N N . GLY A 1 369 ? -0.048 4.230 6.280 1.00 78.44 369 GLY A N 1
ATOM 2858 C CA . GLY A 1 369 ? -0.053 3.749 4.897 1.00 78.44 369 GLY A CA 1
ATOM 2859 C C . GLY A 1 369 ? -0.067 2.220 4.777 1.00 78.44 369 GLY A C 1
ATOM 2860 O O . GLY A 1 369 ? 0.457 1.493 5.626 1.00 78.44 369 GLY A O 1
ATOM 2861 N N . GLU A 1 370 ? -0.679 1.736 3.698 1.00 77.88 370 GLU A N 1
ATOM 2862 C CA . GLU A 1 370 ? -0.831 0.310 3.395 1.00 77.88 370 GLU A CA 1
ATOM 2863 C C . GLU A 1 370 ? 0.522 -0.351 3.103 1.00 77.88 370 GLU A C 1
ATOM 2865 O O . GLU A 1 370 ? 0.904 -1.288 3.796 1.00 77.88 370 GLU A O 1
ATOM 2870 N N . ALA A 1 371 ? 1.307 0.199 2.168 1.00 72.69 371 ALA A N 1
ATOM 2871 C CA . ALA A 1 371 ? 2.614 -0.344 1.784 1.00 72.69 371 ALA A CA 1
ATOM 2872 C C . ALA A 1 371 ? 3.598 -0.453 2.969 1.00 72.69 371 ALA A C 1
ATOM 2874 O O . ALA A 1 371 ? 4.270 -1.469 3.133 1.00 72.69 371 ALA A O 1
ATOM 2875 N N . SER A 1 372 ? 3.629 0.558 3.844 1.00 77.38 372 SER A N 1
ATOM 2876 C CA . SER A 1 372 ? 4.422 0.562 5.086 1.00 77.38 372 SER A CA 1
ATOM 2877 C C . SER A 1 372 ? 3.981 -0.544 6.058 1.00 77.38 372 SER A C 1
ATOM 2879 O O . SER A 1 372 ? 4.809 -1.234 6.663 1.00 77.38 372 SER A O 1
ATOM 2881 N N . THR A 1 373 ? 2.666 -0.765 6.157 1.00 82.94 373 THR A N 1
ATOM 2882 C CA . THR A 1 373 ? 2.067 -1.832 6.970 1.00 82.94 373 THR A CA 1
ATOM 2883 C C . THR A 1 373 ? 2.392 -3.214 6.405 1.00 82.94 373 THR A C 1
ATOM 2885 O O . THR A 1 373 ? 2.906 -4.059 7.136 1.00 82.94 373 THR A O 1
ATOM 2888 N N . ALA A 1 374 ? 2.176 -3.431 5.106 1.00 79.94 374 ALA A N 1
ATOM 2889 C CA . ALA A 1 374 ? 2.464 -4.689 4.420 1.00 79.94 374 ALA A CA 1
ATOM 2890 C C . ALA A 1 374 ? 3.957 -5.052 4.478 1.00 79.94 374 ALA A C 1
ATOM 2892 O O . ALA A 1 374 ? 4.299 -6.178 4.841 1.00 79.94 374 ALA A O 1
ATOM 2893 N N . LYS A 1 375 ? 4.857 -4.091 4.218 1.00 78.62 375 LYS A N 1
ATOM 2894 C CA . LYS A 1 375 ? 6.315 -4.280 4.332 1.00 78.62 375 LYS A CA 1
ATOM 2895 C C . LYS A 1 375 ? 6.729 -4.671 5.755 1.00 78.62 375 LYS A C 1
ATOM 2897 O O . LYS A 1 375 ? 7.568 -5.552 5.925 1.00 78.62 375 LYS A O 1
ATOM 2902 N N . THR A 1 376 ? 6.110 -4.070 6.772 1.00 83.31 376 THR A N 1
ATOM 2903 C CA . THR A 1 376 ? 6.392 -4.388 8.181 1.00 83.31 376 THR A CA 1
ATOM 2904 C C . THR A 1 376 ? 5.871 -5.754 8.599 1.00 83.31 376 THR A C 1
ATOM 2906 O O . THR A 1 376 ? 6.617 -6.520 9.202 1.00 83.31 376 THR A O 1
ATOM 2909 N N . LEU A 1 377 ? 4.621 -6.085 8.269 1.00 81.81 377 LEU A N 1
ATOM 2910 C CA . LEU A 1 377 ? 4.042 -7.393 8.587 1.00 81.81 377 LEU A CA 1
ATOM 2911 C C . LEU A 1 377 ? 4.778 -8.522 7.856 1.00 81.81 377 LEU A C 1
ATOM 2913 O O . LEU A 1 377 ? 5.081 -9.540 8.472 1.00 81.81 377 LEU A O 1
ATOM 2917 N N . SER A 1 378 ? 5.149 -8.306 6.589 1.00 76.62 378 SER A N 1
ATOM 2918 C CA . SER A 1 378 ? 6.011 -9.214 5.829 1.00 76.62 378 SER A CA 1
ATOM 2919 C C . SER A 1 378 ? 7.349 -9.423 6.544 1.00 76.62 378 SER A C 1
ATOM 2921 O O . SER A 1 378 ? 7.653 -10.542 6.945 1.00 76.62 378 SER A O 1
ATOM 2923 N N . CYS A 1 379 ? 8.090 -8.349 6.837 1.00 74.44 379 CYS A N 1
ATOM 2924 C CA . CYS A 1 379 ? 9.380 -8.426 7.526 1.00 74.44 379 CYS A CA 1
ATOM 2925 C C . CYS A 1 379 ? 9.307 -9.146 8.890 1.00 74.44 379 CYS A C 1
ATOM 2927 O O . CYS A 1 379 ? 10.134 -10.015 9.167 1.00 74.44 379 CYS A O 1
ATOM 2929 N N . LEU A 1 380 ? 8.282 -8.855 9.702 1.00 71.12 380 LEU A N 1
ATOM 2930 C CA . LEU A 1 380 ? 8.036 -9.522 10.989 1.00 71.12 380 LEU A CA 1
ATOM 2931 C C . LEU A 1 380 ? 7.645 -11.005 10.843 1.00 71.12 380 LEU A C 1
ATOM 2933 O O . LEU A 1 380 ? 7.845 -11.773 11.782 1.00 71.12 380 LEU A O 1
ATOM 2937 N N . SER A 1 381 ? 7.105 -11.419 9.691 1.00 63.62 381 SER A N 1
ATOM 2938 C CA . SER A 1 381 ? 6.827 -12.830 9.388 1.00 63.62 381 SER A CA 1
ATOM 2939 C C . SER A 1 381 ? 8.076 -13.593 8.924 1.00 63.62 381 SER A C 1
ATOM 2941 O O . SER A 1 381 ? 8.247 -14.758 9.276 1.00 63.62 381 SER A O 1
ATOM 2943 N N . THR A 1 382 ? 8.996 -12.937 8.206 1.00 54.72 382 THR A N 1
ATOM 2944 C CA . THR A 1 382 ? 10.239 -13.559 7.711 1.00 54.72 382 THR A CA 1
ATOM 2945 C C . THR A 1 382 ? 11.336 -13.649 8.780 1.00 54.72 382 THR A C 1
ATOM 2947 O O . THR A 1 382 ? 12.278 -14.431 8.635 1.00 54.72 382 THR A O 1
ATOM 2950 N N . SER A 1 383 ? 11.252 -12.866 9.863 1.00 47.94 383 SER A N 1
ATOM 2951 C CA . SER A 1 383 ? 12.324 -12.692 10.857 1.00 47.94 383 SER A CA 1
ATOM 2952 C C . SER A 1 383 ? 12.492 -13.862 11.851 1.00 47.94 383 SER A C 1
ATOM 2954 O O . SER A 1 383 ? 12.411 -13.665 13.064 1.00 47.94 383 SER A O 1
ATOM 2956 N N . LYS A 1 384 ? 12.752 -15.076 11.336 1.00 39.16 384 LYS A N 1
ATOM 2957 C CA . LYS A 1 384 ? 13.277 -16.310 11.991 1.00 39.16 384 LYS A CA 1
ATOM 2958 C C . LYS A 1 384 ? 12.606 -16.857 13.264 1.00 39.16 384 LYS A C 1
ATOM 2960 O O . LYS A 1 384 ? 12.961 -17.949 13.701 1.00 39.16 384 LYS A O 1
ATOM 2965 N N . SER A 1 385 ? 11.634 -16.166 13.838 1.00 43.06 385 SER A N 1
ATOM 2966 C CA . SER A 1 385 ? 10.739 -16.686 14.865 1.00 43.06 385 SER A CA 1
ATOM 2967 C C . SER A 1 385 ? 9.506 -17.243 14.165 1.00 43.06 385 SER A C 1
ATOM 2969 O O . SER A 1 385 ? 8.648 -16.460 13.769 1.00 43.06 385 SER A O 1
ATOM 2971 N N . GLU A 1 386 ? 9.402 -18.567 14.017 1.00 44.78 386 GLU A N 1
ATOM 2972 C CA . GLU A 1 386 ? 8.198 -19.203 13.465 1.00 44.78 386 GLU A CA 1
ATOM 2973 C C . GLU A 1 386 ? 6.962 -18.834 14.299 1.00 44.78 386 GLU A C 1
ATOM 2975 O O . GLU A 1 386 ? 6.674 -19.437 15.337 1.00 44.78 386 GLU A O 1
ATOM 2980 N N . ALA A 1 387 ? 6.202 -17.846 13.831 1.00 53.47 387 ALA A N 1
ATOM 2981 C CA . ALA A 1 387 ? 4.849 -17.633 14.296 1.00 53.47 387 ALA A CA 1
ATOM 2982 C C . ALA A 1 387 ? 4.022 -18.840 13.840 1.00 53.47 387 ALA A C 1
ATOM 2984 O O . ALA A 1 387 ? 3.777 -19.019 12.649 1.00 53.47 387 ALA A O 1
ATOM 2985 N N . ARG A 1 388 ? 3.616 -19.678 14.796 1.00 61.62 388 ARG A N 1
ATOM 2986 C CA . ARG A 1 388 ? 2.722 -20.822 14.586 1.00 61.62 388 ARG A CA 1
ATOM 2987 C C . ARG A 1 388 ? 1.329 -20.469 15.121 1.00 61.62 388 ARG A C 1
ATOM 2989 O O . ARG A 1 388 ? 0.998 -20.882 16.231 1.00 61.62 388 ARG A O 1
ATOM 2996 N N . PRO A 1 389 ? 0.542 -19.632 14.419 1.00 72.44 389 PRO A N 1
ATOM 2997 C CA . PRO A 1 389 ? -0.827 -19.348 14.826 1.00 72.44 389 PRO A CA 1
ATOM 2998 C C . PRO A 1 389 ? -1.670 -20.626 14.771 1.00 72.44 389 PRO A C 1
ATOM 3000 O O . PRO A 1 389 ? -1.502 -21.440 13.864 1.00 72.44 389 PRO A O 1
ATOM 3003 N N . ASN A 1 390 ? -2.602 -20.755 15.716 1.00 82.62 390 ASN A N 1
ATOM 3004 C CA . ASN A 1 390 ? -3.675 -21.754 15.686 1.00 82.62 390 ASN A CA 1
ATOM 3005 C C . ASN A 1 390 ? -4.953 -21.221 15.018 1.00 82.62 390 ASN A C 1
ATOM 3007 O O . ASN A 1 390 ? -5.793 -21.996 14.569 1.00 82.62 390 ASN A O 1
ATOM 3011 N N . VAL A 1 391 ? -5.097 -19.893 14.933 1.00 86.44 391 VAL A N 1
ATOM 3012 C CA . VAL A 1 391 ? -6.271 -19.216 14.373 1.00 86.44 391 VAL A CA 1
ATOM 3013 C C . VAL A 1 391 ? -5.830 -18.214 13.310 1.00 86.44 391 VAL A C 1
ATOM 3015 O O . VAL A 1 391 ? -5.037 -17.317 13.601 1.00 86.44 391 VAL A O 1
ATOM 3018 N N . LEU A 1 392 ? -6.369 -18.341 12.097 1.00 84.69 392 LEU A N 1
ATOM 3019 C CA . LEU A 1 392 ? -6.245 -17.355 11.022 1.00 84.69 392 LEU A CA 1
ATOM 3020 C C . LEU A 1 392 ? -7.534 -16.532 10.949 1.00 84.69 392 LEU A C 1
ATOM 3022 O O . LEU A 1 392 ? -8.601 -17.087 10.696 1.00 84.69 392 LEU A O 1
ATOM 3026 N N . LEU A 1 393 ? -7.443 -15.214 11.135 1.00 91.69 393 LEU A N 1
ATOM 3027 C CA . LEU A 1 393 ? -8.545 -14.283 10.886 1.00 91.69 393 LEU A CA 1
ATOM 3028 C C . LEU A 1 393 ? -8.202 -13.412 9.676 1.00 91.69 393 LEU A C 1
ATOM 3030 O O . LEU A 1 393 ? -7.129 -12.814 9.631 1.00 91.69 393 LEU A O 1
ATOM 3034 N N . VAL A 1 394 ? -9.122 -13.343 8.715 1.00 87.88 394 VAL A N 1
ATOM 3035 C CA . VAL A 1 394 ? -8.998 -12.546 7.488 1.00 87.88 394 VAL A CA 1
ATOM 3036 C C . VAL A 1 394 ? -10.137 -11.528 7.454 1.00 87.88 394 VAL A C 1
ATOM 3038 O O . VAL A 1 394 ? -11.301 -11.920 7.428 1.00 87.88 394 VAL A O 1
ATOM 3041 N N . GLU A 1 395 ? -9.802 -10.239 7.469 1.00 86.81 395 GLU A N 1
ATOM 3042 C CA . GLU A 1 395 ? -10.736 -9.118 7.274 1.00 86.81 395 GLU A CA 1
ATOM 3043 C C . GLU A 1 395 ? -10.729 -8.679 5.795 1.00 86.81 395 GLU A C 1
ATOM 3045 O O . GLU A 1 395 ? -9.748 -8.909 5.089 1.00 86.81 395 GLU A O 1
ATOM 3050 N N . GLU A 1 396 ? -11.842 -8.118 5.312 1.00 86.06 396 GLU A N 1
ATOM 3051 C CA . GLU A 1 396 ? -12.139 -7.866 3.889 1.00 86.06 396 GLU A CA 1
ATOM 3052 C C . GLU A 1 396 ? -11.830 -9.061 2.958 1.00 86.06 396 GLU A C 1
ATOM 3054 O O . GLU A 1 396 ? -11.418 -8.918 1.806 1.00 86.06 396 GLU A O 1
ATOM 3059 N N . ALA A 1 397 ? -12.116 -10.279 3.436 1.00 88.38 397 ALA A N 1
ATOM 3060 C CA . ALA A 1 397 ? -11.873 -11.547 2.743 1.00 88.38 397 ALA A CA 1
ATOM 3061 C C . ALA A 1 397 ? -12.582 -11.682 1.374 1.00 88.38 397 ALA A C 1
ATOM 3063 O O . ALA A 1 397 ? -12.276 -12.606 0.619 1.00 88.38 397 ALA A O 1
ATOM 3064 N N . GLY A 1 398 ? -13.508 -10.773 1.044 1.00 84.00 398 GLY A N 1
ATOM 3065 C CA . GLY A 1 398 ? -14.111 -10.638 -0.284 1.00 84.00 398 GLY A CA 1
ATOM 3066 C C . GLY A 1 398 ? -13.141 -10.107 -1.349 1.00 84.00 398 GLY A C 1
ATOM 3067 O O . GLY A 1 398 ? -13.163 -10.619 -2.469 1.00 84.00 398 GLY A O 1
ATOM 3068 N N . GLU A 1 399 ? -12.247 -9.173 -0.989 1.00 84.62 399 GLU A N 1
ATOM 3069 C CA . GLU A 1 399 ? -11.297 -8.501 -1.899 1.00 84.62 399 GLU A CA 1
ATOM 3070 C C . GLU A 1 399 ? -9.919 -9.207 -1.960 1.00 84.62 399 GLU A C 1
ATOM 3072 O O . GLU A 1 399 ? -9.047 -8.825 -2.737 1.00 84.62 399 GLU A O 1
ATOM 3077 N N . ILE A 1 400 ? -9.704 -10.283 -1.193 1.00 83.19 400 ILE A N 1
ATOM 3078 C CA . ILE A 1 400 ? -8.411 -10.989 -1.106 1.00 83.19 400 ILE A CA 1
ATOM 3079 C C . ILE A 1 400 ? -8.371 -12.222 -2.029 1.00 83.19 400 ILE A C 1
ATOM 3081 O O . ILE A 1 400 ? -9.271 -13.063 -2.017 1.00 83.19 400 ILE A O 1
ATOM 3085 N N . LEU A 1 401 ? -7.294 -12.365 -2.816 1.00 83.38 401 LEU A N 1
ATOM 3086 C CA . LEU A 1 401 ? -7.055 -13.545 -3.660 1.00 83.38 401 LEU A CA 1
ATOM 3087 C C . LEU A 1 401 ? -6.959 -14.829 -2.823 1.00 83.38 401 LEU A C 1
ATOM 3089 O O . LEU A 1 401 ? -6.263 -14.874 -1.809 1.00 83.38 401 LEU A O 1
ATOM 3093 N N . GLU A 1 402 ? -7.583 -15.908 -3.303 1.00 85.56 402 GLU A N 1
ATOM 3094 C CA . GLU A 1 402 ? -7.538 -17.225 -2.650 1.00 85.56 402 GLU A CA 1
ATOM 3095 C C . GLU A 1 402 ? -6.101 -17.718 -2.423 1.00 85.56 402 GLU A C 1
ATOM 3097 O O . GLU A 1 402 ? -5.797 -18.231 -1.350 1.00 85.56 402 GLU A O 1
ATOM 3102 N N . SER A 1 403 ? -5.193 -17.476 -3.373 1.00 80.44 403 SER A N 1
ATOM 3103 C CA . SER A 1 403 ? -3.767 -17.802 -3.244 1.00 80.44 403 SER A CA 1
ATOM 3104 C C . SER A 1 403 ? -3.113 -17.186 -2.003 1.00 80.44 403 SER A C 1
ATOM 3106 O O . SER A 1 403 ? -2.322 -17.860 -1.350 1.00 80.44 403 SER A O 1
ATOM 3108 N N . HIS A 1 404 ? -3.464 -15.947 -1.642 1.00 78.88 404 HIS A N 1
ATOM 3109 C CA . HIS A 1 404 ? -2.900 -15.260 -0.476 1.00 78.88 404 HIS A CA 1
ATOM 3110 C C . HIS A 1 404 ? -3.404 -15.874 0.838 1.00 78.88 404 HIS A C 1
ATOM 3112 O O . HIS A 1 404 ? -2.634 -16.022 1.789 1.00 78.88 404 HIS A O 1
ATOM 3118 N N . VAL A 1 405 ? -4.676 -16.293 0.882 1.00 82.62 405 VAL A N 1
ATOM 3119 C CA . VAL A 1 405 ? -5.232 -17.010 2.042 1.00 82.62 405 VAL A CA 1
ATOM 3120 C C . VAL A 1 405 ? -4.599 -18.397 2.164 1.00 82.62 405 VAL A C 1
ATOM 3122 O O . VAL A 1 405 ? -4.174 -18.774 3.252 1.00 82.62 405 VAL A O 1
ATOM 3125 N N . LEU A 1 406 ? -4.444 -19.125 1.052 1.00 78.12 406 LEU A N 1
ATOM 3126 C CA . LEU A 1 406 ? -3.780 -20.433 1.033 1.00 78.12 406 LEU A CA 1
ATOM 3127 C C . LEU A 1 406 ? -2.323 -20.355 1.523 1.00 78.12 406 LEU A C 1
ATOM 3129 O O . LEU A 1 406 ? -1.901 -21.227 2.277 1.00 78.12 406 LEU A O 1
ATOM 3133 N N . THR A 1 407 ? -1.568 -19.300 1.187 1.00 74.00 407 THR A N 1
ATOM 3134 C CA . THR A 1 407 ? -0.204 -19.105 1.724 1.00 74.00 407 THR A CA 1
ATOM 3135 C C . THR A 1 407 ? -0.151 -18.813 3.228 1.00 74.00 407 THR A C 1
ATOM 3137 O O . THR A 1 407 ? 0.911 -18.965 3.826 1.00 74.00 407 THR A O 1
ATOM 3140 N N . ALA A 1 408 ? -1.269 -18.433 3.856 1.00 75.81 408 ALA A N 1
ATOM 3141 C CA . ALA A 1 408 ? -1.372 -18.249 5.306 1.00 75.81 408 ALA A CA 1
ATOM 3142 C C . ALA A 1 408 ? -1.823 -19.522 6.059 1.00 75.81 408 ALA A C 1
ATOM 3144 O O . ALA A 1 408 ? -1.773 -19.555 7.291 1.00 75.81 408 ALA A O 1
ATOM 3145 N N . LEU A 1 409 ? -2.235 -20.584 5.352 1.00 75.75 409 LEU A N 1
ATOM 3146 C CA . LEU A 1 409 ? -2.628 -21.868 5.945 1.00 75.75 409 LEU A CA 1
ATOM 3147 C C . LEU A 1 409 ? -1.402 -22.734 6.273 1.00 75.75 409 LEU A C 1
ATOM 3149 O O . LEU A 1 409 ? -1.108 -23.731 5.614 1.00 75.75 409 LEU A O 1
ATOM 3153 N N . GLY A 1 410 ? -0.678 -22.344 7.323 1.00 73.31 410 GLY A N 1
ATOM 3154 C CA . GLY A 1 410 ? 0.379 -23.169 7.909 1.00 73.31 410 GLY A CA 1
ATOM 3155 C C . GLY A 1 410 ? -0.172 -24.427 8.607 1.00 73.31 410 GLY A C 1
ATOM 3156 O O . GLY A 1 410 ? -1.320 -24.431 9.053 1.00 73.31 410 GLY A O 1
ATOM 3157 N N . PRO A 1 411 ? 0.648 -25.480 8.798 1.00 72.81 411 PRO A N 1
ATOM 3158 C CA . PRO A 1 411 ? 0.231 -26.750 9.410 1.00 72.81 411 PRO A CA 1
ATOM 3159 C C . PRO A 1 411 ? -0.093 -26.664 10.916 1.00 72.81 411 PRO A C 1
ATOM 3161 O O . PRO A 1 411 ? -0.316 -27.692 11.548 1.00 72.81 411 PRO A O 1
ATOM 3164 N N . SER A 1 412 ? -0.086 -25.463 11.503 1.00 78.69 412 SER A N 1
ATOM 3165 C CA . SER A 1 412 ? -0.551 -25.186 12.865 1.00 78.69 412 SER A CA 1
ATOM 3166 C C . SER A 1 412 ? -1.965 -24.599 12.928 1.00 78.69 412 SER A C 1
ATOM 3168 O O . SER A 1 412 ? -2.465 -24.418 14.029 1.00 78.69 412 SER A O 1
ATOM 3170 N N . ILE A 1 413 ? -2.592 -24.255 11.794 1.00 86.00 413 ILE A N 1
ATOM 3171 C CA . ILE A 1 413 ? -3.925 -23.634 11.767 1.00 86.00 413 ILE A CA 1
ATOM 3172 C C . ILE A 1 413 ? -5.008 -24.678 12.069 1.00 86.00 413 ILE A C 1
ATOM 3174 O O . ILE A 1 413 ? -5.313 -25.529 11.236 1.00 86.00 413 ILE A O 1
ATOM 3178 N N . ASP A 1 414 ? -5.633 -24.548 13.239 1.00 88.62 414 ASP A N 1
ATOM 3179 C CA . ASP A 1 414 ? -6.789 -25.339 13.673 1.00 88.62 414 ASP A CA 1
ATOM 3180 C C . ASP A 1 414 ? -8.125 -24.658 13.310 1.00 88.62 414 ASP A C 1
ATOM 3182 O O . ASP A 1 414 ? -9.150 -25.322 13.151 1.00 88.62 414 ASP A O 1
ATOM 3186 N N . GLN A 1 415 ? -8.135 -23.324 13.183 1.00 90.25 415 GLN A N 1
ATOM 3187 C CA . GLN A 1 415 ? -9.338 -22.524 12.932 1.00 90.25 415 GLN A CA 1
ATOM 3188 C C . GLN A 1 415 ? -9.085 -21.398 11.917 1.00 90.25 415 GLN A C 1
ATOM 3190 O O . GLN A 1 415 ? -8.103 -20.663 12.011 1.00 90.25 415 GLN A O 1
ATOM 3195 N N . MET A 1 416 ? -10.023 -21.197 10.988 1.00 90.62 416 MET A N 1
ATOM 3196 C CA . MET A 1 416 ? -10.036 -20.058 10.065 1.00 90.62 416 MET A CA 1
ATOM 3197 C C . MET A 1 416 ? -11.340 -19.264 10.212 1.00 90.62 416 MET A C 1
ATOM 3199 O O . MET A 1 416 ? -12.422 -19.845 10.278 1.00 90.62 416 MET A O 1
ATOM 3203 N N . ILE A 1 417 ? -11.233 -17.936 10.251 1.00 93.00 417 ILE A N 1
ATOM 3204 C CA . ILE A 1 417 ? -12.344 -16.984 10.348 1.00 93.00 417 ILE A CA 1
ATOM 3205 C C . ILE A 1 417 ? -12.221 -16.011 9.173 1.00 93.00 417 ILE A C 1
ATOM 3207 O O . ILE A 1 417 ? -11.252 -15.258 9.090 1.00 93.00 417 ILE A O 1
ATOM 3211 N N . LEU A 1 418 ? -13.196 -16.024 8.265 1.00 93.12 418 LEU A N 1
ATOM 3212 C CA . LEU A 1 418 ? -13.253 -15.114 7.120 1.00 93.12 418 LEU A CA 1
ATOM 3213 C C . LEU A 1 418 ? -14.354 -14.073 7.350 1.00 93.12 418 LEU A C 1
ATOM 3215 O O . LEU A 1 418 ? -15.516 -14.431 7.535 1.00 93.12 418 LEU A O 1
ATOM 3219 N N . ILE A 1 419 ? -13.982 -12.795 7.333 1.00 91.25 419 ILE A N 1
ATOM 3220 C CA . ILE A 1 419 ? -14.872 -11.641 7.481 1.00 91.25 419 ILE A CA 1
ATOM 3221 C C . ILE A 1 419 ? -14.722 -10.787 6.223 1.00 91.25 419 ILE A C 1
ATOM 3223 O O . ILE A 1 419 ? -13.615 -10.396 5.867 1.00 91.25 419 ILE A O 1
ATOM 3227 N N . GLY A 1 420 ? -15.821 -10.490 5.541 1.00 87.00 420 GLY A N 1
ATOM 3228 C CA . GLY A 1 420 ? -15.830 -9.676 4.328 1.00 87.00 420 GLY A CA 1
ATOM 3229 C C . GLY A 1 420 ? -17.211 -9.675 3.684 1.00 87.00 420 GLY A C 1
ATOM 3230 O O . GLY A 1 420 ? -18.171 -10.182 4.267 1.00 87.00 420 GLY A O 1
ATOM 3231 N N . ASP A 1 421 ? -17.307 -9.129 2.475 1.00 81.81 421 ASP A N 1
ATOM 3232 C CA . ASP A 1 421 ? -18.570 -9.023 1.747 1.00 81.81 421 ASP A CA 1
ATOM 3233 C C . ASP A 1 421 ? -18.421 -9.486 0.291 1.00 81.81 421 ASP A C 1
ATOM 3235 O O . ASP A 1 421 ? -17.715 -8.876 -0.512 1.00 81.81 421 ASP A O 1
ATOM 3239 N N . HIS A 1 422 ? -19.108 -10.574 -0.063 1.00 83.50 422 HIS A N 1
ATOM 3240 C CA . HIS A 1 422 ? -19.078 -11.166 -1.404 1.00 83.50 422 HIS A CA 1
ATOM 3241 C C . HIS A 1 422 ? -19.968 -10.433 -2.421 1.00 83.50 422 HIS A C 1
ATOM 3243 O O . HIS A 1 422 ? -20.100 -10.891 -3.559 1.00 83.50 422 HIS A O 1
ATOM 3249 N N . LYS A 1 423 ? -20.617 -9.328 -2.024 1.00 74.31 423 LYS A N 1
ATOM 3250 C CA . LYS A 1 423 ? -21.340 -8.400 -2.912 1.00 74.31 423 LYS A CA 1
ATOM 3251 C C . LYS A 1 423 ? -20.562 -7.113 -3.204 1.00 74.31 423 LYS A C 1
ATOM 3253 O O . LYS A 1 423 ? -21.049 -6.294 -3.983 1.00 74.31 423 LYS A O 1
ATOM 3258 N N . GLN A 1 424 ? -19.395 -6.919 -2.585 1.00 71.38 424 GLN A N 1
ATOM 3259 C CA . GLN A 1 424 ? -18.532 -5.752 -2.799 1.00 71.38 424 GLN A CA 1
ATOM 3260 C C . GLN A 1 424 ? -17.395 -6.082 -3.789 1.00 71.38 424 GLN A C 1
ATOM 3262 O O . GLN A 1 424 ? -17.605 -6.848 -4.731 1.00 71.38 424 GLN A O 1
ATOM 3267 N N . LEU A 1 425 ? -16.228 -5.440 -3.671 1.00 68.81 425 LEU A N 1
ATOM 3268 C CA . LEU A 1 425 ? -15.148 -5.577 -4.652 1.00 68.81 425 LEU A CA 1
ATOM 3269 C C . LEU A 1 425 ? -14.479 -6.959 -4.595 1.00 68.81 425 LEU A C 1
ATOM 3271 O O . LEU A 1 425 ? -14.185 -7.490 -3.528 1.00 68.81 425 LEU A O 1
ATOM 3275 N N . ARG A 1 426 ? -14.191 -7.505 -5.781 1.00 83.00 426 ARG A N 1
ATOM 3276 C CA . ARG A 1 426 ? -13.323 -8.673 -5.974 1.00 83.00 426 ARG A CA 1
ATOM 3277 C C . ARG A 1 426 ? -11.845 -8.262 -6.011 1.00 83.00 426 ARG A C 1
ATOM 3279 O O . ARG A 1 426 ? -11.554 -7.151 -6.464 1.00 83.00 426 ARG A O 1
ATOM 3286 N N . PRO A 1 427 ? -10.906 -9.163 -5.656 1.00 80.38 427 PRO A N 1
ATOM 3287 C CA . PRO A 1 427 ? -9.479 -8.948 -5.881 1.00 80.38 427 PRO A CA 1
ATOM 3288 C C . PRO A 1 427 ? -9.160 -8.538 -7.323 1.00 80.38 427 PRO A C 1
ATOM 3290 O O . PRO A 1 427 ? -9.699 -9.084 -8.286 1.00 80.38 427 PRO A O 1
ATOM 3293 N N . LYS A 1 428 ? -8.225 -7.602 -7.489 1.00 76.06 428 LYS A N 1
ATOM 3294 C CA . LYS A 1 428 ? -7.775 -7.146 -8.812 1.00 76.06 428 LYS A CA 1
ATOM 3295 C C . LYS A 1 428 ? -6.812 -8.163 -9.429 1.00 76.06 428 LYS A C 1
ATOM 3297 O O . LYS A 1 428 ? -5.887 -8.634 -8.772 1.00 76.06 428 LYS A O 1
ATOM 3302 N N . VAL A 1 429 ? -7.022 -8.480 -10.706 1.00 69.44 429 VAL A N 1
ATOM 3303 C CA . VAL A 1 429 ? -6.207 -9.418 -11.493 1.00 69.44 429 VAL A CA 1
ATOM 3304 C C . VAL A 1 429 ? -5.835 -8.750 -12.815 1.00 69.44 429 VAL A C 1
ATOM 3306 O O . VAL A 1 429 ? -6.708 -8.292 -13.545 1.00 69.44 429 VAL A O 1
ATOM 3309 N N . ASN A 1 430 ? -4.538 -8.708 -13.133 1.00 64.81 430 ASN A N 1
ATOM 3310 C CA . ASN A 1 430 ? -4.018 -7.953 -14.283 1.00 64.81 430 ASN A CA 1
ATOM 3311 C C . ASN A 1 430 ? -4.413 -8.544 -15.651 1.00 64.81 430 ASN A C 1
ATOM 3313 O O . ASN A 1 430 ? -4.425 -7.826 -16.646 1.00 64.81 430 ASN A O 1
ATOM 3317 N N . SER A 1 431 ? -4.727 -9.843 -15.719 1.00 70.25 431 SER A N 1
ATOM 3318 C CA . SER A 1 431 ? -5.200 -10.493 -16.946 1.00 70.25 431 SER A CA 1
ATOM 3319 C C . SER A 1 431 ? -6.714 -10.677 -16.914 1.00 70.25 431 SER A C 1
ATOM 3321 O O . SER A 1 431 ? -7.220 -11.549 -16.206 1.00 70.25 431 SER A O 1
ATOM 3323 N N . TYR A 1 432 ? -7.429 -9.908 -17.740 1.00 62.28 432 TYR A N 1
ATOM 3324 C CA . TYR A 1 432 ? -8.880 -10.046 -17.917 1.00 62.28 432 TYR A CA 1
ATOM 3325 C C . TYR A 1 432 ? -9.291 -11.462 -18.364 1.00 62.28 432 TYR A C 1
ATOM 3327 O O . TYR A 1 432 ? -10.363 -11.931 -18.006 1.00 62.28 432 TYR A O 1
ATOM 3335 N N . GLN A 1 433 ? -8.419 -12.197 -19.069 1.00 69.19 433 GLN A N 1
ATOM 3336 C CA . GLN A 1 433 ? -8.687 -13.583 -19.483 1.00 69.19 433 GLN A CA 1
ATOM 3337 C C . GLN A 1 433 ? -8.942 -14.541 -18.307 1.00 69.19 433 GLN A C 1
ATOM 3339 O O . GLN A 1 433 ? -9.553 -15.587 -18.495 1.00 69.19 433 GLN A O 1
ATOM 3344 N N . LEU A 1 434 ? -8.472 -14.201 -17.102 1.00 66.69 434 LEU A N 1
ATOM 3345 C CA . LEU A 1 434 ? -8.539 -15.068 -15.926 1.00 66.69 434 LEU A CA 1
ATOM 3346 C C . LEU A 1 434 ? -9.690 -14.717 -14.968 1.00 66.69 434 LEU A C 1
ATOM 3348 O O . LEU A 1 434 ? -9.771 -15.317 -13.898 1.00 66.69 434 LEU A O 1
ATOM 3352 N N . THR A 1 435 ? -10.557 -13.751 -15.293 1.00 67.38 435 THR A N 1
ATOM 3353 C CA . THR A 1 435 ? -11.565 -13.236 -14.346 1.00 67.38 435 THR A CA 1
ATOM 3354 C C . THR A 1 435 ? -12.964 -13.830 -14.545 1.00 67.38 435 THR A C 1
ATOM 3356 O O . THR A 1 435 ? -13.324 -14.294 -15.628 1.00 67.38 435 THR A O 1
ATOM 3359 N N . VAL A 1 436 ? -13.787 -13.781 -13.493 1.00 73.88 436 VAL A N 1
ATOM 3360 C CA . VAL A 1 436 ? -15.200 -14.207 -13.507 1.00 73.88 436 VAL A CA 1
ATOM 3361 C C . VAL A 1 436 ? -15.992 -13.465 -14.591 1.00 73.88 436 VAL A C 1
ATOM 3363 O O . VAL A 1 436 ? -16.847 -14.043 -15.256 1.00 73.88 436 VAL A O 1
ATOM 3366 N N . GLU A 1 437 ? -15.690 -12.182 -14.803 1.00 76.50 437 GLU A N 1
ATOM 3367 C CA . GLU A 1 437 ? -16.363 -11.301 -15.765 1.00 76.50 437 GLU A CA 1
ATOM 3368 C C . GLU A 1 437 ? -16.034 -11.636 -17.229 1.00 76.50 437 GLU A C 1
ATOM 3370 O O . GLU A 1 437 ? -16.685 -11.114 -18.135 1.00 76.50 437 GLU A O 1
ATOM 3375 N N . LYS A 1 438 ? -15.030 -12.486 -17.479 1.00 68.12 438 LYS A N 1
ATOM 3376 C CA . LYS A 1 438 ? -14.693 -12.997 -18.815 1.00 68.12 438 LYS A CA 1
ATOM 3377 C C . LYS A 1 438 ? -15.482 -14.258 -19.188 1.00 68.12 438 LYS A C 1
ATOM 3379 O O . LYS A 1 438 ? -15.671 -14.513 -20.379 1.00 68.12 438 LYS A O 1
ATOM 3384 N N . GLY A 1 439 ? -15.933 -15.031 -18.198 1.00 75.31 439 GLY A N 1
ATOM 3385 C CA . GLY A 1 439 ? -16.772 -16.222 -18.383 1.00 75.31 439 GLY A CA 1
ATOM 3386 C C . GLY A 1 439 ? -16.052 -17.505 -18.823 1.00 75.31 439 GLY A C 1
ATOM 3387 O O . GLY A 1 439 ? -16.703 -18.540 -18.925 1.00 75.31 439 GLY A O 1
ATOM 3388 N N . ASP A 1 440 ? -14.730 -17.480 -19.031 1.00 73.25 440 ASP A N 1
ATOM 3389 C CA . ASP A 1 440 ? -13.952 -18.648 -19.494 1.00 73.25 440 ASP A CA 1
ATOM 3390 C C . ASP A 1 440 ? -13.705 -19.703 -18.382 1.00 73.25 440 ASP A C 1
ATOM 3392 O O . ASP A 1 440 ? -13.088 -20.737 -18.624 1.00 73.25 440 ASP A O 1
ATOM 3396 N N . GLY A 1 441 ? -14.196 -19.464 -17.157 1.00 72.50 441 GLY A N 1
ATOM 3397 C CA . GLY A 1 441 ? -14.216 -20.429 -16.047 1.00 72.50 441 GLY A CA 1
ATOM 3398 C C . GLY A 1 441 ? -12.965 -20.473 -15.161 1.00 72.50 441 GLY A C 1
ATOM 3399 O O . GLY A 1 441 ? -12.919 -21.267 -14.223 1.00 72.50 441 GLY A O 1
ATOM 3400 N N . PHE A 1 442 ? -11.961 -19.631 -15.426 1.00 72.81 442 PHE A N 1
ATOM 3401 C CA . PHE A 1 442 ? -10.736 -19.547 -14.615 1.00 72.81 442 PHE A CA 1
ATOM 3402 C C . PHE A 1 442 ? -10.949 -18.885 -13.244 1.00 72.81 442 PHE A C 1
ATOM 3404 O O . PHE A 1 442 ? -10.270 -19.251 -12.287 1.00 72.81 442 PHE A O 1
ATOM 3411 N N . ASP A 1 443 ? -11.882 -17.930 -13.153 1.00 85.25 443 ASP A N 1
ATOM 3412 C CA . ASP A 1 443 ? -12.393 -17.315 -11.920 1.00 85.25 443 ASP A CA 1
ATOM 3413 C C . ASP A 1 443 ? -11.319 -16.898 -10.883 1.00 85.25 443 ASP A C 1
ATOM 3415 O O . ASP A 1 443 ? -11.541 -16.965 -9.672 1.00 85.25 443 ASP A O 1
ATOM 3419 N N . LEU A 1 444 ? -10.146 -16.437 -11.334 1.00 80.50 444 LEU A N 1
ATOM 3420 C CA . LEU A 1 444 ? -8.996 -16.130 -10.471 1.00 80.50 444 LEU A CA 1
ATOM 3421 C C . LEU A 1 444 ? -9.270 -14.959 -9.516 1.00 80.50 444 LEU A C 1
ATOM 3423 O O . LEU A 1 444 ? -8.747 -14.941 -8.404 1.00 80.50 444 LEU A O 1
ATOM 3427 N N . ASN A 1 445 ? -10.125 -14.011 -9.913 1.00 83.19 445 ASN A N 1
ATOM 3428 C CA . ASN A 1 445 ? -10.595 -12.939 -9.035 1.00 83.19 445 ASN A CA 1
ATOM 3429 C C . ASN A 1 445 ? -11.782 -13.337 -8.133 1.00 83.19 445 ASN A C 1
ATOM 3431 O O . ASN A 1 445 ? -12.285 -12.487 -7.404 1.00 83.19 445 ASN A O 1
ATOM 3435 N N . ARG A 1 446 ? -12.237 -14.599 -8.126 1.00 87.12 446 ARG A N 1
ATOM 3436 C CA . ARG A 1 446 ? -13.153 -15.080 -7.081 1.00 87.12 446 ARG A CA 1
ATOM 3437 C C . ARG A 1 446 ? -12.352 -15.436 -5.833 1.00 87.12 446 ARG A C 1
ATOM 3439 O O . ARG A 1 446 ? -11.674 -16.467 -5.814 1.00 87.12 446 ARG A O 1
ATOM 3446 N N . SER A 1 447 ? -12.477 -14.613 -4.796 1.00 92.12 447 SER A N 1
ATOM 3447 C CA . SER A 1 447 ? -11.896 -14.853 -3.471 1.00 92.12 447 SER A CA 1
ATOM 3448 C C . SER A 1 447 ? -12.407 -16.150 -2.834 1.00 92.12 447 SER A C 1
ATOM 3450 O O . SER A 1 447 ? -13.501 -16.629 -3.149 1.00 92.12 447 SER A O 1
ATOM 3452 N N . LEU A 1 448 ? -11.632 -16.706 -1.895 1.00 91.94 448 LEU A N 1
ATOM 3453 C CA . LEU A 1 448 ? -12.018 -17.918 -1.158 1.00 91.94 448 LEU A CA 1
ATOM 3454 C C . LEU A 1 448 ? -13.341 -17.720 -0.399 1.00 91.94 448 LEU A C 1
ATOM 3456 O O . LEU A 1 448 ? -14.159 -18.633 -0.324 1.00 91.94 448 LEU A O 1
ATOM 3460 N N . PHE A 1 449 ? -13.578 -16.509 0.114 1.00 94.25 449 PHE A N 1
ATOM 3461 C CA . PHE A 1 449 ? -14.817 -16.147 0.797 1.00 94.25 449 PHE A CA 1
ATOM 3462 C C . PHE A 1 449 ? -16.030 -16.195 -0.143 1.00 94.25 449 PHE A C 1
ATOM 3464 O O . PHE A 1 449 ? -16.984 -16.920 0.138 1.00 94.25 449 PHE A O 1
ATOM 3471 N N . GLU A 1 450 ? -15.975 -15.513 -1.297 1.00 90.62 450 GLU A N 1
ATOM 3472 C CA . GLU A 1 450 ? -17.041 -15.592 -2.310 1.00 90.62 450 GLU A CA 1
ATOM 3473 C C . GLU A 1 450 ? -17.259 -17.047 -2.757 1.00 90.62 450 GLU A C 1
ATOM 3475 O O . GLU A 1 450 ? -18.398 -17.499 -2.883 1.00 90.62 450 GLU A O 1
ATOM 3480 N N . ARG A 1 451 ? -16.176 -17.808 -2.950 1.00 91.19 451 ARG A N 1
ATOM 3481 C CA . ARG A 1 451 ? -16.212 -19.213 -3.379 1.00 91.19 451 ARG A CA 1
ATOM 3482 C C . ARG A 1 451 ? -16.929 -20.117 -2.380 1.00 91.19 451 ARG A C 1
ATOM 3484 O O . ARG A 1 451 ? -17.773 -20.908 -2.793 1.00 91.19 451 ARG A O 1
ATOM 3491 N N . LEU A 1 452 ? -16.634 -19.987 -1.087 1.00 90.94 452 LEU A N 1
ATOM 3492 C CA . LEU A 1 452 ? -17.293 -20.746 -0.021 1.00 90.94 452 LEU A CA 1
ATOM 3493 C C . LEU A 1 452 ? -18.774 -20.362 0.107 1.00 90.94 452 LEU A C 1
ATOM 3495 O O . LEU A 1 452 ? -19.632 -21.246 0.136 1.00 90.94 452 LEU A O 1
ATOM 3499 N N . VAL A 1 453 ? -19.092 -19.063 0.088 1.00 88.06 453 VAL A N 1
ATOM 3500 C CA . VAL A 1 453 ? -20.477 -18.568 0.161 1.00 88.06 453 VAL A CA 1
ATOM 3501 C C . VAL A 1 453 ? -21.310 -19.045 -1.037 1.00 88.06 453 VAL A C 1
ATOM 3503 O O . VAL A 1 453 ? -22.397 -19.589 -0.849 1.00 88.06 453 VAL A O 1
ATOM 3506 N N . LEU A 1 454 ? -20.793 -18.943 -2.269 1.00 82.88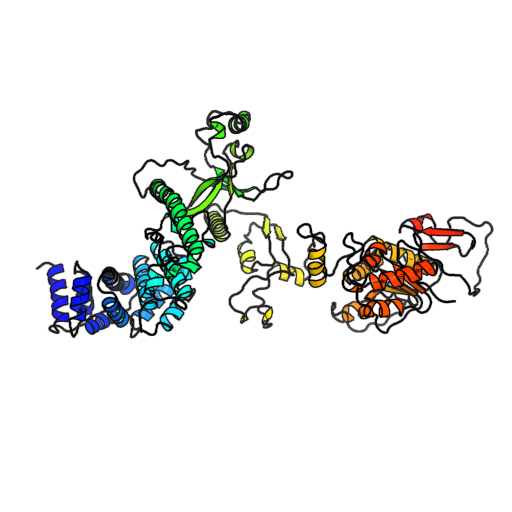 454 LEU A N 1
ATOM 3507 C CA . LEU A 1 454 ? -21.475 -19.434 -3.479 1.00 82.88 454 LEU A CA 1
ATOM 3508 C C . LEU A 1 454 ? -21.595 -20.967 -3.546 1.00 82.88 454 LEU A C 1
ATOM 3510 O O . LEU A 1 454 ? -22.432 -21.479 -4.288 1.00 82.88 454 LEU A O 1
ATOM 3514 N N . LYS A 1 455 ? -20.786 -21.711 -2.782 1.00 85.75 455 LYS A N 1
ATOM 3515 C CA . LYS A 1 455 ? -20.932 -23.166 -2.600 1.00 85.75 455 LYS A CA 1
ATOM 3516 C C . LYS A 1 455 ? -21.878 -23.548 -1.455 1.00 85.75 455 LYS A C 1
ATOM 3518 O O . LYS A 1 455 ? -22.056 -24.738 -1.210 1.00 85.75 455 LYS A O 1
ATOM 3523 N N . GLY A 1 456 ? -22.509 -22.577 -0.790 1.00 83.81 456 GLY A N 1
ATOM 3524 C CA . GLY A 1 456 ? -23.456 -22.823 0.299 1.00 83.81 456 GLY A CA 1
ATOM 3525 C C . GLY A 1 456 ? -22.794 -23.181 1.630 1.00 83.81 456 GLY A C 1
ATOM 3526 O O . GLY A 1 456 ? -23.426 -23.824 2.466 1.00 83.81 456 GLY A O 1
ATOM 3527 N N . PHE A 1 457 ? -21.531 -22.795 1.841 1.00 85.12 457 PHE A N 1
ATOM 3528 C CA . PHE A 1 457 ? -20.883 -22.957 3.142 1.00 85.12 457 PHE A CA 1
ATOM 3529 C C . PHE A 1 457 ? -21.587 -22.082 4.205 1.00 85.12 457 PHE A C 1
ATOM 3531 O O . PHE A 1 457 ? -21.970 -20.947 3.888 1.00 85.12 457 PHE A O 1
ATOM 3538 N N . PRO A 1 458 ? -21.770 -22.564 5.453 1.00 87.19 458 PRO A N 1
ATOM 3539 C CA . PRO A 1 458 ? -22.412 -21.787 6.513 1.00 87.19 458 PRO A CA 1
ATOM 3540 C C . PRO A 1 458 ? -21.705 -20.450 6.772 1.00 87.19 458 PRO A C 1
ATOM 3542 O O . PRO A 1 458 ? -20.490 -20.407 6.960 1.00 87.19 458 PRO A O 1
ATOM 3545 N N . HIS A 1 459 ? -22.472 -19.361 6.791 1.00 87.44 459 HIS A N 1
ATOM 3546 C CA . HIS A 1 459 ? -21.987 -18.004 7.035 1.00 87.44 459 HIS A CA 1
ATOM 3547 C C . HIS A 1 459 ? -23.087 -17.156 7.688 1.00 87.44 459 HIS A C 1
ATOM 3549 O O . HIS A 1 459 ? -24.273 -17.395 7.472 1.00 87.44 459 HIS A O 1
ATOM 3555 N N . GLU A 1 460 ? -22.687 -16.153 8.467 1.00 84.31 460 GLU A N 1
ATOM 3556 C CA . GLU A 1 460 ? -23.588 -15.230 9.167 1.00 84.31 460 GLU A CA 1
ATOM 3557 C C . GLU A 1 460 ? -23.552 -13.840 8.521 1.00 84.31 460 GLU A C 1
ATOM 3559 O O . GLU A 1 460 ? -22.483 -13.351 8.155 1.00 84.31 460 GLU A O 1
ATOM 3564 N N . THR A 1 461 ? -24.710 -13.181 8.395 1.00 78.25 461 THR A N 1
ATOM 3565 C CA . THR A 1 461 ? -24.833 -11.883 7.698 1.00 78.25 461 THR A CA 1
ATOM 3566 C C . THR A 1 461 ? -25.303 -10.766 8.632 1.00 78.25 461 THR A C 1
ATOM 3568 O O . THR A 1 461 ? -26.418 -10.784 9.159 1.00 78.25 461 THR A O 1
ATOM 3571 N N . LEU A 1 462 ? -24.476 -9.728 8.797 1.00 69.62 462 LEU A N 1
ATOM 3572 C CA . LEU A 1 462 ? -24.765 -8.584 9.668 1.00 69.62 462 LEU A CA 1
ATOM 3573 C C . LEU A 1 462 ? -25.762 -7.601 9.023 1.00 69.62 462 LEU A C 1
ATOM 3575 O O . LEU A 1 462 ? -25.397 -6.654 8.331 1.00 69.62 462 LEU A O 1
ATOM 3579 N N . SER A 1 463 ? -27.052 -7.788 9.304 1.00 62.47 463 SER A N 1
ATOM 3580 C CA . SER A 1 463 ? -28.155 -6.995 8.725 1.00 62.47 463 SER A CA 1
ATOM 3581 C C . SER A 1 463 ? -28.225 -5.516 9.163 1.00 62.47 463 SER A C 1
ATOM 3583 O O . SER A 1 463 ? -28.892 -4.693 8.516 1.00 62.47 463 SER A O 1
ATOM 3585 N N . THR A 1 464 ? -27.559 -5.144 10.262 1.00 57.66 464 THR A N 1
ATOM 3586 C CA . THR A 1 464 ? -27.657 -3.808 10.878 1.00 57.66 464 THR A CA 1
ATOM 3587 C C . THR A 1 464 ? -26.443 -2.942 10.549 1.00 57.66 464 THR A C 1
ATOM 3589 O O . THR A 1 464 ? -25.342 -3.178 11.031 1.00 57.66 464 THR A O 1
ATOM 3592 N N . GLN A 1 465 ? -26.659 -1.891 9.751 1.00 53.19 465 GLN A N 1
ATOM 3593 C CA . GLN A 1 465 ? -25.620 -0.919 9.403 1.00 53.19 465 GLN A CA 1
ATOM 3594 C C . GLN A 1 465 ? -25.598 0.260 10.391 1.00 53.19 465 GLN A C 1
ATOM 3596 O O . GLN A 1 465 ? -26.655 0.776 10.760 1.00 53.19 465 GLN A O 1
ATOM 3601 N N . HIS A 1 466 ? -24.396 0.714 10.759 1.00 52.56 466 HIS A N 1
ATOM 3602 C CA . HIS A 1 466 ? -24.173 1.845 11.675 1.00 52.56 466 HIS A CA 1
ATOM 3603 C C . HIS A 1 466 ? -23.386 3.022 11.058 1.00 52.56 466 HIS A C 1
ATOM 3605 O O . HIS A 1 466 ? -23.235 4.055 11.704 1.00 52.56 466 HIS A O 1
ATOM 3611 N N . ARG A 1 467 ? -22.863 2.883 9.828 1.00 45.91 467 ARG A N 1
ATOM 3612 C CA . ARG A 1 467 ? -21.953 3.859 9.186 1.00 45.91 467 ARG A CA 1
ATOM 3613 C C . ARG A 1 467 ? -22.694 5.011 8.497 1.00 45.91 467 ARG A C 1
ATOM 3615 O O . ARG A 1 467 ? -22.187 6.127 8.448 1.00 45.91 467 ARG A O 1
ATOM 3622 N N . MET A 1 468 ? -23.866 4.746 7.925 1.00 44.44 468 MET A N 1
ATOM 3623 C CA . MET A 1 468 ? -24.571 5.666 7.030 1.00 44.44 468 MET A CA 1
ATOM 3624 C C . MET A 1 468 ? -25.847 6.232 7.649 1.00 44.44 468 MET A C 1
ATOM 3626 O O . MET A 1 468 ? -26.566 5.554 8.385 1.00 44.44 468 MET A O 1
ATOM 3630 N N . ARG A 1 469 ? -26.210 7.451 7.235 1.00 43.06 469 ARG A N 1
ATOM 3631 C CA . ARG A 1 469 ? -27.573 7.968 7.414 1.00 43.06 469 ARG A CA 1
ATOM 3632 C C . ARG A 1 469 ? -28.596 7.012 6.768 1.00 43.06 469 ARG A C 1
ATOM 3634 O O . ARG A 1 469 ? -28.318 6.515 5.670 1.00 43.06 469 ARG A O 1
ATOM 3641 N N . PRO A 1 470 ? -29.764 6.755 7.397 1.00 46.47 470 PRO A N 1
ATOM 3642 C CA . PRO A 1 470 ? -30.773 5.829 6.878 1.00 46.47 470 PRO A CA 1
ATOM 3643 C C . PRO A 1 470 ? -31.126 6.063 5.407 1.00 46.47 470 PRO A C 1
ATOM 3645 O O . PRO A 1 470 ? -31.221 5.103 4.647 1.00 46.47 470 PRO A O 1
ATOM 3648 N N . GLU A 1 471 ? -31.233 7.330 5.006 1.00 50.44 471 GLU A N 1
ATOM 3649 C CA . GLU A 1 471 ? -31.574 7.780 3.657 1.00 50.44 471 GLU A CA 1
ATOM 3650 C C . GLU A 1 471 ? -30.552 7.339 2.598 1.00 50.44 471 GLU A C 1
ATOM 3652 O O . GLU A 1 471 ? -30.950 6.972 1.500 1.00 50.44 471 GLU A O 1
ATOM 3657 N N . ILE A 1 472 ? -29.255 7.322 2.929 1.00 45.31 472 ILE A N 1
ATOM 3658 C CA . ILE A 1 472 ? -28.190 6.852 2.025 1.00 45.31 472 ILE A CA 1
ATOM 3659 C C . ILE A 1 472 ? -28.163 5.319 2.021 1.00 45.31 472 ILE A C 1
ATOM 3661 O O . ILE A 1 472 ? -28.131 4.690 0.965 1.00 45.31 472 ILE A O 1
ATOM 3665 N N . SER A 1 473 ? -28.263 4.706 3.207 1.00 49.34 473 SER A N 1
ATOM 3666 C CA . SER A 1 473 ? -28.256 3.245 3.339 1.00 49.34 473 SER A CA 1
ATOM 3667 C C . SER A 1 473 ? -29.443 2.559 2.660 1.00 49.34 473 SER A C 1
ATOM 3669 O O . SER A 1 473 ? -29.340 1.383 2.328 1.00 49.34 473 SER A O 1
ATOM 3671 N N . ALA A 1 474 ? -30.557 3.271 2.452 1.00 50.84 474 ALA A N 1
ATOM 3672 C CA . ALA A 1 474 ? -31.733 2.747 1.768 1.00 50.84 474 ALA A CA 1
ATOM 3673 C C . ALA A 1 474 ? -31.416 2.355 0.319 1.00 50.84 474 ALA A C 1
ATOM 3675 O O . ALA A 1 474 ? -31.765 1.252 -0.080 1.00 50.84 474 ALA A O 1
ATOM 3676 N N . PHE A 1 475 ? -30.682 3.191 -0.426 1.00 49.97 475 PHE A N 1
ATOM 3677 C CA . PHE A 1 475 ? -30.301 2.891 -1.811 1.00 49.97 475 PHE A CA 1
ATOM 3678 C C . PHE A 1 475 ? -29.398 1.659 -1.899 1.00 49.97 475 PHE A C 1
ATOM 3680 O O . PHE A 1 475 ? -29.680 0.749 -2.666 1.00 49.97 475 PHE A O 1
ATOM 3687 N N . ILE A 1 476 ? -28.355 1.587 -1.070 1.00 50.53 476 ILE A N 1
ATOM 3688 C CA . ILE A 1 476 ? -27.421 0.449 -1.064 1.00 50.53 476 ILE A CA 1
ATOM 3689 C C . ILE A 1 476 ? -28.119 -0.841 -0.597 1.00 50.53 476 ILE A C 1
ATOM 3691 O O . ILE A 1 476 ? -27.876 -1.914 -1.139 1.00 50.53 476 ILE A O 1
ATOM 3695 N N . ARG A 1 477 ? -29.059 -0.757 0.350 1.00 56.19 477 ARG A N 1
ATOM 3696 C CA . ARG A 1 477 ? -29.905 -1.900 0.732 1.00 56.19 477 ARG A CA 1
ATOM 3697 C C . ARG A 1 477 ? -30.849 -2.330 -0.392 1.00 56.19 477 ARG A C 1
ATOM 3699 O O . ARG A 1 477 ? -30.991 -3.518 -0.630 1.00 56.19 477 ARG A O 1
ATOM 3706 N N . GLU A 1 478 ? -31.463 -1.392 -1.105 1.00 53.28 478 GLU A N 1
ATOM 3707 C CA . GLU A 1 478 ? -32.405 -1.692 -2.193 1.00 53.28 478 GLU A CA 1
ATOM 3708 C C . GLU A 1 478 ? -31.712 -2.169 -3.484 1.00 53.28 478 GLU A C 1
ATOM 3710 O O . GLU A 1 478 ? -32.332 -2.898 -4.252 1.00 53.28 478 GLU A O 1
ATOM 3715 N N . LEU A 1 479 ? -30.437 -1.819 -3.698 1.00 50.44 479 LEU A N 1
ATOM 3716 C CA . LEU A 1 479 ? -29.637 -2.228 -4.863 1.00 50.44 479 LEU A CA 1
ATOM 3717 C C . LEU A 1 479 ? -28.755 -3.466 -4.620 1.00 50.44 479 LEU A C 1
ATOM 3719 O O . LEU A 1 479 ? -28.502 -4.214 -5.560 1.00 50.44 479 LEU A O 1
ATOM 3723 N N . THR A 1 480 ? -28.266 -3.680 -3.393 1.00 47.69 480 THR A N 1
ATOM 3724 C CA . THR A 1 480 ? -27.215 -4.680 -3.101 1.00 47.69 480 THR A CA 1
ATOM 3725 C C . THR A 1 480 ? -27.618 -5.704 -2.030 1.00 47.69 480 THR A C 1
ATOM 3727 O O . THR A 1 480 ? -27.155 -6.841 -2.081 1.00 47.69 480 THR A O 1
ATOM 3730 N N . TYR A 1 481 ? -28.517 -5.353 -1.098 1.00 60.16 481 TYR A N 1
ATOM 3731 C CA . TYR A 1 481 ? -28.908 -6.212 0.037 1.00 60.16 481 TYR A CA 1
ATOM 3732 C C . TYR A 1 481 ? -30.445 -6.270 0.226 1.00 60.16 481 TYR A C 1
ATOM 3734 O O . TYR A 1 481 ? -30.954 -5.842 1.269 1.00 60.16 481 TYR A O 1
ATOM 3742 N N . PRO A 1 482 ? -31.217 -6.776 -0.761 1.00 51.38 482 PRO A N 1
ATOM 3743 C CA . PRO A 1 482 ? -32.683 -6.646 -0.820 1.00 51.38 482 PRO A CA 1
ATOM 3744 C C . PRO A 1 482 ? -33.467 -7.449 0.241 1.00 51.38 482 PRO A C 1
ATOM 3746 O O . PRO A 1 482 ? -34.699 -7.449 0.242 1.00 51.38 482 PRO A O 1
ATOM 3749 N N . GLU A 1 483 ? -32.783 -8.133 1.157 1.00 50.19 483 GLU A N 1
ATOM 3750 C CA . GLU A 1 483 ? -33.349 -9.129 2.073 1.00 50.19 483 GLU A CA 1
ATOM 3751 C C . GLU A 1 483 ? -33.796 -8.566 3.437 1.00 50.19 483 GLU A C 1
ATOM 3753 O O . GLU A 1 483 ? -33.894 -9.304 4.417 1.00 50.19 483 GLU A O 1
ATOM 3758 N N . LEU A 1 484 ? -34.096 -7.264 3.541 1.00 52.81 484 LEU A N 1
ATOM 3759 C CA . LEU A 1 484 ? -34.614 -6.706 4.797 1.00 52.81 484 LEU A CA 1
ATOM 3760 C C . LEU A 1 484 ? -35.991 -7.284 5.166 1.00 52.81 484 LEU A C 1
ATOM 3762 O O . LEU A 1 484 ? -36.871 -7.475 4.329 1.00 52.81 484 LEU A O 1
ATOM 3766 N N . GLN A 1 485 ? -36.161 -7.519 6.466 1.00 60.12 485 GLN A N 1
ATOM 3767 C CA . GLN A 1 485 ? -37.222 -8.330 7.058 1.00 60.12 485 GLN A CA 1
ATOM 3768 C C . GLN A 1 485 ? -37.979 -7.580 8.163 1.00 60.12 485 GLN A C 1
ATOM 3770 O O . GLN A 1 485 ? -37.415 -6.725 8.847 1.00 60.12 485 GLN A O 1
ATOM 3775 N N . ASN A 1 486 ? -39.238 -7.959 8.393 1.00 63.62 486 ASN A N 1
ATOM 3776 C CA . ASN A 1 486 ? -40.088 -7.440 9.464 1.00 63.62 486 ASN A CA 1
ATOM 3777 C C . ASN A 1 486 ? -40.756 -8.603 10.226 1.00 63.62 486 ASN A C 1
ATOM 3779 O O . ASN A 1 486 ? -41.705 -9.225 9.744 1.00 63.62 486 ASN A O 1
ATOM 3783 N N . THR A 1 487 ? -40.235 -8.898 11.423 1.00 71.00 487 THR A N 1
ATOM 3784 C CA . THR A 1 487 ? -40.690 -9.982 12.317 1.00 71.00 487 THR A CA 1
ATOM 3785 C C . THR A 1 487 ? -42.153 -9.852 12.724 1.00 71.00 487 THR A C 1
ATOM 3787 O O . THR A 1 487 ? -42.892 -10.829 12.630 1.00 71.00 487 THR A O 1
ATOM 3790 N N . TYR A 1 488 ? -42.570 -8.658 13.153 1.00 74.06 488 TYR A N 1
ATOM 3791 C CA . TYR A 1 488 ? -43.917 -8.407 13.666 1.00 74.06 488 TYR A CA 1
ATOM 3792 C C . TYR A 1 488 ? -44.981 -8.637 12.590 1.00 74.06 488 TYR A C 1
ATOM 3794 O O . TYR A 1 488 ? -45.951 -9.352 12.829 1.00 74.06 488 TYR A O 1
ATOM 3802 N N . GLU A 1 489 ? -44.777 -8.095 11.384 1.00 73.69 489 GLU A N 1
ATOM 3803 C CA . GLU A 1 489 ? -45.719 -8.323 10.283 1.00 73.69 489 GLU A CA 1
ATOM 3804 C C . GLU A 1 489 ? -45.789 -9.806 9.890 1.00 73.69 489 GLU A C 1
ATOM 3806 O O . GLU A 1 489 ? -46.884 -10.309 9.657 1.00 73.69 489 GLU A O 1
ATOM 3811 N N . ALA A 1 490 ? -44.659 -10.525 9.877 1.00 74.00 490 ALA A N 1
ATOM 3812 C CA . ALA A 1 490 ? -44.645 -11.951 9.546 1.00 74.00 490 ALA A CA 1
ATOM 3813 C C . ALA A 1 490 ? -45.419 -12.800 10.574 1.00 74.00 490 ALA A C 1
ATOM 3815 O O . ALA A 1 490 ? -46.245 -13.627 10.194 1.00 74.00 490 ALA A O 1
ATOM 3816 N N . GLN A 1 491 ? -45.217 -12.554 11.873 1.00 77.50 491 GLN A N 1
ATOM 3817 C CA . GLN A 1 491 ? -45.959 -13.234 12.943 1.00 77.50 491 GLN A CA 1
ATOM 3818 C C . GLN A 1 491 ? -47.455 -12.882 12.934 1.00 77.50 491 GLN A C 1
ATOM 3820 O O . GLN A 1 491 ? -48.293 -13.743 13.201 1.00 77.50 491 GLN A O 1
ATOM 3825 N N . MET A 1 492 ? -47.805 -11.637 12.595 1.00 78.88 492 MET A N 1
ATOM 3826 C CA . MET A 1 492 ? -49.200 -11.210 12.480 1.00 78.88 492 MET A CA 1
ATOM 3827 C C . MET A 1 492 ? -49.905 -11.890 11.293 1.00 78.88 492 MET A C 1
ATOM 3829 O O . MET A 1 492 ? -51.021 -12.376 11.460 1.00 78.88 492 MET A O 1
ATOM 3833 N N . VAL A 1 493 ? -49.249 -11.997 10.126 1.00 82.50 493 VAL A N 1
ATOM 3834 C CA . VAL A 1 493 ? -49.772 -12.735 8.955 1.00 82.50 493 VAL A CA 1
ATOM 3835 C C . VAL A 1 493 ? -50.114 -14.180 9.324 1.00 82.50 493 VAL A C 1
ATOM 3837 O O . VAL A 1 493 ? -51.222 -14.624 9.027 1.00 82.50 493 VAL A O 1
ATOM 3840 N N . LEU A 1 494 ? -49.207 -14.892 10.007 1.00 79.88 494 LEU A N 1
ATOM 3841 C CA . LEU A 1 494 ? -49.437 -16.277 10.440 1.00 79.88 494 LEU A CA 1
ATOM 3842 C C . LEU A 1 494 ? -50.686 -16.414 11.314 1.00 79.88 494 LEU A C 1
ATOM 3844 O O . LEU A 1 494 ? -51.533 -17.267 11.058 1.00 79.88 494 LEU A O 1
ATOM 3848 N N . LYS A 1 495 ? -50.827 -15.560 12.333 1.00 79.38 495 LYS A N 1
ATOM 3849 C CA . LYS A 1 495 ? -51.950 -15.640 13.276 1.00 79.38 495 LYS A CA 1
ATOM 3850 C C . LYS A 1 495 ? -53.286 -15.252 12.638 1.00 79.38 495 LYS A C 1
ATOM 3852 O O . LYS A 1 495 ? -54.289 -15.903 12.918 1.00 79.38 495 LYS A O 1
ATOM 3857 N N . ILE A 1 496 ? -53.294 -14.285 11.715 1.00 79.50 496 ILE A N 1
ATOM 3858 C CA . ILE A 1 496 ? -54.471 -13.968 10.887 1.00 79.50 496 ILE A CA 1
ATOM 3859 C C . ILE A 1 496 ? -54.845 -15.165 9.999 1.00 79.50 496 ILE A C 1
ATOM 3861 O O . ILE A 1 496 ? -56.016 -15.533 9.933 1.00 79.50 496 ILE A O 1
ATOM 3865 N N . MET A 1 497 ? -53.868 -15.796 9.342 1.00 77.81 497 MET A N 1
ATOM 3866 C CA . MET A 1 497 ? -54.108 -16.929 8.444 1.00 77.81 497 MET A CA 1
ATOM 3867 C C . MET A 1 497 ? -54.615 -18.167 9.206 1.00 77.81 497 MET A C 1
ATOM 3869 O O . MET A 1 497 ? -55.624 -18.749 8.806 1.00 77.81 497 MET A O 1
ATOM 3873 N N . ARG A 1 498 ? -54.025 -18.492 10.368 1.00 75.50 498 ARG A N 1
ATOM 3874 C CA . ARG A 1 498 ? -54.540 -19.522 11.290 1.00 75.50 498 ARG A CA 1
ATOM 3875 C C . ARG A 1 498 ? -55.969 -19.218 11.747 1.00 75.50 498 ARG A C 1
ATOM 3877 O O . ARG A 1 498 ? -56.803 -20.117 11.722 1.00 75.50 498 ARG A O 1
ATOM 3884 N N . TYR A 1 499 ? -56.273 -17.973 12.122 1.00 74.25 499 TYR A N 1
ATOM 3885 C CA . TYR A 1 499 ? -57.635 -17.582 12.502 1.00 74.25 499 TYR A CA 1
ATOM 3886 C C . TYR A 1 499 ? -58.634 -17.802 11.356 1.00 74.25 499 TYR A C 1
ATOM 3888 O O . TYR A 1 499 ? -59.707 -18.354 11.586 1.00 74.25 499 TYR A O 1
ATOM 3896 N N . LEU A 1 500 ? -58.286 -17.443 10.113 1.00 72.88 500 LEU A N 1
ATOM 3897 C CA . LEU A 1 500 ? -59.140 -17.690 8.944 1.00 72.88 500 LEU A CA 1
ATOM 3898 C C . LEU A 1 500 ? -59.346 -19.191 8.679 1.00 72.88 500 LEU A C 1
ATOM 3900 O O . LEU A 1 500 ? -60.477 -19.607 8.429 1.00 72.88 500 LEU A O 1
ATOM 3904 N N . ALA A 1 501 ? -58.303 -20.014 8.819 1.00 70.44 501 ALA A N 1
ATOM 3905 C CA . ALA A 1 501 ? -58.436 -21.469 8.743 1.00 70.44 501 ALA A CA 1
ATOM 3906 C C . ALA A 1 501 ? -59.375 -22.018 9.840 1.00 70.44 501 ALA A C 1
ATOM 3908 O O . ALA A 1 501 ? -60.227 -22.861 9.564 1.00 70.44 501 ALA A O 1
ATOM 3909 N N . GLN A 1 502 ? -59.301 -21.478 11.063 1.00 68.38 502 GLN A N 1
ATOM 3910 C CA . GLN A 1 502 ? -60.222 -21.805 12.163 1.00 68.38 502 GLN A CA 1
ATOM 3911 C C . GLN A 1 502 ? -61.667 -21.325 11.913 1.00 68.38 502 GLN A C 1
ATOM 3913 O O . GLN A 1 502 ? -62.601 -21.966 12.388 1.00 68.38 502 GLN A O 1
ATOM 3918 N N . GLN A 1 503 ? -61.879 -20.254 11.134 1.00 66.94 503 GLN A N 1
ATOM 3919 C CA . GLN A 1 503 ? -63.219 -19.851 10.673 1.00 66.94 503 GLN A CA 1
ATOM 3920 C C . GLN A 1 503 ? -63.784 -20.758 9.561 1.00 66.94 503 GLN A C 1
ATOM 3922 O O . GLN A 1 503 ? -64.966 -20.638 9.238 1.00 66.94 503 GLN A O 1
ATOM 3927 N N . GLY A 1 504 ? -62.971 -21.647 8.976 1.00 62.81 504 GLY A N 1
ATOM 3928 C CA . GLY A 1 504 ? -63.369 -22.560 7.901 1.00 62.81 504 GLY A CA 1
ATOM 3929 C C . GLY A 1 504 ? -63.046 -22.090 6.476 1.00 62.81 504 GLY A C 1
ATOM 3930 O O . GLY A 1 504 ? -63.484 -22.739 5.527 1.00 62.81 504 GLY A O 1
ATOM 3931 N N . TYR A 1 505 ? -62.280 -21.005 6.299 1.00 72.00 505 TYR A N 1
ATOM 3932 C CA . TYR A 1 505 ? -61.715 -20.652 4.988 1.00 72.00 505 TYR A CA 1
ATOM 3933 C C . TYR A 1 505 ? -60.593 -21.631 4.620 1.00 72.00 505 TYR A C 1
ATOM 3935 O O . TYR A 1 505 ? -59.799 -22.014 5.483 1.00 72.00 505 TYR A O 1
ATOM 3943 N N . LYS A 1 506 ? -60.493 -22.038 3.351 1.00 72.56 506 LYS A N 1
ATOM 3944 C CA . LYS A 1 506 ? -59.450 -22.979 2.923 1.00 72.56 506 LYS A CA 1
ATOM 3945 C C . LYS A 1 506 ? -58.159 -22.252 2.553 1.00 72.56 506 LYS A C 1
ATOM 3947 O O . LYS A 1 506 ? -58.184 -21.135 2.047 1.00 72.56 506 LYS A O 1
ATOM 3952 N N . SER A 1 507 ? -57.034 -22.958 2.649 1.00 70.81 507 SER A N 1
ATOM 3953 C CA . SER A 1 507 ? -55.728 -22.477 2.176 1.00 70.81 507 SER A CA 1
ATOM 3954 C C . SER A 1 507 ? -55.682 -22.160 0.675 1.00 70.81 507 SER A C 1
ATOM 3956 O O . SER A 1 507 ? -54.932 -21.280 0.277 1.00 70.81 507 SER A O 1
ATOM 3958 N N . GLU A 1 508 ? -56.488 -22.839 -0.153 1.00 74.06 508 GLU A N 1
ATOM 3959 C CA . GLU A 1 508 ? -56.571 -22.582 -1.604 1.00 74.06 508 GLU A CA 1
ATOM 3960 C C . GLU A 1 508 ? -57.307 -21.275 -1.955 1.00 74.06 508 GLU A C 1
ATOM 3962 O O . GLU A 1 508 ? -57.084 -20.725 -3.031 1.00 74.06 508 GLU A O 1
ATOM 3967 N N . ASP A 1 509 ? -58.127 -20.750 -1.037 1.00 72.19 509 ASP A N 1
ATOM 3968 C CA . ASP A 1 509 ? -58.891 -19.512 -1.221 1.00 72.19 509 ASP A CA 1
ATOM 3969 C C . ASP A 1 509 ? -58.082 -18.260 -0.767 1.00 72.19 509 ASP A C 1
ATOM 3971 O O . ASP A 1 509 ? -58.530 -17.123 -0.955 1.00 72.19 509 ASP A O 1
ATOM 3975 N N . ILE A 1 510 ? -56.895 -18.452 -0.161 1.00 78.06 510 ILE A N 1
ATOM 3976 C CA . ILE A 1 510 ? -56.079 -17.417 0.505 1.00 78.06 510 ILE A CA 1
ATOM 3977 C C . ILE A 1 510 ? -54.669 -17.326 -0.112 1.00 78.06 510 ILE A C 1
ATOM 3979 O O . ILE A 1 510 ? -53.916 -18.300 -0.115 1.00 78.06 510 ILE A O 1
ATOM 3983 N N . VAL A 1 511 ? -54.250 -16.122 -0.521 1.00 83.44 511 VAL A N 1
ATOM 3984 C CA . VAL A 1 511 ? -52.863 -15.822 -0.933 1.00 83.44 511 VAL A CA 1
ATOM 3985 C C . VAL A 1 511 ? -52.199 -14.808 0.000 1.00 83.44 511 VAL A C 1
ATOM 3987 O O . VAL A 1 511 ? -52.804 -13.818 0.420 1.00 83.44 511 VAL A O 1
ATOM 3990 N N . ILE A 1 512 ? -50.921 -15.038 0.305 1.00 86.81 512 ILE A N 1
ATOM 3991 C CA . ILE A 1 512 ? -50.067 -14.120 1.059 1.00 86.81 512 ILE A CA 1
ATOM 3992 C C . ILE A 1 512 ? -49.112 -13.410 0.091 1.00 86.81 512 ILE A C 1
ATOM 3994 O O . ILE A 1 512 ? -48.315 -14.050 -0.597 1.00 86.81 512 ILE A O 1
ATOM 3998 N N . LEU A 1 513 ? -49.162 -12.077 0.071 1.00 82.75 513 LEU A N 1
ATOM 3999 C CA . LEU A 1 513 ? -48.333 -11.225 -0.783 1.00 82.75 513 LEU A CA 1
ATOM 4000 C C . LEU A 1 513 ? -47.345 -10.373 0.021 1.00 82.75 513 LEU A C 1
ATOM 4002 O O . LEU A 1 513 ? -47.591 -9.960 1.156 1.00 82.75 513 LEU A O 1
ATOM 4006 N N . THR A 1 514 ? -46.216 -10.046 -0.596 1.00 83.56 514 THR A N 1
ATOM 4007 C CA . THR A 1 514 ? -45.259 -9.069 -0.062 1.00 83.56 514 THR A CA 1
ATOM 4008 C C . THR A 1 514 ? -44.501 -8.378 -1.198 1.00 83.56 514 THR A C 1
ATOM 4010 O O . THR A 1 514 ? -44.297 -8.985 -2.249 1.00 83.56 514 THR A O 1
ATOM 4013 N N . PRO A 1 515 ? -44.060 -7.115 -1.051 1.00 76.38 515 PRO A N 1
ATOM 4014 C CA . PRO A 1 515 ? -43.170 -6.513 -2.037 1.00 76.38 515 PRO A CA 1
ATOM 4015 C C . PRO A 1 515 ? -41.763 -7.134 -2.003 1.00 76.38 515 PRO A C 1
ATOM 4017 O O . PRO A 1 515 ? -41.086 -7.148 -3.024 1.00 76.38 515 PRO A O 1
ATOM 4020 N N . TYR A 1 516 ? -41.302 -7.624 -0.843 1.00 73.00 516 TYR A N 1
ATOM 4021 C CA . TYR A 1 516 ? -39.883 -7.903 -0.592 1.00 73.00 516 TYR A CA 1
ATOM 4022 C C . TYR A 1 516 ? -39.587 -9.397 -0.469 1.00 73.00 516 TYR A C 1
ATOM 4024 O O . TYR A 1 516 ? -40.171 -10.100 0.355 1.00 73.00 516 TYR A O 1
ATOM 4032 N N . LEU A 1 517 ? -38.593 -9.869 -1.226 1.00 61.91 517 LEU A N 1
ATOM 4033 C CA . LEU A 1 517 ? -38.199 -11.278 -1.236 1.00 61.91 517 LEU A CA 1
ATOM 4034 C C . LEU A 1 517 ? -37.685 -11.760 0.136 1.00 61.91 517 LEU A C 1
ATOM 4036 O O . LEU A 1 517 ? -38.028 -12.860 0.559 1.00 61.91 517 LEU A O 1
ATOM 4040 N N . GLY A 1 518 ? -36.957 -10.919 0.884 1.00 60.19 518 GLY A N 1
ATOM 4041 C CA . GLY A 1 518 ? -36.530 -11.239 2.255 1.00 60.19 518 GLY A CA 1
ATOM 4042 C C . GLY A 1 518 ? -37.700 -11.483 3.217 1.00 60.19 518 GLY A C 1
ATOM 4043 O O . GLY A 1 518 ? -37.643 -12.386 4.053 1.00 60.19 518 GLY A O 1
ATOM 4044 N N . GLN A 1 519 ? -38.800 -10.738 3.063 1.00 71.31 519 GLN A N 1
ATOM 4045 C CA . GLN A 1 519 ? -40.024 -10.964 3.832 1.00 71.31 519 GLN A CA 1
ATOM 4046 C C . GLN A 1 519 ? -40.754 -12.236 3.373 1.00 71.31 519 GLN A C 1
ATOM 4048 O O . GLN A 1 519 ? -41.288 -12.954 4.216 1.00 71.31 519 GLN A O 1
ATOM 4053 N N . LEU A 1 520 ? -40.724 -12.572 2.076 1.00 69.75 520 LEU A N 1
ATOM 4054 C CA . LEU A 1 520 ? -41.271 -13.834 1.558 1.00 69.75 520 LEU A CA 1
ATOM 4055 C C . LEU A 1 520 ? -40.531 -15.039 2.149 1.00 69.75 520 LEU A C 1
ATOM 4057 O O . LEU A 1 520 ? -41.173 -15.974 2.627 1.00 69.75 520 LEU A O 1
ATOM 4061 N N . TYR A 1 521 ? -39.195 -14.995 2.187 1.00 64.94 521 TYR A N 1
ATOM 4062 C CA . TYR A 1 521 ? -38.390 -16.010 2.869 1.00 64.94 521 TYR A CA 1
ATOM 4063 C C . TYR A 1 521 ? -38.750 -16.122 4.349 1.00 64.94 521 TYR A C 1
ATOM 4065 O O . TYR A 1 521 ? -38.944 -17.234 4.831 1.00 64.94 521 TYR A O 1
ATOM 4073 N N . LYS A 1 522 ? -38.920 -14.996 5.054 1.00 69.62 522 LYS A N 1
ATOM 4074 C CA . LYS A 1 522 ? -39.308 -15.010 6.470 1.00 69.62 522 LYS A CA 1
ATOM 4075 C C . LYS A 1 522 ? -40.701 -15.587 6.713 1.00 69.62 522 LYS A C 1
ATOM 4077 O O . LYS A 1 522 ? -40.882 -16.314 7.681 1.00 69.62 522 LYS A O 1
ATOM 4082 N N . LEU A 1 523 ? -41.670 -15.285 5.852 1.00 71.75 523 LEU A N 1
ATOM 4083 C CA . LEU A 1 523 ? -43.019 -15.856 5.917 1.00 71.75 523 LEU A CA 1
ATOM 4084 C C . LEU A 1 523 ? -42.989 -17.372 5.665 1.00 71.75 523 LEU A C 1
ATOM 4086 O O . LEU A 1 523 ? -43.593 -18.127 6.421 1.00 71.75 523 LEU A O 1
ATOM 4090 N N . ARG A 1 524 ? -42.225 -17.825 4.662 1.00 68.62 524 ARG A N 1
ATOM 4091 C CA . ARG A 1 524 ? -42.001 -19.251 4.356 1.00 68.62 524 ARG A CA 1
ATOM 4092 C C . ARG A 1 524 ? -41.270 -19.992 5.482 1.00 68.62 524 ARG A C 1
ATOM 4094 O O . ARG A 1 524 ? -41.602 -21.138 5.755 1.00 68.62 524 ARG A O 1
ATOM 4101 N N . ASP A 1 525 ? -40.282 -19.374 6.120 1.00 64.94 525 ASP A N 1
ATOM 4102 C CA . ASP A 1 525 ? -39.556 -19.960 7.252 1.00 64.94 525 ASP A CA 1
ATOM 4103 C C . ASP A 1 525 ? -40.424 -20.021 8.519 1.00 64.94 525 ASP A C 1
ATOM 4105 O O . ASP A 1 525 ? -40.530 -21.062 9.159 1.00 64.94 525 ASP A O 1
ATOM 4109 N N . ALA A 1 526 ? -41.143 -18.943 8.832 1.00 68.38 526 ALA A N 1
ATOM 4110 C CA . ALA A 1 526 ? -42.041 -18.915 9.980 1.00 68.38 526 ALA A CA 1
ATOM 4111 C C . ALA A 1 526 ? -43.248 -19.869 9.813 1.00 68.38 526 ALA A C 1
ATOM 4113 O O . ALA A 1 526 ? -43.701 -20.421 10.808 1.00 68.38 526 ALA A O 1
ATOM 4114 N N . LEU A 1 527 ? -43.707 -20.136 8.578 1.00 68.25 527 LEU A N 1
ATOM 4115 C CA . LEU A 1 527 ? -44.657 -21.223 8.279 1.00 68.25 527 LEU A CA 1
ATOM 4116 C C . LEU A 1 527 ? -44.069 -22.619 8.529 1.00 68.25 527 LEU A C 1
ATOM 4118 O O . LEU A 1 527 ? -44.764 -23.476 9.058 1.00 68.25 527 LEU A O 1
ATOM 4122 N N . LYS A 1 528 ? -42.805 -22.863 8.157 1.00 62.59 528 LYS A N 1
ATOM 4123 C CA . LYS A 1 528 ? -42.136 -24.162 8.376 1.00 62.59 528 LYS A CA 1
ATOM 4124 C C . LYS A 1 528 ? -41.879 -24.468 9.851 1.00 62.59 528 LYS A C 1
ATOM 4126 O O . LYS A 1 528 ? -41.818 -25.634 10.223 1.00 62.59 528 LYS A O 1
ATOM 4131 N N . ASN A 1 529 ? -41.657 -23.429 10.653 1.00 56.81 529 ASN A N 1
ATOM 4132 C CA . ASN A 1 529 ? -41.284 -23.554 12.060 1.00 56.81 529 ASN A CA 1
ATOM 4133 C C . ASN A 1 529 ? -42.496 -23.549 13.017 1.00 56.81 529 ASN A C 1
ATOM 4135 O O . ASN A 1 529 ? -42.322 -23.850 14.198 1.00 56.81 529 ASN A O 1
ATOM 4139 N N . ASP A 1 530 ? -43.709 -23.235 12.541 1.00 57.97 530 ASP A N 1
ATOM 4140 C CA . ASP A 1 530 ? -44.942 -23.388 13.323 1.00 57.97 530 ASP A CA 1
ATOM 4141 C C . ASP A 1 530 ? -45.475 -24.822 13.164 1.00 57.97 530 ASP A C 1
ATOM 4143 O O . ASP A 1 530 ? -45.908 -25.237 12.090 1.00 57.97 530 ASP A O 1
ATOM 4147 N N . ASN A 1 531 ? -45.421 -25.610 14.240 1.00 45.22 531 ASN A N 1
ATOM 4148 C CA . ASN A 1 531 ? -45.712 -27.053 14.241 1.00 45.22 531 ASN A CA 1
ATOM 4149 C C . ASN A 1 531 ? -47.230 -27.365 14.216 1.00 45.22 531 ASN A C 1
ATOM 4151 O O . ASN A 1 531 ? -47.696 -28.355 14.784 1.00 45.22 531 ASN A O 1
ATOM 4155 N N . ASP A 1 532 ? -48.016 -26.489 13.592 1.00 47.62 532 ASP A N 1
ATOM 4156 C CA . ASP A 1 532 ? -49.471 -26.544 13.556 1.00 47.62 532 ASP A CA 1
ATOM 4157 C C . ASP A 1 532 ? -49.954 -27.556 12.491 1.00 47.62 532 ASP A C 1
ATOM 4159 O O . ASP A 1 532 ? -49.643 -27.402 11.302 1.00 47.62 532 ASP A O 1
ATOM 4163 N N . PRO A 1 533 ? -50.731 -28.595 12.862 1.00 43.06 533 PRO A N 1
ATOM 4164 C CA . PRO A 1 533 ? -51.230 -29.590 11.911 1.00 43.06 533 PRO A CA 1
ATOM 4165 C C . PRO A 1 533 ? -52.224 -29.023 10.880 1.00 43.06 533 PRO A C 1
ATOM 4167 O O . PRO A 1 533 ? -52.557 -29.728 9.927 1.00 43.06 533 PRO A O 1
ATOM 4170 N N . VAL A 1 534 ? -52.685 -27.776 11.039 1.00 45.16 534 VAL A N 1
ATOM 4171 C CA . VAL A 1 534 ? -53.525 -27.064 10.059 1.00 45.16 534 VAL A CA 1
ATOM 4172 C C . VAL A 1 534 ? -52.693 -26.431 8.928 1.00 45.16 534 VAL A C 1
ATOM 4174 O O . VAL A 1 534 ? -53.232 -26.177 7.852 1.00 45.16 534 VAL A O 1
ATOM 4177 N N . LEU A 1 535 ? -51.391 -26.180 9.137 1.00 48.06 535 LEU A N 1
ATOM 4178 C CA . LEU A 1 535 ? -50.580 -25.299 8.273 1.00 48.06 535 LEU A CA 1
ATOM 4179 C C . LEU A 1 535 ? -49.497 -26.003 7.433 1.00 48.06 535 LEU A C 1
ATOM 4181 O O . LEU A 1 535 ? -48.932 -25.392 6.524 1.00 48.06 535 LEU A O 1
ATOM 4185 N N . ASN A 1 536 ? -49.202 -27.276 7.703 1.00 42.38 536 ASN A N 1
ATOM 4186 C CA . ASN A 1 536 ? -48.138 -28.012 7.015 1.00 42.38 536 ASN A CA 1
ATOM 4187 C C . ASN A 1 536 ? -48.546 -28.530 5.622 1.00 42.38 536 ASN A C 1
ATOM 4189 O O . ASN A 1 536 ? -49.347 -29.459 5.519 1.00 42.38 536 ASN A O 1
ATOM 4193 N N . ASP A 1 537 ? -47.951 -27.949 4.571 1.00 42.59 537 ASP A N 1
ATOM 4194 C CA . ASP A 1 537 ? -4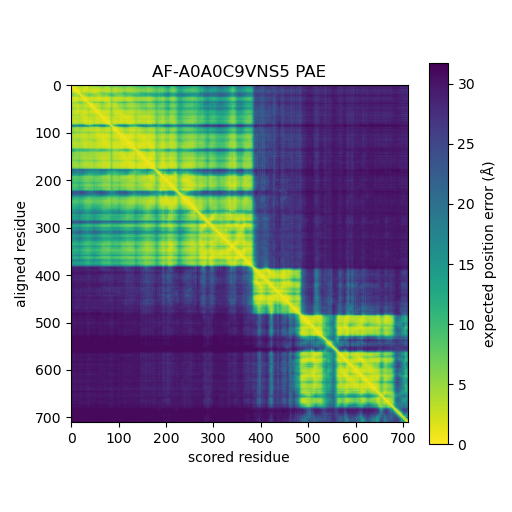7.227 -28.633 3.472 1.00 42.59 537 ASP A CA 1
ATOM 4195 C C . ASP A 1 537 ? -46.847 -27.587 2.379 1.00 42.59 537 ASP A C 1
ATOM 4197 O O . ASP A 1 537 ? -47.720 -26.953 1.784 1.00 42.59 537 ASP A O 1
ATOM 4201 N N . MET A 1 538 ? -45.548 -27.381 2.084 1.00 46.38 538 MET A N 1
ATOM 4202 C CA . MET A 1 538 ? -45.062 -26.416 1.064 1.00 46.38 538 MET A CA 1
ATOM 4203 C C . MET A 1 538 ? -44.282 -27.081 -0.078 1.00 46.38 538 MET A C 1
ATOM 4205 O O . MET A 1 538 ? -43.458 -27.961 0.159 1.00 46.38 538 MET A O 1
ATOM 4209 N N . ASP A 1 539 ? -44.467 -26.582 -1.305 1.00 42.41 539 ASP A N 1
ATOM 4210 C CA . ASP A 1 539 ? -43.871 -27.156 -2.519 1.00 42.41 539 ASP A CA 1
ATOM 4211 C C . ASP A 1 539 ? -42.559 -26.487 -2.974 1.00 42.41 539 ASP A C 1
ATOM 4213 O O . ASP A 1 539 ? -42.218 -25.362 -2.580 1.00 42.41 539 ASP A O 1
ATOM 4217 N N . SER A 1 540 ? -41.827 -27.200 -3.835 1.00 42.25 540 SER A N 1
ATOM 4218 C CA . SER A 1 540 ? -40.536 -26.797 -4.414 1.00 42.25 540 SER A CA 1
ATOM 4219 C C . SER A 1 540 ? -40.636 -26.097 -5.780 1.00 42.25 540 SER A C 1
ATOM 4221 O O . SER A 1 540 ? -39.652 -25.496 -6.219 1.00 42.25 540 SER A O 1
ATOM 4223 N N . SER A 1 541 ? -41.806 -26.119 -6.431 1.00 40.38 541 SER A N 1
ATOM 4224 C CA . SER A 1 541 ? -42.057 -25.556 -7.771 1.00 40.38 541 SER A CA 1
ATOM 4225 C C . SER A 1 541 ? -41.639 -24.092 -7.915 1.00 40.38 541 SER A C 1
ATOM 4227 O O . SER A 1 541 ? -40.959 -23.711 -8.869 1.00 40.38 541 SER A O 1
ATOM 4229 N N . ASP A 1 542 ? -42.021 -23.260 -6.950 1.00 40.28 542 ASP A N 1
ATOM 4230 C CA . ASP A 1 542 ? -41.970 -21.803 -7.115 1.00 40.28 542 ASP A CA 1
ATOM 4231 C C . ASP A 1 542 ? -40.550 -21.262 -6.920 1.00 40.28 542 ASP A C 1
ATOM 4233 O O . ASP A 1 542 ? -40.189 -20.227 -7.473 1.00 40.28 542 ASP A O 1
ATOM 4237 N N . LEU A 1 543 ? -39.713 -22.004 -6.187 1.00 46.28 543 LEU A N 1
ATOM 4238 C CA . LEU A 1 543 ? -38.280 -21.734 -6.058 1.00 46.28 543 LEU A CA 1
ATOM 4239 C C . LEU A 1 543 ? -37.534 -22.030 -7.366 1.00 46.28 543 LEU A C 1
ATOM 4241 O O . LEU A 1 543 ? -36.617 -21.291 -7.715 1.00 46.28 543 LEU A O 1
ATOM 4245 N N . ALA A 1 544 ? -37.958 -23.047 -8.124 1.00 44.00 544 ALA A N 1
ATOM 4246 C CA . ALA A 1 544 ? -37.444 -23.290 -9.471 1.00 44.00 544 ALA A CA 1
ATOM 4247 C C . ALA A 1 544 ? -37.957 -22.234 -10.471 1.00 44.00 544 ALA A C 1
ATOM 4249 O O . ALA A 1 544 ? -37.174 -21.709 -11.260 1.00 44.00 544 ALA A O 1
ATOM 4250 N N . ARG A 1 545 ? -39.241 -21.843 -10.394 1.00 42.75 545 ARG A N 1
ATOM 4251 C CA . ARG A 1 545 ? -39.829 -20.787 -11.250 1.00 42.75 545 ARG A CA 1
ATOM 4252 C C . ARG A 1 545 ? -39.245 -19.391 -10.971 1.00 42.75 545 ARG A C 1
ATOM 4254 O O . ARG A 1 545 ? -39.206 -18.568 -11.878 1.00 42.75 545 ARG A O 1
ATOM 4261 N N . ALA A 1 546 ? -38.736 -19.152 -9.760 1.00 42.59 546 ALA A N 1
ATOM 4262 C CA . ALA A 1 546 ? -37.949 -17.971 -9.390 1.00 42.59 546 ALA A CA 1
ATOM 4263 C C . ALA A 1 546 ? -36.434 -18.095 -9.687 1.00 42.59 546 ALA A C 1
ATOM 4265 O O . ALA A 1 546 ? -35.682 -17.177 -9.371 1.00 42.59 546 ALA A O 1
ATOM 4266 N N . GLY A 1 547 ? -35.972 -19.204 -10.281 1.00 36.53 547 GLY A N 1
ATOM 4267 C CA . GLY A 1 547 ? -34.580 -19.395 -10.711 1.00 36.53 547 GLY A CA 1
ATOM 4268 C C . GLY A 1 547 ? -33.578 -19.772 -9.611 1.00 36.53 547 GLY A C 1
ATOM 4269 O O . GLY A 1 547 ? -32.378 -19.618 -9.818 1.00 36.53 547 GLY A O 1
ATOM 4270 N N . LEU A 1 548 ? -34.041 -20.248 -8.447 1.00 37.78 548 LEU A N 1
ATOM 4271 C CA . LEU A 1 548 ? -33.214 -20.448 -7.245 1.00 37.78 548 LEU A CA 1
ATOM 4272 C C . LEU A 1 548 ? -33.091 -21.911 -6.773 1.00 37.78 548 LEU A C 1
ATOM 4274 O O . LEU A 1 548 ? -32.448 -22.161 -5.756 1.00 37.78 548 LEU A O 1
ATOM 4278 N N . LEU A 1 549 ? -33.653 -22.885 -7.501 1.00 40.28 549 LEU A N 1
ATOM 4279 C CA . LEU A 1 549 ? -33.393 -24.322 -7.311 1.00 40.28 549 LEU A CA 1
ATOM 4280 C C . LEU A 1 549 ? -33.370 -25.087 -8.652 1.00 40.28 549 LEU A C 1
ATOM 4282 O O . LEU A 1 549 ? -34.109 -24.713 -9.565 1.00 40.28 549 LEU A O 1
ATOM 4286 N N . PRO A 1 550 ? -32.592 -26.185 -8.776 1.00 34.47 550 PRO A N 1
ATOM 4287 C CA . PRO A 1 550 ? -32.663 -27.089 -9.926 1.00 34.47 550 PRO A CA 1
ATOM 4288 C C . PRO A 1 550 ? -33.997 -27.848 -9.978 1.00 34.47 550 PRO A C 1
ATOM 4290 O O . PRO A 1 550 ? -34.535 -28.251 -8.945 1.00 34.47 550 PRO A O 1
ATOM 4293 N N . THR A 1 551 ? -34.510 -28.105 -11.180 1.00 34.34 551 THR A N 1
ATOM 4294 C CA . THR A 1 551 ? -35.728 -28.899 -11.389 1.00 34.34 551 THR A CA 1
ATOM 4295 C C . THR A 1 551 ? -35.460 -30.402 -11.245 1.00 34.34 551 THR A C 1
ATOM 4297 O O . THR A 1 551 ? -34.596 -30.962 -11.917 1.00 34.34 551 THR A O 1
ATOM 4300 N N . ALA A 1 552 ? -36.237 -31.075 -10.392 1.00 39.12 552 ALA A N 1
ATOM 4301 C CA . ALA A 1 552 ? -36.237 -32.533 -10.242 1.00 39.12 552 ALA A CA 1
ATOM 4302 C C . ALA A 1 552 ? -37.489 -33.156 -10.907 1.00 39.12 552 ALA A C 1
ATOM 4304 O O . ALA A 1 552 ? -38.547 -32.522 -10.906 1.00 39.12 552 ALA A O 1
ATOM 4305 N N . PRO A 1 553 ? -37.405 -34.370 -11.488 1.00 38.28 553 PRO A N 1
ATOM 4306 C CA . PRO A 1 553 ? -38.483 -34.927 -12.305 1.00 38.28 553 PRO A CA 1
ATOM 4307 C C . PRO A 1 553 ? -39.583 -35.656 -11.508 1.00 38.28 553 PRO A C 1
ATOM 4309 O O . PRO A 1 553 ? -39.304 -36.463 -10.628 1.00 38.28 553 PRO A O 1
ATOM 4312 N N . ASN A 1 554 ? -40.831 -35.406 -11.915 1.00 39.97 554 ASN A N 1
ATOM 4313 C CA . ASN A 1 554 ? -42.054 -36.220 -11.802 1.00 39.97 554 ASN A CA 1
ATOM 4314 C C . ASN A 1 554 ? -42.155 -37.298 -10.695 1.00 39.97 554 ASN A C 1
ATOM 4316 O O . ASN A 1 554 ? -41.657 -38.413 -10.844 1.00 39.97 554 ASN A O 1
ATOM 4320 N N . GLY A 1 555 ? -43.012 -37.047 -9.697 1.00 34.59 555 GLY A N 1
ATOM 4321 C CA . GLY A 1 555 ? -43.565 -38.079 -8.810 1.00 34.59 555 GLY A CA 1
ATOM 4322 C C . GLY A 1 555 ? -44.921 -37.666 -8.227 1.00 34.59 555 GLY A C 1
ATOM 4323 O O . GLY A 1 555 ? -44.986 -36.784 -7.378 1.00 34.59 555 GLY A O 1
ATOM 4324 N N . SER A 1 556 ? -46.019 -38.277 -8.681 1.00 39.09 556 SER A N 1
ATOM 4325 C CA . SER A 1 556 ? -47.389 -37.856 -8.347 1.00 39.09 556 SER A CA 1
ATOM 4326 C C . SER A 1 556 ? -47.977 -38.579 -7.125 1.00 39.09 556 SER A C 1
ATOM 4328 O O . SER A 1 556 ? -48.242 -39.781 -7.173 1.00 39.09 556 SER A O 1
ATOM 4330 N N . LYS A 1 557 ? -48.277 -37.839 -6.045 1.00 30.83 557 LYS A N 1
ATOM 4331 C CA . LYS A 1 557 ? -49.151 -38.291 -4.941 1.00 30.83 557 LYS A CA 1
ATOM 4332 C C . LYS A 1 557 ? -49.977 -37.138 -4.349 1.00 30.83 557 LYS A C 1
ATOM 4334 O O . LYS A 1 557 ? -49.429 -36.086 -4.063 1.00 30.83 557 LYS A O 1
ATOM 4339 N N . ALA A 1 558 ? -51.269 -37.410 -4.139 1.00 31.27 558 ALA A N 1
ATOM 4340 C CA . ALA A 1 558 ? -52.238 -36.711 -3.278 1.00 31.27 558 ALA A CA 1
ATOM 4341 C C . ALA A 1 558 ? -52.173 -35.166 -3.197 1.00 31.27 558 ALA A C 1
ATOM 4343 O O . ALA A 1 558 ? -51.454 -34.594 -2.380 1.00 31.27 558 ALA A O 1
ATOM 4344 N N . THR A 1 559 ? -53.041 -34.490 -3.954 1.00 38.25 559 THR A N 1
ATOM 4345 C CA . THR A 1 559 ? -53.249 -33.036 -3.869 1.00 38.25 559 THR A CA 1
ATOM 4346 C C . THR A 1 559 ? -53.921 -32.639 -2.546 1.00 38.25 559 THR A C 1
ATOM 4348 O O . THR A 1 559 ? -55.138 -32.752 -2.403 1.00 38.25 559 THR A O 1
ATOM 4351 N N . LYS A 1 560 ? -53.142 -32.151 -1.575 1.00 37.66 560 LYS A N 1
ATOM 4352 C CA . LYS A 1 560 ? -53.648 -31.311 -0.474 1.00 37.66 560 LYS A CA 1
ATOM 4353 C C . LYS A 1 560 ? -53.597 -29.833 -0.876 1.00 37.66 560 LYS A C 1
ATOM 4355 O O . LYS A 1 560 ? -52.727 -29.442 -1.653 1.00 37.66 560 LYS A O 1
ATOM 4360 N N . ALA A 1 561 ? -54.497 -29.021 -0.320 1.00 44.19 561 ALA A N 1
ATOM 4361 C CA . ALA A 1 561 ? -54.516 -27.574 -0.536 1.00 44.19 561 ALA A CA 1
ATOM 4362 C C . ALA A 1 561 ? -53.250 -26.908 0.033 1.00 44.19 561 ALA A C 1
ATOM 4364 O O . ALA A 1 561 ? -52.849 -27.187 1.162 1.00 44.19 561 ALA A O 1
ATOM 4365 N N . ARG A 1 562 ? -52.632 -26.027 -0.757 1.00 57.38 562 ARG A N 1
ATOM 4366 C CA . ARG A 1 562 ? -51.365 -25.347 -0.445 1.00 57.38 562 ARG A CA 1
ATOM 4367 C C . ARG A 1 562 ? -51.623 -23.881 -0.114 1.00 57.38 562 ARG A C 1
ATOM 4369 O O . ARG A 1 562 ? -52.552 -23.292 -0.653 1.00 57.38 562 ARG A O 1
ATOM 4376 N N . ILE A 1 563 ? -50.786 -23.295 0.738 1.00 64.75 563 ILE A N 1
ATOM 4377 C CA . ILE A 1 563 ? -50.825 -21.859 1.045 1.00 64.75 563 ILE A CA 1
ATOM 4378 C C . ILE A 1 563 ? -49.978 -21.127 -0.005 1.00 64.75 563 ILE A C 1
ATOM 4380 O O . ILE A 1 563 ? -48.767 -21.353 -0.082 1.00 64.75 563 ILE A O 1
ATOM 4384 N N . HIS A 1 564 ? -50.585 -20.261 -0.819 1.00 72.12 564 HIS A N 1
ATOM 4385 C CA . HIS A 1 564 ? -49.855 -19.522 -1.855 1.00 72.12 564 HIS A CA 1
ATOM 4386 C C . HIS A 1 564 ? -49.109 -18.312 -1.265 1.00 72.12 564 HIS A C 1
ATOM 4388 O O . HIS A 1 564 ? -49.713 -17.444 -0.633 1.00 72.12 564 HIS A O 1
ATOM 4394 N N . LEU A 1 565 ? -47.787 -18.248 -1.475 1.00 78.88 565 LEU A N 1
ATOM 4395 C CA . LEU A 1 565 ? -46.908 -17.147 -1.053 1.00 78.88 565 LEU A CA 1
ATOM 4396 C C . LEU A 1 565 ? -46.170 -16.582 -2.271 1.00 78.88 565 LEU A C 1
ATOM 4398 O O . LEU A 1 565 ? -45.336 -17.277 -2.853 1.00 78.88 565 LEU A O 1
ATOM 4402 N N . ALA A 1 566 ? -46.415 -15.318 -2.616 1.00 76.06 566 ALA A N 1
ATOM 4403 C CA . ALA A 1 566 ? -45.818 -14.682 -3.793 1.00 76.06 566 ALA A CA 1
ATOM 4404 C C . ALA A 1 566 ? -45.336 -13.246 -3.526 1.00 76.06 566 ALA A C 1
ATOM 4406 O O . ALA A 1 566 ? -45.768 -12.575 -2.584 1.00 76.06 566 ALA A O 1
ATOM 4407 N N . THR A 1 567 ? -44.427 -12.751 -4.371 1.00 79.25 567 THR A N 1
ATOM 4408 C CA . THR A 1 567 ? -44.177 -11.308 -4.461 1.00 79.25 567 THR A CA 1
ATOM 4409 C C . THR A 1 567 ? -45.270 -10.645 -5.299 1.00 79.25 567 THR A C 1
ATOM 4411 O O . THR A 1 567 ? -45.863 -11.291 -6.161 1.00 79.25 567 THR A O 1
ATOM 4414 N N . ILE A 1 568 ? -45.528 -9.351 -5.076 1.00 74.12 568 ILE A N 1
ATOM 4415 C CA . ILE A 1 568 ? -46.529 -8.585 -5.852 1.00 74.12 568 ILE A CA 1
ATOM 4416 C C . ILE A 1 568 ? -46.260 -8.698 -7.362 1.00 74.12 568 ILE A C 1
ATOM 4418 O O . ILE A 1 568 ? -47.182 -8.953 -8.132 1.00 74.12 568 ILE A O 1
ATOM 4422 N N . ASP A 1 569 ? -44.994 -8.569 -7.761 1.00 72.94 569 ASP A N 1
ATOM 4423 C CA . ASP A 1 569 ? -44.560 -8.622 -9.159 1.00 72.94 569 ASP A CA 1
ATOM 4424 C C . ASP A 1 569 ? -44.733 -10.029 -9.769 1.00 72.94 569 ASP A C 1
ATOM 4426 O O . ASP A 1 569 ? -45.141 -10.152 -10.922 1.00 72.94 569 ASP A O 1
ATOM 4430 N N . ASN A 1 570 ? -44.492 -11.099 -8.996 1.00 71.44 570 ASN A N 1
ATOM 4431 C CA . ASN A 1 570 ? -44.667 -12.479 -9.470 1.00 71.44 570 ASN A CA 1
ATOM 4432 C C . ASN A 1 570 ? -46.144 -12.908 -9.528 1.00 71.44 570 ASN A C 1
ATOM 4434 O O . ASN A 1 570 ? -46.462 -13.845 -10.252 1.00 71.44 570 ASN A O 1
ATOM 4438 N N . TYR A 1 571 ? -47.031 -12.247 -8.777 1.00 74.62 571 TYR A N 1
ATOM 4439 C CA . TYR A 1 571 ? -48.472 -12.539 -8.729 1.00 74.62 571 TYR A CA 1
ATOM 4440 C C . TYR A 1 571 ? -49.298 -11.675 -9.706 1.00 74.62 571 TYR A C 1
ATOM 4442 O O . TYR A 1 571 ? -50.529 -11.602 -9.633 1.00 74.62 571 TYR A O 1
ATOM 4450 N N . GLN A 1 572 ? -48.635 -10.973 -10.629 1.00 61.47 572 GLN A N 1
ATOM 4451 C CA . GLN A 1 572 ? -49.301 -10.142 -11.624 1.00 61.47 572 GLN A CA 1
ATOM 4452 C C . GLN A 1 572 ? -50.044 -11.006 -12.657 1.00 61.47 572 GLN A C 1
ATOM 4454 O O . GLN A 1 572 ? -49.434 -11.657 -13.500 1.00 61.47 572 GLN A O 1
ATOM 4459 N N . GLY A 1 573 ? -51.378 -10.948 -12.624 1.00 68.88 573 GLY A N 1
ATOM 4460 C CA . GLY A 1 573 ? -52.266 -11.700 -13.522 1.00 68.88 573 GLY A CA 1
ATOM 4461 C C . GLY A 1 573 ? -53.044 -12.828 -12.838 1.00 68.88 573 GLY A C 1
ATOM 4462 O O . GLY A 1 573 ? -54.023 -13.296 -13.406 1.00 68.88 573 GLY A O 1
ATOM 4463 N N . GLU A 1 574 ? -52.672 -13.203 -11.612 1.00 73.69 574 GLU A N 1
ATOM 4464 C CA . GLU A 1 574 ? -53.370 -14.208 -10.796 1.00 73.69 574 GLU A CA 1
ATOM 4465 C C . GLU A 1 574 ? -54.315 -13.531 -9.776 1.00 73.69 574 GLU A C 1
ATOM 4467 O O . GLU A 1 574 ? -54.159 -12.346 -9.470 1.00 73.69 574 GLU A O 1
ATOM 4472 N N . GLU A 1 575 ? -55.326 -14.239 -9.270 1.00 76.69 575 GLU A N 1
ATOM 4473 C CA . GLU A 1 575 ? -56.338 -13.711 -8.336 1.00 76.69 575 GLU A CA 1
ATOM 4474 C C . GLU A 1 575 ? -56.721 -14.739 -7.259 1.00 76.69 575 GLU A C 1
ATOM 4476 O O . GLU A 1 575 ? -56.562 -15.944 -7.451 1.00 76.69 575 GLU A O 1
ATOM 4481 N N . SER A 1 576 ? -57.229 -14.267 -6.118 1.00 75.44 576 SER A N 1
ATOM 4482 C CA . SER A 1 576 ? -57.687 -15.095 -4.990 1.00 75.44 576 SER A CA 1
ATOM 4483 C C . SER A 1 576 ? -58.910 -14.484 -4.307 1.00 75.44 576 SER A C 1
ATOM 4485 O O . SER A 1 576 ? -59.167 -13.286 -4.426 1.00 75.44 576 SER A O 1
ATOM 4487 N N . ASP A 1 577 ? -59.650 -15.285 -3.539 1.00 71.62 577 ASP A N 1
ATOM 4488 C CA . ASP A 1 577 ? -60.783 -14.781 -2.756 1.00 71.62 577 ASP A CA 1
ATOM 4489 C C . ASP A 1 577 ? -60.313 -13.865 -1.624 1.00 71.62 577 ASP A C 1
ATOM 4491 O O . ASP A 1 577 ? -60.840 -12.758 -1.473 1.00 71.62 577 ASP A O 1
ATOM 4495 N N . ILE A 1 578 ? -59.288 -14.284 -0.878 1.00 76.38 578 ILE A N 1
ATOM 4496 C CA . ILE A 1 578 ? -58.687 -13.505 0.206 1.00 76.38 578 ILE A CA 1
ATOM 4497 C C . ILE A 1 578 ? -57.205 -13.251 -0.080 1.00 76.38 578 ILE A C 1
ATOM 4499 O O . ILE A 1 578 ? -56.437 -14.169 -0.357 1.00 76.38 578 ILE A O 1
ATOM 4503 N N . VAL A 1 579 ? -56.782 -11.993 0.046 1.00 80.75 579 VAL A N 1
ATOM 4504 C CA . VAL A 1 579 ? -55.379 -11.571 -0.077 1.00 80.75 579 VAL A CA 1
ATOM 4505 C C . VAL A 1 579 ? -54.904 -10.988 1.251 1.00 80.75 579 VAL A C 1
ATOM 4507 O O . VAL A 1 579 ? -55.515 -10.051 1.766 1.00 80.75 579 VAL A O 1
ATOM 4510 N N . ILE A 1 580 ? -53.788 -11.485 1.784 1.00 84.50 580 ILE A N 1
ATOM 4511 C CA . ILE A 1 580 ? -53.119 -10.938 2.975 1.00 84.50 580 ILE A CA 1
ATOM 4512 C C . ILE A 1 580 ? -51.761 -10.371 2.549 1.00 84.50 580 ILE A C 1
ATOM 4514 O O . ILE A 1 580 ? -50.927 -11.123 2.056 1.00 84.50 580 ILE A O 1
ATOM 4518 N N . ALA A 1 581 ? -51.493 -9.073 2.721 1.00 83.81 581 ALA A N 1
ATOM 4519 C CA . ALA A 1 581 ? -50.289 -8.449 2.158 1.00 83.81 581 ALA A CA 1
ATOM 4520 C C . ALA A 1 581 ? -49.406 -7.710 3.177 1.00 83.81 581 ALA A C 1
ATOM 4522 O O . ALA A 1 581 ? -49.774 -6.640 3.656 1.00 83.81 581 ALA A O 1
ATOM 4523 N N . SER A 1 582 ? -48.198 -8.221 3.440 1.00 84.50 582 SER A N 1
ATOM 4524 C CA . SER A 1 582 ? -47.204 -7.577 4.317 1.00 84.50 582 SER A CA 1
ATOM 4525 C C . SER A 1 582 ? -46.384 -6.531 3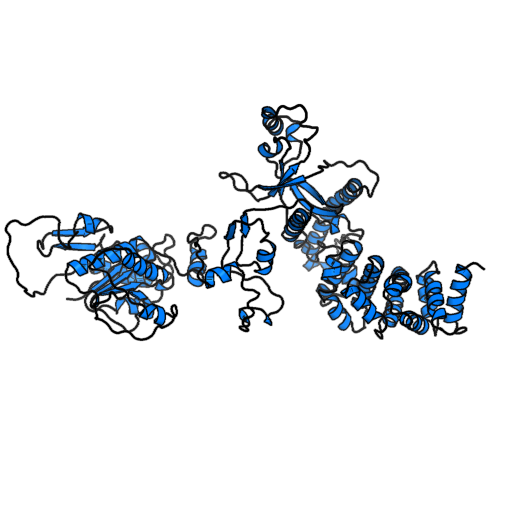.555 1.00 84.50 582 SER A C 1
ATOM 4527 O O . SER A 1 582 ? -45.456 -6.857 2.809 1.00 84.50 582 SER A O 1
ATOM 4529 N N . LEU A 1 583 ? -46.697 -5.251 3.775 1.00 83.06 583 LEU A N 1
ATOM 4530 C CA . LEU A 1 583 ? -46.021 -4.098 3.166 1.00 83.06 583 LEU A CA 1
ATOM 4531 C C . LEU A 1 583 ? -44.577 -3.907 3.669 1.00 83.06 583 LEU A C 1
ATOM 4533 O O . LEU A 1 583 ? -43.802 -3.190 3.034 1.00 83.06 583 LEU A O 1
ATOM 4537 N N . THR A 1 584 ? -44.200 -4.560 4.775 1.00 75.12 584 THR A N 1
ATOM 4538 C CA . THR A 1 584 ? -42.851 -4.700 5.366 1.00 75.12 584 THR A CA 1
ATOM 4539 C C . THR A 1 584 ? -42.211 -3.411 5.903 1.00 75.12 584 THR A C 1
ATOM 4541 O O . THR A 1 584 ? -41.524 -3.436 6.929 1.00 75.12 584 THR A O 1
ATOM 4544 N N . ARG A 1 585 ? -42.383 -2.267 5.229 1.00 74.75 585 ARG A N 1
ATOM 4545 C CA . ARG A 1 585 ? -41.646 -1.024 5.506 1.00 74.75 585 ARG A CA 1
ATOM 4546 C C . ARG A 1 585 ? -42.209 -0.286 6.720 1.00 74.75 585 ARG A C 1
ATOM 4548 O O . ARG A 1 585 ? -43.247 0.366 6.657 1.00 74.75 585 ARG A O 1
ATOM 4555 N N . SER A 1 586 ? -41.435 -0.301 7.801 1.00 70.12 586 SER A N 1
ATOM 4556 C CA . SER A 1 586 ? -41.654 0.496 9.009 1.00 70.12 586 SER A CA 1
ATOM 4557 C C . SER A 1 586 ? -40.341 1.183 9.393 1.00 70.12 586 SER A C 1
ATOM 4559 O O . SER A 1 586 ? -39.399 0.525 9.828 1.00 70.12 586 SER A O 1
ATOM 4561 N N . ASN A 1 587 ? -40.216 2.495 9.161 1.00 73.31 587 ASN A N 1
ATOM 4562 C CA . ASN A 1 587 ? -38.974 3.230 9.446 1.00 73.31 587 ASN A CA 1
ATOM 4563 C C . ASN A 1 587 ? -39.191 4.729 9.721 1.00 73.31 587 ASN A C 1
ATOM 4565 O O . ASN A 1 587 ? -40.129 5.345 9.217 1.00 73.31 587 ASN A O 1
ATOM 4569 N N . LYS A 1 588 ? -38.272 5.319 10.504 1.00 67.25 588 LYS A N 1
ATOM 4570 C CA . LYS A 1 588 ? -38.302 6.733 10.938 1.00 67.25 588 LYS A CA 1
ATOM 4571 C C . LYS A 1 588 ? -38.092 7.742 9.796 1.00 67.25 588 LYS A C 1
ATOM 4573 O O . LYS A 1 588 ? -38.486 8.893 9.934 1.00 67.25 588 LYS A O 1
ATOM 4578 N N . SER A 1 589 ? -37.484 7.316 8.688 1.00 67.75 589 SER A N 1
ATOM 4579 C CA . SER A 1 589 ? -37.250 8.118 7.476 1.00 67.75 589 SER A CA 1
ATOM 4580 C C . SER A 1 589 ? -38.449 8.166 6.517 1.00 67.75 589 SER A C 1
ATOM 4582 O O . SER A 1 589 ? -38.386 8.863 5.508 1.00 67.75 589 SER A O 1
ATOM 4584 N N . ASN A 1 590 ? -39.531 7.437 6.819 1.00 73.56 590 ASN A N 1
ATOM 4585 C CA . ASN A 1 590 ? -40.724 7.290 5.982 1.00 73.56 590 ASN A CA 1
ATOM 4586 C C . ASN A 1 590 ? -40.425 6.806 4.544 1.00 73.56 590 ASN A C 1
ATOM 4588 O O . ASN A 1 590 ? -41.080 7.228 3.605 1.00 73.56 590 ASN A O 1
ATOM 4592 N N . THR A 1 591 ? -39.419 5.949 4.335 1.00 73.88 591 THR A N 1
ATOM 4593 C CA . THR A 1 591 ? -39.049 5.463 2.992 1.00 73.88 591 THR A CA 1
ATOM 4594 C C . THR A 1 591 ? -39.721 4.129 2.673 1.00 73.88 591 THR A C 1
ATOM 4596 O O . THR A 1 591 ? -39.486 3.125 3.356 1.00 73.88 591 THR A O 1
ATOM 4599 N N . ILE A 1 592 ? -40.515 4.095 1.603 1.00 70.50 592 ILE A N 1
ATOM 4600 C CA . ILE A 1 592 ? -41.248 2.896 1.149 1.00 70.50 592 ILE A CA 1
ATOM 4601 C C . ILE A 1 592 ? -40.552 2.130 0.011 1.00 70.50 592 ILE A C 1
ATOM 4603 O O . ILE A 1 592 ? -41.081 1.127 -0.453 1.00 70.50 592 ILE A O 1
ATOM 4607 N N . GLY A 1 593 ? -39.371 2.576 -0.430 1.00 77.62 593 GLY A N 1
ATOM 4608 C CA . GLY A 1 593 ? -38.673 2.001 -1.585 1.00 77.62 593 GLY A CA 1
ATOM 4609 C C . GLY A 1 593 ? -39.566 1.976 -2.831 1.00 77.62 593 GLY A C 1
ATOM 4610 O O . GLY A 1 593 ? -40.398 2.862 -3.014 1.00 77.62 593 GLY A O 1
ATOM 4611 N N . PHE A 1 594 ? -39.448 0.912 -3.626 1.00 70.38 594 PHE A N 1
ATOM 4612 C CA . PHE A 1 594 ? -40.170 0.698 -4.890 1.00 70.38 594 PHE A CA 1
ATOM 4613 C C . PHE A 1 594 ? -41.701 0.514 -4.787 1.00 70.38 594 PHE A C 1
ATOM 4615 O O . PHE A 1 594 ? -42.362 0.301 -5.806 1.00 70.38 594 PHE A O 1
ATOM 4622 N N . MET A 1 595 ? -42.283 0.607 -3.584 1.00 78.44 595 MET A N 1
ATOM 4623 C CA . MET A 1 595 ? -43.737 0.727 -3.386 1.00 78.44 595 MET A CA 1
ATOM 4624 C C . MET A 1 595 ? -44.252 2.157 -3.636 1.00 78.44 595 MET A C 1
ATOM 4626 O O . MET A 1 595 ? -45.419 2.448 -3.381 1.00 78.44 595 MET A O 1
ATOM 4630 N N . ASP A 1 596 ? -43.410 3.067 -4.133 1.00 80.50 596 ASP A N 1
ATOM 4631 C CA . ASP A 1 596 ? -43.827 4.367 -4.665 1.00 80.50 596 ASP A CA 1
ATOM 4632 C C . ASP A 1 596 ? -44.476 4.291 -6.063 1.00 80.50 596 ASP A C 1
ATOM 4634 O O . ASP A 1 596 ? -45.205 5.215 -6.432 1.00 80.50 596 ASP A O 1
ATOM 4638 N N . SER A 1 597 ? -44.278 3.181 -6.785 1.00 80.00 597 SER A N 1
ATOM 4639 C CA . SER A 1 597 ? -44.923 2.837 -8.063 1.00 80.00 597 SER A CA 1
ATOM 4640 C C . SER A 1 597 ? -46.461 2.746 -7.956 1.00 80.00 597 SER A C 1
ATOM 4642 O O . SER A 1 597 ? -46.980 1.922 -7.191 1.00 80.00 597 SER A O 1
ATOM 4644 N N . PRO A 1 598 ? -47.219 3.531 -8.753 1.00 77.94 598 PRO A N 1
ATOM 4645 C CA . PRO A 1 598 ? -48.666 3.363 -8.904 1.00 77.94 598 PRO A CA 1
ATOM 4646 C C . PRO A 1 598 ? -49.074 1.996 -9.458 1.00 77.94 598 PRO A C 1
ATOM 4648 O O . PRO A 1 598 ? -50.127 1.473 -9.097 1.00 77.94 598 PRO A O 1
ATOM 4651 N N . GLU A 1 599 ? -48.236 1.410 -10.309 1.00 79.31 599 GLU A N 1
ATOM 4652 C CA . GLU A 1 599 ? -48.487 0.154 -11.014 1.00 79.31 599 GLU A CA 1
ATOM 4653 C C . GLU A 1 599 ? -48.499 -1.013 -10.023 1.00 79.31 599 GLU A C 1
ATOM 4655 O O . GLU A 1 599 ? -49.468 -1.771 -9.983 1.00 79.31 599 GLU A O 1
ATOM 4660 N N . ARG A 1 600 ? -47.489 -1.099 -9.143 1.00 77.62 600 ARG A N 1
ATOM 4661 C CA . ARG A 1 600 ? -47.442 -2.105 -8.067 1.00 77.62 600 ARG A CA 1
ATOM 4662 C C . ARG A 1 600 ? -48.594 -1.964 -7.082 1.00 77.62 600 ARG A C 1
ATOM 4664 O O . ARG A 1 600 ? -49.133 -2.977 -6.638 1.00 77.62 600 ARG A O 1
ATOM 4671 N N . LEU A 1 601 ? -49.005 -0.734 -6.758 1.00 79.56 601 LEU A N 1
ATOM 4672 C CA . LEU A 1 601 ? -50.187 -0.528 -5.921 1.00 79.56 601 LEU A CA 1
ATOM 4673 C C . LEU A 1 601 ? -51.460 -1.012 -6.627 1.00 79.56 601 LEU A C 1
ATOM 4675 O O . LEU A 1 601 ? -52.276 -1.689 -6.007 1.00 79.56 601 LEU A O 1
ATOM 4679 N N . ASN A 1 602 ? -51.622 -0.706 -7.915 1.00 74.25 602 ASN A N 1
ATOM 4680 C CA . ASN A 1 602 ? -52.773 -1.153 -8.693 1.00 74.25 602 ASN A CA 1
ATOM 4681 C C . ASN A 1 602 ? -52.827 -2.684 -8.810 1.00 74.25 602 ASN A C 1
ATOM 4683 O O . ASN A 1 602 ? -53.890 -3.266 -8.600 1.00 74.25 602 ASN A O 1
ATOM 4687 N N . VAL A 1 603 ? -51.691 -3.349 -9.072 1.00 74.62 603 VAL A N 1
ATOM 4688 C CA . VAL A 1 603 ? -51.597 -4.819 -9.043 1.00 74.62 603 VAL A CA 1
ATOM 4689 C C . VAL A 1 603 ? -52.047 -5.331 -7.678 1.00 74.62 603 VAL A C 1
ATOM 4691 O O . VAL A 1 603 ? -53.019 -6.079 -7.624 1.00 74.62 603 VAL A O 1
ATOM 4694 N N . LEU A 1 604 ? -51.426 -4.869 -6.586 1.00 78.62 604 LEU A N 1
ATOM 4695 C CA . LEU A 1 604 ? -51.715 -5.306 -5.216 1.00 78.62 604 LEU A CA 1
ATOM 4696 C C . LEU A 1 604 ? -53.198 -5.167 -4.823 1.00 78.62 604 LEU A C 1
ATOM 4698 O O . LEU A 1 604 ? -53.767 -6.100 -4.261 1.00 78.62 604 LEU A O 1
ATOM 4702 N N . LEU A 1 605 ? -53.827 -4.025 -5.120 1.00 74.25 605 LEU A N 1
ATOM 4703 C CA . LEU A 1 605 ? -55.233 -3.772 -4.775 1.00 74.25 605 LEU A CA 1
ATOM 4704 C C . LEU A 1 605 ? -56.229 -4.593 -5.612 1.00 74.25 605 LEU A C 1
ATOM 4706 O O . LEU A 1 605 ? -57.375 -4.738 -5.202 1.00 74.25 605 LEU A O 1
ATOM 4710 N N . SER A 1 606 ? -55.813 -5.125 -6.765 1.00 71.19 606 SER A N 1
ATOM 4711 C CA . SER A 1 606 ? -56.683 -5.836 -7.718 1.00 71.19 606 SER A CA 1
ATOM 4712 C C . SER A 1 606 ? -56.497 -7.360 -7.729 1.00 71.19 606 SER A C 1
ATOM 4714 O O . SER A 1 606 ? -56.903 -8.011 -8.687 1.00 71.19 606 SER A O 1
ATOM 4716 N N . ARG A 1 607 ? -55.858 -7.942 -6.701 1.00 75.88 607 ARG A N 1
ATOM 4717 C CA . ARG A 1 607 ? -55.668 -9.407 -6.582 1.00 75.88 607 ARG A CA 1
ATOM 4718 C C . ARG A 1 607 ? -56.793 -10.133 -5.824 1.00 75.88 607 ARG A C 1
ATOM 4720 O O . ARG A 1 607 ? -56.830 -11.358 -5.859 1.00 75.88 607 ARG A O 1
ATOM 4727 N N . ALA A 1 608 ? -57.651 -9.403 -5.107 1.00 70.50 608 ALA A N 1
ATOM 4728 C CA . ALA A 1 608 ? -58.662 -9.959 -4.204 1.00 70.50 608 ALA A CA 1
ATOM 4729 C C . ALA A 1 608 ? -60.073 -9.900 -4.803 1.00 70.50 608 ALA A C 1
ATOM 4731 O O . ALA A 1 608 ? -60.467 -8.851 -5.316 1.00 70.50 608 ALA A O 1
ATOM 4732 N N . ARG A 1 609 ? -60.849 -10.982 -4.662 1.00 64.06 609 ARG A N 1
ATOM 4733 C CA . ARG A 1 609 ? -62.276 -11.019 -5.033 1.00 64.06 609 ARG A CA 1
ATOM 4734 C C . ARG A 1 609 ? -63.210 -10.685 -3.865 1.00 64.06 609 ARG A C 1
ATOM 4736 O O . ARG A 1 609 ? -64.139 -9.906 -4.050 1.00 64.06 609 ARG A O 1
ATOM 4743 N N . ASN A 1 610 ? -62.937 -11.225 -2.672 1.00 67.12 610 ASN A N 1
ATOM 4744 C CA . ASN A 1 610 ? -63.848 -11.168 -1.518 1.00 67.12 610 ASN A CA 1
ATOM 4745 C C . ASN A 1 610 ? -63.275 -10.381 -0.320 1.00 67.12 610 ASN A C 1
ATOM 4747 O O . ASN A 1 610 ? -64.034 -9.772 0.432 1.00 67.12 610 ASN A O 1
ATOM 4751 N N . GLY A 1 611 ? -61.950 -10.366 -0.113 1.00 68.38 611 GLY A N 1
ATOM 4752 C CA . GLY A 1 611 ? -61.343 -9.631 1.005 1.00 68.38 611 GLY A CA 1
ATOM 4753 C C . GLY A 1 611 ? -59.846 -9.346 0.863 1.00 68.38 611 GLY A C 1
ATOM 4754 O O . GLY A 1 611 ? -59.072 -10.197 0.434 1.00 68.38 611 GLY A O 1
ATOM 4755 N N . LEU A 1 612 ? -59.420 -8.144 1.269 1.00 77.50 612 LEU A N 1
ATOM 4756 C CA . LEU A 1 612 ? -58.026 -7.696 1.192 1.00 77.50 612 LEU A CA 1
ATOM 4757 C C . LEU A 1 612 ? -57.528 -7.156 2.547 1.00 77.50 612 LEU A C 1
ATOM 4759 O O . LEU A 1 612 ? -57.836 -6.043 2.986 1.00 77.50 612 LEU A O 1
ATOM 4763 N N . ILE A 1 613 ? -56.689 -7.958 3.199 1.00 80.31 613 ILE A N 1
ATOM 4764 C CA . ILE A 1 613 ? -56.007 -7.645 4.456 1.00 80.31 613 ILE A CA 1
ATOM 4765 C C . ILE A 1 613 ? -54.580 -7.191 4.126 1.00 80.31 613 ILE A C 1
ATOM 4767 O O . ILE A 1 613 ? -53.612 -7.942 4.240 1.00 80.31 613 ILE A O 1
ATOM 4771 N N . LEU A 1 614 ? -54.430 -5.935 3.705 1.00 80.31 614 LEU A N 1
ATOM 4772 C CA . LEU A 1 614 ? -53.119 -5.279 3.746 1.00 80.31 614 LEU A CA 1
ATOM 4773 C C . LEU A 1 614 ? -52.605 -5.254 5.213 1.00 80.31 614 LEU A C 1
ATOM 4775 O O . LEU A 1 614 ? -53.398 -5.353 6.148 1.00 80.31 614 LEU A O 1
ATOM 4779 N N . ILE A 1 615 ? -51.286 -5.154 5.421 1.00 82.38 615 ILE A N 1
ATOM 4780 C CA . ILE A 1 615 ? -50.585 -5.143 6.722 1.00 82.38 615 ILE A CA 1
ATOM 4781 C C . ILE A 1 615 ? -49.364 -4.214 6.610 1.00 82.38 615 ILE A C 1
ATOM 4783 O O . ILE A 1 615 ? -48.625 -4.296 5.637 1.00 82.38 615 ILE A O 1
ATOM 4787 N N . GLY A 1 616 ? -49.126 -3.326 7.587 1.00 78.25 616 GLY A N 1
ATOM 4788 C CA . GLY A 1 616 ? -47.942 -2.447 7.618 1.00 78.25 616 GLY A CA 1
ATOM 4789 C C . GLY A 1 616 ? -48.164 -1.009 8.117 1.00 78.25 616 GLY A C 1
ATOM 4790 O O . GLY A 1 616 ? -49.285 -0.574 8.394 1.00 78.25 616 GLY A O 1
ATOM 4791 N N . ASN A 1 617 ? -47.065 -0.255 8.243 1.00 80.44 617 ASN A N 1
ATOM 4792 C CA . ASN A 1 617 ? -47.007 1.031 8.952 1.00 80.44 617 ASN A CA 1
ATOM 4793 C C . ASN A 1 617 ? -47.544 2.227 8.134 1.00 80.44 617 ASN A C 1
ATOM 4795 O O . ASN A 1 617 ? -46.808 2.890 7.398 1.00 80.44 617 ASN A O 1
ATOM 4799 N N . SER A 1 618 ? -48.812 2.582 8.348 1.00 77.69 618 SER A N 1
ATOM 4800 C CA . SER A 1 618 ? -49.472 3.717 7.682 1.00 77.69 618 SER A CA 1
ATOM 4801 C C . SER A 1 618 ? -48.746 5.064 7.838 1.00 77.69 618 SER A C 1
ATOM 4803 O O . SER A 1 618 ? -48.770 5.867 6.907 1.00 77.69 618 SER A O 1
ATOM 4805 N N . ARG A 1 619 ? -48.035 5.323 8.950 1.00 78.12 619 ARG A N 1
ATOM 4806 C CA . ARG A 1 619 ? -47.257 6.566 9.125 1.00 78.12 619 ARG A CA 1
ATOM 4807 C C . ARG A 1 619 ? -46.089 6.632 8.142 1.00 78.12 619 ARG A C 1
ATOM 4809 O O . ARG A 1 619 ? -45.917 7.671 7.507 1.00 78.12 619 ARG A O 1
ATOM 4816 N N . THR A 1 620 ? -45.337 5.538 7.996 1.00 76.12 620 THR A N 1
ATOM 4817 C CA . THR A 1 620 ? -44.222 5.424 7.038 1.00 76.12 620 THR A CA 1
ATOM 4818 C C . THR A 1 620 ? -44.709 5.608 5.598 1.00 76.12 620 THR A C 1
ATOM 4820 O O . THR A 1 620 ? -44.039 6.291 4.830 1.00 76.12 620 THR A O 1
ATOM 4823 N N . PHE A 1 621 ? -45.890 5.087 5.246 1.00 80.69 621 PHE A N 1
ATOM 4824 C CA . PHE A 1 621 ? -46.445 5.219 3.893 1.00 80.69 621 PHE A CA 1
ATOM 4825 C C . PHE A 1 621 ? -47.057 6.602 3.599 1.00 80.69 621 PHE A C 1
ATOM 4827 O O . PHE A 1 621 ? -46.767 7.171 2.548 1.00 80.69 621 PHE A O 1
ATOM 4834 N N . MET A 1 622 ? -47.828 7.201 4.518 1.00 80.44 622 MET A N 1
ATOM 4835 C CA . MET A 1 622 ? -48.415 8.542 4.315 1.00 80.44 622 MET A CA 1
ATOM 4836 C C . MET A 1 622 ? -47.362 9.652 4.172 1.00 80.44 622 MET A C 1
ATOM 4838 O O . MET A 1 622 ? -47.559 10.589 3.406 1.00 80.44 622 MET A O 1
ATOM 4842 N N . HIS A 1 623 ? -46.252 9.566 4.911 1.00 80.31 623 HIS A N 1
ATOM 4843 C CA . HIS A 1 623 ? -45.241 10.632 4.984 1.00 80.31 623 HIS A CA 1
ATOM 4844 C C . HIS A 1 623 ? -44.046 10.404 4.039 1.00 80.31 623 HIS A C 1
ATOM 4846 O O . HIS A 1 623 ? -42.991 11.018 4.219 1.00 80.31 623 HIS A O 1
ATOM 4852 N N . SER A 1 624 ? -44.174 9.505 3.058 1.00 82.12 624 SER A N 1
ATOM 4853 C CA . SER A 1 624 ? -43.077 9.175 2.146 1.00 82.12 624 SER A CA 1
ATOM 4854 C C . SER A 1 624 ? -42.866 10.242 1.071 1.00 82.12 624 SER A C 1
ATOM 4856 O O . SER A 1 624 ? -43.795 10.625 0.360 1.00 82.12 624 SER A O 1
ATOM 4858 N N . LYS A 1 625 ? -41.611 10.683 0.897 1.00 81.62 625 LYS A N 1
ATOM 4859 C CA . LYS A 1 625 ? -41.226 11.706 -0.100 1.00 81.62 625 LYS A CA 1
ATOM 4860 C C . LYS A 1 625 ? -41.530 11.289 -1.544 1.00 81.62 625 LYS A C 1
ATOM 4862 O O . LYS A 1 625 ? -41.763 12.148 -2.385 1.00 81.62 625 LYS A O 1
ATOM 4867 N N . LYS A 1 626 ? -41.528 9.982 -1.821 1.00 74.00 626 LYS A N 1
ATOM 4868 C CA . LYS A 1 626 ? -42.008 9.379 -3.072 1.00 74.00 626 LYS A CA 1
ATOM 4869 C C . LYS A 1 626 ? -43.186 8.461 -2.757 1.00 74.00 626 LYS A C 1
ATOM 4871 O O . LYS A 1 626 ? -43.184 7.802 -1.718 1.00 74.00 626 LYS A O 1
ATOM 4876 N N . GLY A 1 627 ? -44.221 8.469 -3.593 1.00 79.06 627 GLY A N 1
ATOM 4877 C CA . GLY A 1 627 ? -45.444 7.684 -3.386 1.00 79.06 627 GLY A CA 1
ATOM 4878 C C . GLY A 1 627 ? -46.362 8.142 -2.239 1.00 79.06 627 GLY A C 1
ATOM 4879 O O . GLY A 1 627 ? -47.540 7.798 -2.259 1.00 79.06 627 GLY A O 1
ATOM 4880 N N . GLY A 1 628 ? -45.912 8.961 -1.278 1.00 82.88 628 GLY A N 1
ATOM 4881 C CA . GLY A 1 628 ? -46.732 9.358 -0.120 1.00 82.88 628 GLY A CA 1
ATOM 4882 C C . GLY A 1 628 ? -48.024 10.100 -0.476 1.00 82.88 628 GLY A C 1
ATOM 4883 O O . GLY A 1 628 ? -49.035 9.921 0.192 1.00 82.88 628 GLY A O 1
ATOM 4884 N N . GLY A 1 629 ? -48.055 10.845 -1.587 1.00 85.06 629 GLY A N 1
ATOM 4885 C CA . GLY A 1 629 ? -49.293 11.442 -2.108 1.00 85.06 629 GLY A CA 1
ATOM 4886 C C . GLY A 1 629 ? -50.296 10.419 -2.667 1.00 85.06 629 GLY A C 1
ATOM 4887 O O . GLY A 1 629 ? -51.502 10.632 -2.586 1.00 85.06 629 GLY A O 1
ATOM 4888 N N . LEU A 1 630 ? -49.821 9.288 -3.197 1.00 83.25 630 LEU A N 1
ATOM 4889 C CA . LEU A 1 630 ? -50.660 8.182 -3.668 1.00 83.25 630 LEU A CA 1
ATOM 4890 C C . LEU A 1 630 ? -51.196 7.372 -2.479 1.00 83.25 630 LEU A C 1
ATOM 4892 O O . LEU A 1 630 ? -52.409 7.221 -2.330 1.00 83.25 630 LEU A O 1
ATOM 4896 N N . TRP A 1 631 ? -50.299 6.926 -1.598 1.00 84.56 631 TRP A N 1
ATOM 4897 C CA . TRP A 1 631 ? -50.659 6.183 -0.389 1.00 84.56 631 TRP A CA 1
ATOM 4898 C C . TRP A 1 631 ? -51.478 7.021 0.590 1.00 84.56 631 TRP A C 1
ATOM 4900 O O . TRP A 1 631 ? -52.377 6.490 1.226 1.00 84.56 631 TRP A O 1
ATOM 4910 N N . GLY A 1 632 ? -51.244 8.332 0.665 1.00 83.88 632 GLY A N 1
ATOM 4911 C CA . GLY A 1 632 ? -52.058 9.269 1.434 1.00 83.88 632 GLY A CA 1
ATOM 4912 C C . GLY A 1 632 ? -53.500 9.364 0.930 1.00 83.88 632 GLY A C 1
ATOM 4913 O O . GLY A 1 632 ? -54.412 9.405 1.751 1.00 83.88 632 GLY A O 1
ATOM 4914 N N . ARG A 1 633 ? -53.736 9.318 -0.394 1.00 84.31 633 ARG A N 1
ATOM 4915 C CA . ARG A 1 633 ? -55.100 9.228 -0.955 1.00 84.31 633 ARG A CA 1
ATOM 4916 C C . ARG A 1 633 ? -55.767 7.902 -0.601 1.00 84.31 633 ARG A C 1
ATOM 4918 O O . ARG A 1 633 ? -56.884 7.926 -0.096 1.00 84.31 633 ARG A O 1
ATOM 4925 N N . LEU A 1 634 ? -55.082 6.772 -0.806 1.00 80.00 634 LEU A N 1
ATOM 4926 C CA . LEU A 1 634 ? -55.608 5.452 -0.435 1.00 80.00 634 LEU A CA 1
ATOM 4927 C C . LEU A 1 634 ? -55.940 5.396 1.061 1.00 80.00 634 LEU A C 1
ATOM 4929 O O . LEU A 1 634 ? -57.070 5.119 1.441 1.00 80.00 634 LEU A O 1
ATOM 4933 N N . ILE A 1 635 ? -54.975 5.729 1.917 1.00 81.06 635 ILE A N 1
ATOM 4934 C CA . ILE A 1 635 ? -55.137 5.706 3.371 1.00 81.06 635 ILE A CA 1
ATOM 4935 C C . ILE A 1 635 ? -56.215 6.697 3.829 1.00 81.06 635 ILE A C 1
ATOM 4937 O O . ILE A 1 635 ? -56.881 6.411 4.820 1.00 81.06 635 ILE A O 1
ATOM 4941 N N . LYS A 1 636 ? -56.449 7.813 3.123 1.00 80.69 636 LYS A N 1
ATOM 4942 C CA . LYS A 1 636 ? -57.604 8.679 3.394 1.00 80.69 636 LYS A CA 1
ATOM 4943 C C . LYS A 1 636 ? -58.928 7.993 3.041 1.00 80.69 636 LYS A C 1
ATOM 4945 O O . LYS A 1 636 ? -59.793 7.947 3.904 1.00 80.69 636 LYS A O 1
ATOM 4950 N N . LEU A 1 637 ? -59.074 7.402 1.852 1.00 77.12 637 LEU A N 1
ATOM 4951 C CA . LEU A 1 637 ? -60.293 6.662 1.470 1.00 77.12 637 LEU A CA 1
ATOM 4952 C C . LEU A 1 637 ? -60.627 5.544 2.478 1.00 77.12 637 LEU A C 1
ATOM 4954 O O . LEU A 1 637 ? -61.786 5.344 2.830 1.00 77.12 637 LEU A O 1
ATOM 4958 N N . LEU A 1 638 ? -59.599 4.875 3.008 1.00 74.25 638 LEU A N 1
ATOM 4959 C CA . LEU A 1 638 ? -59.726 3.850 4.050 1.00 74.25 638 LEU A CA 1
ATOM 4960 C C . LEU A 1 638 ? -60.023 4.420 5.449 1.00 74.25 638 LEU A C 1
ATOM 4962 O O . LEU A 1 638 ? -60.503 3.702 6.318 1.00 74.25 638 LEU A O 1
ATOM 4966 N N . GLN A 1 639 ? -59.758 5.701 5.704 1.00 75.94 639 GLN A N 1
ATOM 4967 C CA . GLN A 1 639 ? -60.190 6.370 6.936 1.00 75.94 639 GLN A CA 1
ATOM 4968 C C . GLN A 1 639 ? -61.629 6.871 6.813 1.00 75.94 639 GLN A C 1
ATOM 4970 O O . GLN A 1 639 ? -62.434 6.595 7.700 1.00 75.94 639 GLN A O 1
ATOM 4975 N N . ASP A 1 640 ? -61.951 7.533 5.703 1.00 76.81 640 ASP A N 1
ATOM 4976 C CA . ASP A 1 640 ? -63.272 8.096 5.413 1.00 76.81 640 ASP A CA 1
ATOM 4977 C C . ASP A 1 640 ? -64.346 6.994 5.327 1.00 76.81 640 ASP A C 1
ATOM 4979 O O . ASP A 1 640 ? -65.441 7.154 5.860 1.00 76.81 640 ASP A O 1
ATOM 4983 N N . GLY A 1 641 ? -64.018 5.843 4.726 1.00 69.69 641 GLY A N 1
ATOM 4984 C CA . GLY A 1 641 ? -64.905 4.676 4.649 1.00 69.69 641 GLY A CA 1
ATOM 4985 C C . GLY A 1 641 ? -65.029 3.853 5.938 1.00 69.69 641 GLY A C 1
ATOM 4986 O O . GLY A 1 641 ? -65.751 2.866 5.935 1.00 69.69 641 GLY A O 1
ATOM 4987 N N . GLN A 1 642 ? -64.334 4.232 7.018 1.00 74.19 642 GLN A N 1
ATOM 4988 C CA . GLN A 1 642 ? -64.175 3.427 8.236 1.00 74.19 642 GLN A CA 1
ATOM 4989 C C . GLN A 1 642 ? -63.584 2.034 7.953 1.00 74.19 642 GLN A C 1
ATOM 4991 O O . GLN A 1 642 ? -64.231 1.006 8.138 1.00 74.19 642 GLN A O 1
ATOM 4996 N N . TYR A 1 643 ? -62.295 2.016 7.590 1.00 70.00 643 TYR A N 1
ATOM 4997 C CA . TYR A 1 643 ? -61.464 0.819 7.405 1.00 70.00 643 TYR A CA 1
ATOM 4998 C C . TYR A 1 643 ? -60.067 0.940 8.074 1.00 70.00 643 TYR A C 1
ATOM 5000 O O . TYR A 1 643 ? -59.064 0.542 7.494 1.00 70.00 643 TYR A O 1
ATOM 5008 N N . MET A 1 644 ? -59.970 1.537 9.283 1.00 73.19 644 MET A N 1
ATOM 5009 C CA . MET A 1 644 ? -58.698 1.965 9.930 1.00 73.19 644 MET A CA 1
ATOM 5010 C C . MET A 1 644 ? -58.637 2.089 11.526 1.00 73.19 644 MET A C 1
ATOM 5012 O O . MET A 1 644 ? -58.849 3.172 12.063 1.00 73.19 644 MET A O 1
ATOM 5016 N N . TYR A 1 645 ? -58.334 1.014 12.304 1.00 69.81 645 TYR A N 1
ATOM 5017 C CA . TYR A 1 645 ? -58.316 0.754 13.806 1.00 69.81 645 TYR A CA 1
ATOM 5018 C C . TYR A 1 645 ? -57.253 -0.274 14.379 1.00 69.81 645 TYR A C 1
ATOM 5020 O O . TYR A 1 645 ? -56.609 -1.018 13.667 1.00 69.81 645 TYR A O 1
ATOM 5028 N N . GLN A 1 646 ? -57.042 -0.425 15.689 1.00 64.62 646 GLN A N 1
ATOM 5029 C CA . GLN A 1 646 ? -55.749 -0.926 16.231 1.00 64.62 646 GLN A CA 1
ATOM 5030 C C . GLN A 1 646 ? -55.417 -2.445 16.337 1.00 64.62 646 GLN A C 1
ATOM 5032 O O . GLN A 1 646 ? -54.696 -2.798 17.266 1.00 64.62 646 GLN A O 1
ATOM 5037 N N . GLY A 1 647 ? -55.838 -3.340 15.429 1.00 66.50 647 GLY A N 1
ATOM 5038 C CA . GLY A 1 647 ? -55.479 -4.779 15.518 1.00 66.50 647 GLY A CA 1
ATOM 5039 C C . GLY A 1 647 ? -55.883 -5.663 14.323 1.00 66.50 647 GLY A C 1
ATOM 5040 O O . GLY A 1 647 ? -55.780 -5.223 13.182 1.00 66.50 647 GLY A O 1
ATOM 5041 N N . LEU A 1 648 ? -56.382 -6.877 14.592 1.00 74.94 648 LEU A N 1
ATOM 5042 C CA . LEU A 1 648 ? -57.398 -7.609 13.814 1.00 74.94 648 LEU A CA 1
ATOM 5043 C C . LEU A 1 648 ? -58.682 -7.671 14.673 1.00 74.94 648 LEU A C 1
ATOM 5045 O O . LEU A 1 648 ? -58.565 -7.952 15.867 1.00 74.94 648 LEU A O 1
ATOM 5049 N N . PRO A 1 649 ? -59.891 -7.425 14.138 1.00 72.69 649 PRO A N 1
ATOM 5050 C CA . PRO A 1 649 ? -61.125 -7.523 14.904 1.00 72.69 649 PRO A CA 1
ATOM 5051 C C . PRO A 1 649 ? -61.742 -8.913 14.696 1.00 72.69 649 PRO A C 1
ATOM 5053 O O . PRO A 1 649 ? -62.280 -9.215 13.631 1.00 72.69 649 PRO A O 1
ATOM 5056 N N . VAL A 1 650 ? -61.649 -9.772 15.705 1.00 71.56 650 VAL A N 1
ATOM 5057 C CA . VAL A 1 650 ? -62.273 -11.101 15.675 1.00 71.56 650 VAL A CA 1
ATOM 5058 C C . VAL A 1 650 ? -63.658 -11.038 16.305 1.00 71.56 650 VAL A C 1
ATOM 5060 O O . VAL A 1 650 ? -63.864 -10.323 17.285 1.00 71.56 650 VAL A O 1
ATOM 5063 N N . TYR A 1 651 ? -64.603 -11.798 15.762 1.00 66.19 651 TYR A N 1
ATOM 5064 C CA . TYR A 1 651 ? -65.902 -12.061 16.381 1.00 66.19 651 TYR A CA 1
ATOM 5065 C C . TYR A 1 651 ? -66.023 -13.568 16.608 1.00 66.19 651 TYR A C 1
ATOM 5067 O O . TYR A 1 651 ? -65.391 -14.360 15.912 1.00 66.19 651 TYR A O 1
ATOM 5075 N N . CYS A 1 652 ? -66.824 -13.988 17.583 1.00 67.06 652 CYS A N 1
ATOM 5076 C CA . CYS A 1 652 ? -67.068 -15.409 17.802 1.00 67.06 652 CYS A CA 1
ATOM 5077 C C . CYS A 1 652 ? -68.314 -15.852 17.027 1.00 67.06 652 CYS A C 1
ATOM 5079 O O . CYS A 1 652 ? -69.398 -15.332 17.280 1.00 67.06 652 CYS A O 1
ATOM 5081 N N . GLN A 1 653 ? -68.210 -16.869 16.163 1.00 63.16 653 GLN A N 1
ATOM 5082 C CA . GLN A 1 653 ? -69.376 -17.434 15.454 1.00 63.16 653 GLN A CA 1
ATOM 5083 C C . GLN A 1 653 ? -70.490 -17.925 16.406 1.00 63.16 653 GLN A C 1
ATOM 5085 O O . GLN A 1 653 ? -71.652 -17.985 16.021 1.00 63.16 653 GLN A O 1
ATOM 5090 N N . LYS A 1 654 ? -70.143 -18.257 17.661 1.00 63.81 654 LYS A N 1
ATOM 5091 C CA . LYS A 1 654 ? -71.084 -18.673 18.719 1.00 63.81 654 LYS A CA 1
ATOM 5092 C C . LYS A 1 654 ? -71.639 -17.504 19.547 1.00 63.81 654 LYS A C 1
ATOM 5094 O O . LYS A 1 654 ? -72.644 -17.675 20.224 1.00 63.81 654 LYS A O 1
ATOM 5099 N N . HIS A 1 655 ? -70.994 -16.335 19.504 1.00 66.44 655 HIS A N 1
ATOM 5100 C CA . HIS A 1 655 ? -71.376 -15.131 20.251 1.00 66.44 655 HIS A CA 1
ATOM 5101 C C . HIS A 1 655 ? -71.174 -13.881 19.370 1.00 66.44 655 HIS A C 1
ATOM 5103 O O . HIS A 1 655 ? -70.159 -13.193 19.527 1.00 66.44 655 HIS A O 1
ATOM 5109 N N . PRO A 1 656 ? -72.103 -13.579 18.439 1.00 63.16 656 PRO A N 1
ATOM 5110 C CA . PRO A 1 656 ? -71.947 -12.480 17.480 1.00 63.16 656 PRO A CA 1
ATOM 5111 C C . PRO A 1 656 ? -71.714 -11.110 18.133 1.00 63.16 656 PRO A C 1
ATOM 5113 O O . PRO A 1 656 ? -70.950 -10.304 17.611 1.00 63.16 656 PRO A O 1
ATOM 5116 N N . ASP A 1 657 ? -72.300 -10.876 19.311 1.00 61.31 657 ASP A N 1
ATOM 5117 C CA . ASP A 1 657 ? -72.177 -9.620 20.065 1.00 61.31 657 ASP A CA 1
ATOM 5118 C C . ASP A 1 657 ? -70.782 -9.394 20.685 1.00 61.31 657 ASP A C 1
ATOM 5120 O O . ASP A 1 657 ? -70.494 -8.310 21.196 1.00 61.31 657 ASP A O 1
ATOM 5124 N N . ARG A 1 658 ? -69.894 -10.403 20.670 1.00 64.50 658 ARG A N 1
ATOM 5125 C CA . ARG A 1 658 ? -68.529 -10.298 21.209 1.00 64.50 658 ARG A CA 1
ATOM 5126 C C . ARG A 1 658 ? -67.492 -10.134 20.104 1.00 64.50 658 ARG A C 1
ATOM 5128 O O . ARG A 1 658 ? -66.965 -11.112 19.574 1.00 64.50 658 ARG A O 1
ATOM 5135 N N . THR A 1 659 ? -67.132 -8.879 19.845 1.00 64.75 659 THR A N 1
ATOM 5136 C CA . THR A 1 659 ? -65.960 -8.497 19.043 1.00 64.75 659 THR A CA 1
ATOM 5137 C C . THR A 1 659 ? -64.748 -8.196 19.931 1.00 64.75 659 THR A C 1
ATOM 5139 O O . THR A 1 659 ? -64.871 -7.436 20.893 1.00 64.75 659 THR A O 1
ATOM 5142 N N . VAL A 1 660 ? -63.567 -8.720 19.591 1.00 71.06 660 VAL A N 1
ATOM 5143 C CA . VAL A 1 660 ? -62.295 -8.488 20.305 1.00 71.06 660 VAL A CA 1
ATOM 5144 C C . VAL A 1 660 ? -61.231 -7.981 19.329 1.00 71.06 660 VAL A C 1
ATOM 5146 O O . VAL A 1 660 ? -61.149 -8.440 18.193 1.00 71.06 660 VAL A O 1
ATOM 5149 N N . LEU A 1 661 ? -60.409 -7.018 19.757 1.00 73.75 661 LEU A N 1
ATOM 5150 C CA . LEU A 1 661 ? -59.423 -6.343 18.909 1.00 73.75 661 LEU A CA 1
ATOM 5151 C C . LEU A 1 661 ? -57.992 -6.808 19.227 1.00 73.75 661 LEU A C 1
ATOM 5153 O O . LEU A 1 661 ? -57.344 -6.257 20.116 1.00 73.75 661 LEU A O 1
ATOM 5157 N N . LEU A 1 662 ? -57.506 -7.797 18.477 1.00 76.06 662 LEU A N 1
ATOM 5158 C CA . LEU A 1 662 ? -56.210 -8.457 18.669 1.00 76.06 662 LEU A CA 1
ATOM 5159 C C . LEU A 1 662 ? -55.076 -7.587 18.111 1.00 76.06 662 LEU A C 1
ATOM 5161 O O . LEU A 1 662 ? -54.950 -7.426 16.898 1.00 76.06 662 LEU A O 1
ATOM 5165 N N . LYS A 1 663 ? -54.266 -6.979 18.977 1.00 72.31 663 LYS A N 1
ATOM 5166 C CA . LYS A 1 663 ? -53.229 -5.999 18.615 1.00 72.31 663 LYS A CA 1
ATOM 5167 C C . LYS A 1 663 ? -51.843 -6.617 18.443 1.00 72.31 663 LYS A C 1
ATOM 5169 O O . LYS A 1 663 ? -50.999 -6.016 17.772 1.00 72.31 663 LYS A O 1
ATOM 5174 N N . GLN A 1 664 ? -51.574 -7.760 19.068 1.00 75.94 664 GLN A N 1
ATOM 5175 C CA . GLN A 1 664 ? -50.305 -8.493 18.991 1.00 75.94 664 GLN A CA 1
ATOM 5176 C C . GLN A 1 664 ? -50.531 -9.963 18.581 1.00 75.94 664 GLN A C 1
ATOM 5178 O O . GLN A 1 664 ? -51.622 -10.492 18.790 1.00 75.94 664 GLN A O 1
ATOM 5183 N N . PRO A 1 665 ? -49.507 -10.663 18.050 1.00 75.00 665 PRO A N 1
ATOM 5184 C CA . PRO A 1 665 ? -49.613 -12.083 17.694 1.00 75.00 665 PRO A CA 1
ATOM 5185 C C . PRO A 1 665 ? -49.979 -13.018 18.862 1.00 75.00 665 PRO A C 1
ATOM 5187 O O . PRO A 1 665 ? -50.551 -14.082 18.629 1.00 75.00 665 PRO A O 1
ATOM 5190 N N . ASN A 1 666 ? -49.673 -12.634 20.107 1.00 79.38 666 ASN A N 1
ATOM 5191 C CA . ASN A 1 666 ? -50.030 -13.415 21.298 1.00 79.38 666 ASN A CA 1
ATOM 5192 C C . ASN A 1 666 ? -51.523 -13.319 21.634 1.00 79.38 666 ASN A C 1
ATOM 5194 O O . ASN A 1 666 ? -52.107 -14.328 22.017 1.00 79.38 666 ASN A O 1
ATOM 5198 N N . ASP A 1 667 ? -52.157 -12.165 21.394 1.00 75.62 667 ASP A N 1
ATOM 5199 C CA . ASP A 1 667 ? -53.562 -11.913 21.737 1.00 75.62 667 ASP A CA 1
ATOM 5200 C C . ASP A 1 667 ? -54.512 -12.953 21.112 1.00 75.62 667 ASP A C 1
ATOM 5202 O O . ASP A 1 667 ? -55.556 -13.252 21.688 1.00 75.62 667 ASP A O 1
ATOM 5206 N N . PHE A 1 668 ? -54.138 -13.525 19.960 1.00 73.31 668 PHE A N 1
ATOM 5207 C CA . PHE A 1 668 ? -54.835 -14.642 19.313 1.00 73.31 668 PHE A CA 1
ATOM 5208 C C . PHE A 1 668 ? -54.873 -15.896 20.188 1.00 73.31 668 PHE A C 1
ATOM 5210 O O . PHE A 1 668 ? -55.921 -16.519 20.294 1.00 73.31 668 PHE A O 1
ATOM 5217 N N . ASN A 1 669 ? -53.764 -16.253 20.839 1.00 76.75 669 ASN A N 1
ATOM 5218 C CA . ASN A 1 669 ? -53.723 -17.384 21.767 1.00 76.75 669 ASN A CA 1
ATOM 5219 C C . ASN A 1 669 ? -54.563 -17.080 23.022 1.00 76.75 669 ASN A C 1
ATOM 5221 O O . ASN A 1 669 ? -55.268 -17.952 23.518 1.00 76.75 669 ASN A O 1
ATOM 5225 N N . ASP A 1 670 ? -54.495 -15.838 23.512 1.00 74.75 670 ASP A N 1
ATOM 5226 C CA . ASP A 1 670 ? -55.069 -15.440 24.803 1.00 74.75 670 ASP A CA 1
ATOM 5227 C C . ASP A 1 670 ? -56.594 -15.199 24.743 1.00 74.75 670 ASP A C 1
ATOM 5229 O O . ASP A 1 670 ? -57.301 -15.433 25.723 1.00 74.75 670 ASP A O 1
ATOM 5233 N N . HIS A 1 671 ? -57.117 -14.744 23.595 1.00 70.62 671 HIS A N 1
ATOM 5234 C CA . HIS A 1 671 ? -58.523 -14.334 23.434 1.00 70.62 671 HIS A CA 1
ATOM 5235 C C . HIS A 1 671 ? -59.292 -15.097 22.340 1.00 70.62 671 HIS A C 1
ATOM 5237 O O . HIS A 1 671 ? -60.522 -15.011 22.301 1.00 70.62 671 HIS A O 1
ATOM 5243 N N . SER A 1 672 ? -58.605 -15.809 21.436 1.00 68.56 672 SER A N 1
ATOM 5244 C CA . SER A 1 672 ? -59.222 -16.533 20.311 1.00 68.56 672 SER A CA 1
ATOM 5245 C C . SER A 1 672 ? -58.493 -17.845 19.928 1.00 68.56 672 SER A C 1
ATOM 5247 O O . SER A 1 672 ? -58.276 -18.094 18.740 1.00 68.56 672 SER A O 1
ATOM 5249 N N . PRO A 1 673 ? -58.087 -18.703 20.893 1.00 68.38 673 PRO A N 1
ATOM 5250 C CA . PRO A 1 673 ? -57.166 -19.824 20.639 1.00 68.38 673 PRO A CA 1
ATOM 5251 C C . PRO A 1 673 ? -57.654 -20.807 19.563 1.00 68.38 673 PRO A C 1
ATOM 5253 O O . PRO A 1 673 ? -56.845 -21.296 18.765 1.00 68.38 673 PRO A O 1
ATOM 5256 N N . ASP A 1 674 ? -58.972 -21.032 19.522 1.00 66.62 674 ASP A N 1
ATOM 5257 C CA . ASP A 1 674 ? -59.689 -21.942 18.619 1.00 66.62 674 ASP A CA 1
ATOM 5258 C C . ASP A 1 674 ? -60.586 -21.192 17.608 1.00 66.62 674 ASP A C 1
ATOM 5260 O O . ASP A 1 674 ? -61.593 -21.723 17.142 1.00 66.62 674 ASP A O 1
ATOM 5264 N N . GLY A 1 675 ? -60.290 -19.919 17.312 1.00 60.56 675 GLY A N 1
ATOM 5265 C CA . GLY A 1 675 ? -61.117 -19.076 16.433 1.00 60.56 675 GLY A CA 1
ATOM 5266 C C . GLY A 1 675 ? -62.430 -18.582 17.063 1.00 60.56 675 GLY A C 1
ATOM 5267 O O . GLY A 1 675 ? -63.273 -18.004 16.380 1.00 60.56 675 GLY A O 1
ATOM 5268 N N . GLY A 1 676 ? -62.614 -18.784 18.368 1.00 63.00 676 GLY A N 1
ATOM 5269 C CA . GLY A 1 676 ? -63.745 -18.291 19.154 1.00 63.00 676 GLY A CA 1
ATOM 5270 C C . GLY A 1 676 ? -63.297 -17.820 20.537 1.00 63.00 676 GLY A C 1
ATOM 5271 O O . GLY A 1 676 ? -62.175 -18.092 20.955 1.00 63.00 676 GLY A O 1
ATOM 5272 N N . CYS A 1 677 ? -64.160 -17.088 21.242 1.00 66.56 677 CYS A N 1
ATOM 5273 C CA . CYS A 1 677 ? -63.858 -16.589 22.586 1.00 66.56 677 CYS A CA 1
ATOM 5274 C C . CYS A 1 677 ? -63.726 -17.720 23.624 1.00 66.56 677 CYS A C 1
ATOM 5276 O O . CYS A 1 677 ? -64.332 -18.779 23.483 1.00 66.56 677 CYS A O 1
ATOM 5278 N N . THR A 1 678 ? -63.020 -17.438 24.717 1.00 61.97 678 THR A N 1
ATOM 5279 C CA . THR A 1 678 ? -62.610 -18.390 25.767 1.00 61.97 678 THR A CA 1
ATOM 5280 C C . THR A 1 678 ? -63.715 -18.891 26.717 1.00 61.97 678 THR A C 1
ATOM 5282 O O . THR A 1 678 ? -63.421 -19.637 27.647 1.00 61.97 678 THR A O 1
ATOM 5285 N N . GLU A 1 679 ? -64.984 -18.522 26.511 1.00 58.56 679 GLU A N 1
ATOM 5286 C CA . GLU A 1 679 ? -66.107 -18.975 27.349 1.00 58.56 679 GLU A CA 1
ATOM 5287 C C . GLU A 1 679 ? -66.717 -20.301 26.871 1.00 58.56 679 GLU A C 1
ATOM 5289 O O . GLU A 1 679 ? -67.025 -20.485 25.691 1.00 58.56 679 GLU A O 1
ATOM 5294 N N . THR A 1 680 ? -66.950 -21.216 27.815 1.00 49.50 680 THR A N 1
ATOM 5295 C CA . THR A 1 680 ? -67.578 -22.519 27.575 1.00 49.50 680 THR A CA 1
ATOM 5296 C C . THR A 1 680 ? -69.099 -22.451 27.721 1.00 49.50 680 THR A C 1
ATOM 5298 O O . THR A 1 680 ? -69.636 -22.117 28.775 1.00 49.50 680 THR A O 1
ATOM 5301 N N . TRP A 1 681 ? -69.813 -22.821 26.657 1.00 45.03 681 TRP A N 1
ATOM 5302 C CA . TRP A 1 681 ? -71.270 -22.967 26.682 1.00 45.03 681 TRP A CA 1
ATOM 5303 C C . TRP A 1 681 ? -71.666 -24.293 27.352 1.00 45.03 681 TRP A C 1
ATOM 5305 O O . TRP A 1 681 ? -71.061 -25.332 27.080 1.00 45.03 681 TRP A O 1
ATOM 5315 N N . TYR A 1 682 ? -72.681 -24.275 28.218 1.00 41.47 682 TYR A N 1
ATOM 5316 C CA . TYR A 1 682 ? -73.213 -25.485 28.857 1.00 41.47 682 TYR A CA 1
ATOM 5317 C C . TYR A 1 682 ? -74.199 -26.233 27.939 1.00 41.47 682 TYR A C 1
ATOM 5319 O O . TYR A 1 682 ? -74.925 -25.617 27.168 1.00 41.47 682 TYR A O 1
ATOM 5327 N N . VAL A 1 683 ? -74.291 -27.558 28.129 1.00 32.66 683 VAL A N 1
ATOM 5328 C CA . VAL A 1 683 ? -75.118 -28.539 27.380 1.00 32.66 683 VAL A CA 1
ATOM 5329 C C . VAL A 1 683 ? -74.524 -28.978 26.017 1.00 32.66 683 VAL A C 1
ATOM 5331 O O . VAL A 1 683 ? -74.276 -28.138 25.155 1.00 32.66 683 VAL A O 1
ATOM 5334 N N . PRO A 1 684 ? -74.305 -30.294 25.786 1.00 49.47 684 PRO A N 1
ATOM 5335 C CA . PRO A 1 684 ? -73.711 -30.817 24.550 1.00 49.47 684 PRO A CA 1
ATOM 5336 C C . PRO A 1 684 ? -74.739 -31.406 23.564 1.00 49.47 684 PRO A C 1
ATOM 5338 O O . PRO A 1 684 ? -75.659 -32.106 23.987 1.00 49.47 684 PRO A O 1
ATOM 5341 N N . CYS A 1 685 ? -74.513 -31.266 22.247 1.00 25.11 685 CYS A N 1
ATOM 5342 C CA . CYS A 1 685 ? -74.948 -32.284 21.279 1.00 25.11 685 CYS A CA 1
ATOM 5343 C C . CYS A 1 685 ? -74.268 -32.260 19.895 1.00 25.11 685 CYS A C 1
ATOM 5345 O O . CYS A 1 685 ? -73.915 -31.228 19.337 1.00 25.11 685 CYS A O 1
ATOM 5347 N N . LEU A 1 686 ? -74.161 -33.485 19.383 1.00 30.22 686 LEU A N 1
ATOM 5348 C CA 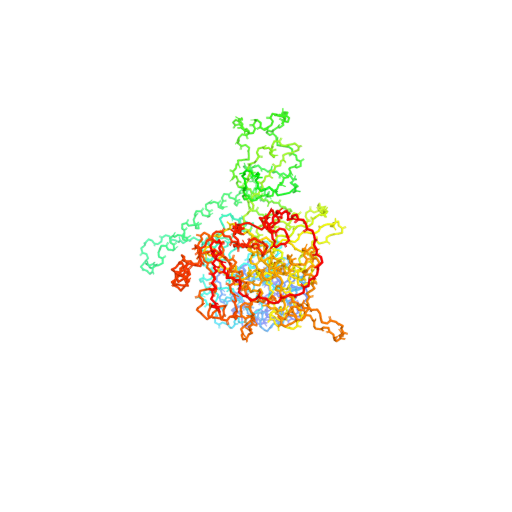. LEU A 1 686 ? -73.994 -33.996 18.020 1.00 30.22 686 LEU A CA 1
ATOM 5349 C C . LEU A 1 686 ? -74.274 -33.068 16.811 1.00 30.22 686 LEU A C 1
ATOM 5351 O O . LEU A 1 686 ? -75.356 -32.518 16.652 1.00 30.22 686 LEU A O 1
ATOM 5355 N N . SER A 1 687 ? -73.307 -33.072 15.885 1.00 38.78 687 SER A N 1
ATOM 5356 C CA . SER A 1 687 ? -73.420 -33.031 14.410 1.00 38.78 687 SER A CA 1
ATOM 5357 C C . SER A 1 687 ? -74.693 -32.493 13.722 1.00 38.78 687 SER A C 1
ATOM 5359 O O . SER A 1 687 ? -75.725 -33.163 13.705 1.00 38.78 687 SER A O 1
ATOM 5361 N N . THR A 1 688 ? -74.531 -31.463 12.880 1.00 26.80 688 THR A N 1
ATOM 5362 C CA . THR A 1 688 ? -74.872 -31.521 11.432 1.00 26.80 688 THR A CA 1
ATOM 5363 C C . THR A 1 688 ? -74.283 -30.327 10.663 1.00 26.80 688 THR A C 1
ATOM 5365 O O . THR A 1 688 ? -73.828 -29.358 11.262 1.00 26.80 688 THR A O 1
ATOM 5368 N N . ARG A 1 689 ? -74.246 -30.408 9.323 1.00 39.12 689 ARG A N 1
ATOM 5369 C CA . ARG A 1 689 ? -73.886 -29.282 8.438 1.00 39.12 689 ARG A CA 1
ATOM 5370 C C . ARG A 1 689 ? -75.081 -28.340 8.278 1.00 39.12 689 ARG A C 1
ATOM 5372 O O . ARG A 1 689 ? -76.169 -28.840 8.019 1.00 39.12 689 ARG A O 1
ATOM 5379 N N . HIS A 1 690 ? -74.858 -27.028 8.239 1.00 24.56 690 HIS A N 1
ATOM 5380 C CA . HIS A 1 690 ? -75.743 -26.094 7.528 1.00 24.56 690 HIS A CA 1
ATOM 5381 C C . HIS A 1 690 ? -74.948 -24.921 6.936 1.00 24.56 690 HIS A C 1
ATOM 5383 O O . HIS A 1 690 ? -73.996 -24.443 7.547 1.00 24.56 690 HIS A O 1
ATOM 5389 N N . HIS A 1 691 ? -75.332 -24.475 5.736 1.00 37.44 691 HIS A N 1
ATOM 5390 C CA . HIS A 1 691 ? -74.797 -23.266 5.106 1.00 37.44 691 HIS A CA 1
ATOM 5391 C C . HIS A 1 691 ? -75.652 -22.042 5.460 1.00 37.44 691 HIS A C 1
ATOM 5393 O O . HIS A 1 691 ? -76.847 -22.019 5.173 1.00 37.44 691 HIS A O 1
ATOM 5399 N N . SER A 1 692 ? -74.993 -21.002 5.962 1.00 24.77 692 SER A N 1
ATOM 5400 C CA . SER A 1 692 ? -75.391 -19.588 5.904 1.00 24.77 692 SER A CA 1
ATOM 5401 C C . SER A 1 692 ? -74.081 -18.798 6.013 1.00 24.77 692 SER A C 1
ATOM 5403 O O . SER A 1 692 ? -73.389 -18.926 7.016 1.00 24.77 692 SER A O 1
ATOM 5405 N N . GLN A 1 693 ? -73.541 -18.196 4.950 1.00 36.19 693 GLN A N 1
ATOM 5406 C CA . GLN A 1 693 ? -73.990 -16.932 4.343 1.00 36.19 693 GLN A CA 1
ATOM 5407 C C . GLN A 1 693 ? -74.261 -15.823 5.374 1.00 36.19 693 GLN A C 1
ATOM 5409 O O . GLN A 1 693 ? -75.023 -16.018 6.314 1.00 36.19 693 GLN A O 1
ATOM 5414 N N . ASN A 1 694 ? -73.668 -14.653 5.108 1.00 29.56 694 ASN A N 1
ATOM 5415 C CA . ASN A 1 694 ? -73.701 -13.405 5.881 1.00 29.56 694 ASN A CA 1
ATOM 5416 C C . ASN A 1 694 ? -72.901 -13.415 7.200 1.00 29.56 694 ASN A C 1
ATOM 5418 O O . ASN A 1 694 ? -73.433 -13.705 8.267 1.00 29.56 694 ASN A O 1
ATOM 5422 N N . ALA A 1 695 ? -71.644 -12.965 7.129 1.00 26.95 695 ALA A N 1
ATOM 5423 C CA . ALA A 1 695 ? -70.901 -12.458 8.282 1.00 26.95 695 ALA A CA 1
ATOM 5424 C C . ALA A 1 695 ? -70.062 -11.234 7.868 1.00 26.95 695 ALA A C 1
ATOM 5426 O O . ALA A 1 695 ? -69.155 -11.336 7.043 1.00 26.95 695 ALA A O 1
ATOM 5427 N N . THR A 1 696 ? -70.403 -10.059 8.401 1.00 26.34 696 THR A N 1
ATOM 5428 C CA . THR A 1 696 ? -69.905 -8.764 7.912 1.00 26.34 696 THR A CA 1
ATOM 5429 C C . THR A 1 696 ? -68.471 -8.486 8.375 1.00 26.34 696 THR A C 1
ATOM 5431 O O . THR A 1 696 ? -68.207 -8.342 9.569 1.00 26.34 696 THR A O 1
ATOM 5434 N N . LEU A 1 697 ? -67.533 -8.383 7.430 1.00 27.88 697 LEU A N 1
ATOM 5435 C CA . LEU A 1 697 ? -66.106 -8.202 7.719 1.00 27.88 697 LEU A CA 1
ATOM 5436 C C . LEU A 1 697 ? -65.769 -6.815 8.283 1.00 27.88 697 LEU A C 1
ATOM 5438 O O . LEU A 1 697 ? -66.305 -5.794 7.857 1.00 27.88 697 LEU A O 1
ATOM 5442 N N . THR A 1 698 ? -64.847 -6.796 9.248 1.00 29.80 698 THR A N 1
ATOM 5443 C CA . THR A 1 698 ? -64.537 -5.625 10.076 1.00 29.80 698 THR A CA 1
ATOM 5444 C C . THR A 1 698 ? -63.026 -5.318 10.124 1.00 29.80 698 THR A C 1
ATOM 5446 O O . THR A 1 698 ? -62.150 -6.153 9.924 1.00 29.80 698 THR A O 1
ATOM 5449 N N . VAL A 1 699 ? -62.775 -4.032 10.341 1.00 30.22 699 VAL A N 1
ATOM 5450 C CA . VAL A 1 699 ? -61.571 -3.124 10.308 1.00 30.22 699 VAL A CA 1
ATOM 5451 C C . VAL A 1 699 ? -61.299 -1.841 11.459 1.00 30.22 699 VAL A C 1
ATOM 5453 O O . VAL A 1 699 ? -62.461 -0.803 12.713 1.00 30.22 699 VAL A O 1
ATOM 5456 N N . VAL A 1 700 ? -59.885 -1.917 11.072 1.00 28.94 700 VAL A N 1
ATOM 5457 C CA . VAL A 1 700 ? -58.400 -1.839 11.567 1.00 28.94 700 VAL A CA 1
ATOM 5458 C C . VAL A 1 700 ? -57.232 -1.146 10.680 1.00 28.94 700 VAL A C 1
ATOM 5460 O O . VAL A 1 700 ? -57.363 -1.319 9.484 1.00 28.94 700 VAL A O 1
ATOM 5463 N N . ARG A 1 701 ? -56.080 -0.381 10.919 1.00 28.08 701 ARG A N 1
ATOM 5464 C CA . ARG A 1 701 ? -55.094 0.403 11.855 1.00 28.08 701 ARG A CA 1
ATOM 5465 C C . ARG A 1 701 ? -54.144 -0.172 12.979 1.00 28.08 701 ARG A C 1
ATOM 5467 O O . ARG A 1 701 ? -53.919 0.517 13.975 1.00 28.08 701 ARG A O 1
ATOM 5474 N N . TYR A 1 702 ? -53.365 -1.237 12.807 1.00 31.14 702 TYR A N 1
ATOM 5475 C CA . TYR A 1 702 ? -51.892 -1.083 13.071 1.00 31.14 702 TYR A CA 1
ATOM 5476 C C . TYR A 1 702 ? -51.057 -1.625 11.905 1.00 31.14 702 TYR A C 1
ATOM 5478 O O . TYR A 1 702 ? -49.998 -2.234 12.000 1.00 31.14 702 TYR A O 1
ATOM 5486 N N . VAL A 1 703 ? -51.689 -1.373 10.773 1.00 32.38 703 VAL A N 1
ATOM 5487 C CA . VAL A 1 703 ? -51.932 -2.228 9.631 1.00 32.38 703 VAL A CA 1
ATOM 5488 C C . VAL A 1 703 ? -52.780 -1.286 8.777 1.00 32.38 703 VAL A C 1
ATOM 5490 O O . VAL A 1 703 ? -53.766 -0.746 9.278 1.00 32.38 703 VAL A O 1
ATOM 5493 N N . THR A 1 704 ? -52.394 -0.989 7.545 1.00 31.64 704 THR A N 1
ATOM 5494 C CA . THR A 1 704 ? -53.368 -0.423 6.594 1.00 31.64 704 THR A CA 1
ATOM 5495 C C . THR A 1 704 ? -54.185 -1.603 6.089 1.00 31.64 704 THR A C 1
ATOM 5497 O O . THR A 1 704 ? -53.536 -2.584 5.783 1.00 31.64 704 THR A O 1
ATOM 5500 N N . ALA A 1 705 ? -55.518 -1.555 6.002 1.00 33.38 705 ALA A N 1
ATOM 5501 C CA . ALA A 1 705 ? -56.350 -2.649 5.469 1.00 33.38 705 ALA A CA 1
ATOM 5502 C C . ALA A 1 705 ? -57.527 -2.095 4.646 1.00 33.38 705 ALA A C 1
ATOM 5504 O O . ALA A 1 705 ? -57.899 -0.937 4.825 1.00 33.38 705 ALA A O 1
ATOM 5505 N N . ALA A 1 706 ? -58.071 -2.880 3.709 1.00 30.61 706 ALA A N 1
ATOM 5506 C CA . ALA A 1 706 ? -58.988 -2.375 2.686 1.00 30.61 706 ALA A CA 1
ATOM 5507 C C . ALA A 1 706 ? -59.999 -3.441 2.242 1.00 30.61 706 ALA A C 1
ATOM 5509 O O . ALA A 1 706 ? -59.689 -4.241 1.369 1.00 30.61 706 ALA A O 1
ATOM 5510 N N . ILE A 1 707 ? -61.210 -3.450 2.809 1.00 30.67 707 ILE A N 1
ATOM 5511 C CA . ILE A 1 707 ? -62.232 -4.458 2.481 1.00 30.67 707 ILE A CA 1
ATOM 5512 C C . ILE A 1 707 ? -63.462 -3.804 1.843 1.00 30.67 707 ILE A C 1
ATOM 5514 O O . ILE A 1 707 ? -64.114 -2.959 2.446 1.00 30.67 707 ILE A O 1
ATOM 5518 N N . PHE A 1 708 ? -63.782 -4.266 0.638 1.00 22.23 708 PHE A N 1
ATOM 5519 C CA . PHE A 1 708 ? -65.080 -4.209 -0.036 1.00 22.23 708 PHE A CA 1
ATOM 5520 C C . PHE A 1 708 ? -65.177 -5.498 -0.893 1.00 22.23 708 PHE A C 1
ATOM 5522 O O . PHE A 1 708 ? -64.136 -6.034 -1.264 1.00 22.23 708 PHE A O 1
ATOM 5529 N N . ALA A 1 709 ? -66.350 -6.044 -1.224 1.00 20.91 709 ALA A N 1
ATOM 5530 C CA . ALA A 1 709 ? -67.693 -5.465 -1.138 1.00 20.91 709 ALA A CA 1
ATOM 5531 C C . ALA A 1 709 ? -68.772 -6.460 -0.650 1.00 20.91 709 ALA A C 1
ATOM 5533 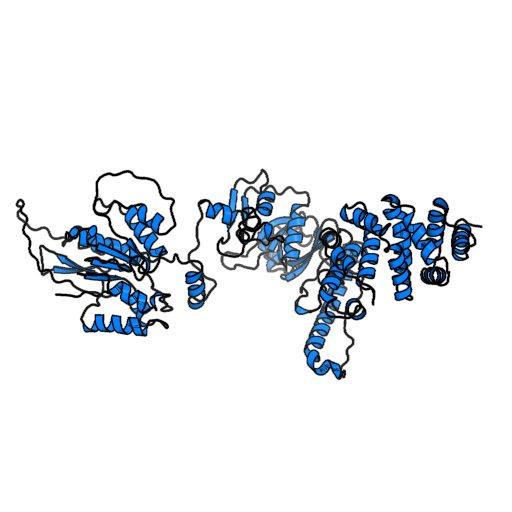O O . ALA A 1 709 ? -68.536 -7.659 -0.619 1.00 20.91 709 ALA A O 1
ATOM 5534 N N . ARG A 1 710 ? -69.937 -5.879 -0.312 1.00 22.05 710 ARG A N 1
ATOM 5535 C CA . ARG A 1 710 ? -71.304 -6.441 -0.189 1.00 22.05 710 ARG A CA 1
ATOM 5536 C C . ARG A 1 710 ? -71.473 -7.964 -0.134 1.00 22.05 710 ARG A C 1
ATOM 5538 O O . ARG A 1 710 ? -71.505 -8.578 -1.220 1.00 22.05 710 ARG A O 1
#

Secondary structure (DSSP, 8-state):
--HHHHHHHHHHHHHTTSS---HHHHHHHHHHHTT-S-HHHHHHHHHHSTTHHHHHHHHHTS---HHHIIIIIHHHHHHHGGGTTT-HHHHHHHHHHHHSSTTTHHHHHHHHHHT-S-HHHHHHHHHHHHHHTT-TTS--HHHHHHHT-HHHHHHHHT-SSHHHHHHHHHHHHHHHHTTTS-HHHHHHSSS-SSTT--SSGGGS-SS--HHHHH--SPP------TT-STTTTTHHHHHHHHHHHHHHHHHHHHHHHHHHHHTTSS-S---S-----EEEEEEEEE-SSSEEEEEEEEEESS--TTTTT--HHHHHHHHHH-TTGGGSS-TTEEEEEEETTEEEEEEEEE--HHHHTSSS-EEEEEE-SHHHHHHHHHHHHHSSS----SEEEESSTTTS-HHHHHHH--TT--EEEE---TTSPPPP-S-GGGSGGG-SS--TTS-HHHHHHHTT----------SS-HHHHHHHHHHH------HHHHHHHHHHHHHHHHTT--GGGEEEEES-HHHHHHHHHHHHH---TTT----SHHHHHTTSS--------------EEEETTTTTT--EEEEEEE-----TT---GGGG-HHHHHHHHTSEEEEEEEES-HHHHHT-TTTHHHHHHHHHHHHHTT---SSEEEEETTEEEEEEEE-STTHHHHH-TTSS-SPPPSS-----------------SSS-------

Sequence (710 aa):
MSRVSKLKKRFNDVLSGAVNIDPRGATLFLQGLCAHDDPVACLNAIVESPHGLSSVQTAMCVDLSVQFMNELGSTVLGHLLKASSVGGAVLDDLLFSMVEPPIFWSPFVGAFQKGELRDDAQLVFGGVLVRLLMMPGKDTTQYRGLAALPSILDKLLGSSNQEIREIGHRIKHILNTATVTTPLAVLCGPGGRHDNDFVDFREIAILPTGDEVLCQQAPFIRPSLLDDPDSIETRVEDYLDNAFRMLREDMVYEMREEMQIALQKKKGKHRGLRIDGLSMIGVYTGTEERKMRWGLMLRCNTDFKQLSGIGDKARETFLKKDPRGCKILKHQSLACLVADEQIVSFGTINRVEELLARNPPVIVLQLHGEASTAKTLSCLSTSKSEARPNVLLVEEAGEILESHVLTALGPSIDQMILIGDHKQLRPKVNSYQLTVEKGDGFDLNRSLFERLVLKGFPHETLSTQHRMRPEISAFIRELTYPELQNTYEAQMVLKIMRYLAQQGYKSEDIVILTPYLGQLYKLRDALKNDNDPVLNDMDSSDLARAGLLPTAPNGSKATKARIHLATIDNYQGEESDIVIASLTRSNKSNTIGFMDSPERLNVLLSRARNGLILIGNSRTFMHSKKGGGLWGRLIKLLQDGQYMYQGLPVYCQKHPDRTVLLKQPNDFNDHSPDGGCTETWYVPCLSTRHHSQNATLTVVRYVTAAIFAR

pLDDT: mean 76.37, std 16.68, range [20.91, 96.31]